Protein AF-0000000084941575 (afdb_homodimer)

Solvent-accessible surface area (backbone atoms only — not comparable to full-atom values): 35768 Å² total; per-residue (Å²): 133,81,68,74,60,68,68,82,62,82,58,96,62,86,71,79,76,80,72,73,56,76,84,55,53,72,85,63,84,59,74,59,64,83,71,39,65,56,63,68,62,80,75,77,77,77,79,88,72,74,69,48,64,64,65,88,87,61,76,74,78,53,78,71,79,81,67,56,87,68,81,70,67,71,64,79,60,60,45,49,34,78,56,81,88,54,68,46,64,55,63,75,72,60,71,65,79,78,66,87,69,72,86,65,67,40,81,74,50,74,44,80,75,39,84,63,77,56,23,30,31,40,36,34,27,37,38,78,88,66,47,78,46,78,44,64,31,37,35,70,53,54,69,72,56,44,53,48,38,39,51,36,20,69,72,69,42,82,63,62,63,75,29,54,23,30,34,35,53,30,28,33,92,87,51,23,37,46,34,27,42,30,60,29,74,52,52,40,39,57,26,38,31,47,40,54,42,70,48,57,91,90,55,52,64,68,56,40,39,40,50,36,34,24,27,52,52,5,28,32,65,36,57,43,96,88,62,48,58,36,67,37,41,62,65,91,54,30,19,26,52,44,55,83,44,25,56,54,24,32,25,52,35,35,27,33,29,40,84,69,59,69,52,57,64,54,95,87,52,51,67,43,54,46,74,42,47,60,65,46,37,51,60,38,63,69,64,56,77,54,53,30,30,31,67,41,48,49,53,48,45,40,68,60,65,45,74,90,78,134,82,70,74,60,67,69,80,61,82,61,94,62,86,71,79,77,82,71,75,54,77,82,55,54,72,87,65,84,58,73,56,64,84,66,39,63,52,63,72,63,81,76,78,78,78,80,88,71,75,71,46,67,64,62,87,85,62,75,76,76,52,78,68,80,82,65,63,87,66,81,69,66,71,62,80,61,62,46,54,39,76,57,80,90,54,71,47,64,57,64,74,70,59,73,64,78,78,68,85,68,74,87,66,68,40,80,73,50,74,43,81,75,41,84,62,78,54,25,31,32,40,37,34,26,37,37,79,87,66,49,76,46,77,44,65,33,36,35,70,53,54,69,71,58,44,54,49,39,39,52,38,19,68,72,70,41,82,63,61,62,77,29,54,22,29,35,36,52,31,27,34,91,87,52,22,35,48,34,27,42,31,61,31,75,52,52,41,37,56,26,38,31,49,41,57,42,72,48,57,90,92,54,53,65,68,57,40,38,39,50,36,34,25,27,52,51,6,29,32,65,35,58,45,96,87,63,47,59,37,66,39,41,61,65,91,54,30,17,28,52,45,56,83,44,24,56,53,23,32,24,52,34,35,28,33,27,39,84,70,60,68,52,58,62,56,93,88,52,51,66,43,53,47,75,43,48,60,63,46,37,52,57,37,63,71,64,56,78,54,52,31,29,31,68,41,49,48,53,48,44,40,67,61,64,45,74,91,80

Sequence (618 aa):
MGLLLCGCVRKIVRHRIAVAPESFSCLIIQFDASNFQLMMHQITIAVHGVIRVGGSSLSAARAIIASSHGRVAVGRSAFVGDNGGKANRCEEACVRMEFKGGETPRLMKADLLSPGWLNKFDLHFELPDGSVHTYETVSRKKDAVYRAALDAAAAGEDVAGDGDAVCIVGVTRAGAFVLTREFRCPVNAWTIAFPAGLVEPGEDILEAADRELREETGYAFVREADGTPTRAFRFAHPGFSTLGVTDESVALVFALVERAGEPHTEPTEFIEAFELARADIPSFLEACADPMCVRTQIVLGMTAFGLVGMGLLLCGCVRKIVRHRIAVAPESFSCLIIQFDASNFQLMMHQITIAVHGVIRVGGSSLSAARAIIASSHGRVAVGRSAFVGDNGGKANRCEEACVRMEFKGGETPRLMKADLLSPGWLNKFDLHFELPDGSVHTYETVSRKKDAVYRAALDAAAAGEDVAGDGDAVCIVGVTRAGAFVLTREFRCPVNAWTIAFPAGLVEPGEDILEAADRELREETGYAFVREADGTPTRAFRFAHPGFSTLGVTDESVALVFALVERAGEPHTEPTEFIEAFELARADIPSFLEACADPMCVRTQIVLGMTAFGLVG

Structure (mmCIF, N/CA/C/O backbone):
data_AF-0000000084941575-model_v1
#
loop_
_entity.id
_entity.type
_entity.pdbx_description
1 polymer 'Hydrolase, NUDIX family'
#
loop_
_atom_site.group_PDB
_atom_site.id
_atom_site.type_symbol
_atom_site.label_atom_id
_atom_site.label_alt_id
_atom_site.label_comp_id
_atom_site.label_asym_id
_atom_site.label_entity_id
_atom_site.label_seq_id
_atom_site.pdbx_PDB_ins_code
_atom_site.Cartn_x
_atom_site.Cartn_y
_atom_site.Cartn_z
_atom_site.occupancy
_atom_site.B_iso_or_equiv
_atom_site.auth_seq_id
_atom_site.auth_comp_id
_atom_site.auth_asym_id
_atom_site.auth_atom_id
_atom_site.pdbx_PDB_model_num
ATOM 1 N N . MET A 1 1 ? 40.531 10.617 9.844 1 17.78 1 MET A N 1
ATOM 2 C CA . MET A 1 1 ? 40.844 9.703 8.75 1 17.78 1 MET A CA 1
ATOM 3 C C . MET A 1 1 ? 39.906 8.492 8.766 1 17.78 1 MET A C 1
ATOM 5 O O . MET A 1 1 ? 39.875 7.738 9.742 1 17.78 1 MET A O 1
ATOM 9 N N . GLY A 1 2 ? 38.625 8.695 8.453 1 20.77 2 GLY A N 1
ATOM 10 C CA . GLY A 1 2 ? 37.562 7.723 8.578 1 20.77 2 GLY A CA 1
ATOM 11 C C . GLY A 1 2 ? 37.75 6.512 7.684 1 20.77 2 GLY A C 1
ATOM 12 O O . GLY A 1 2 ? 38.25 6.629 6.57 1 20.77 2 GLY A O 1
ATOM 13 N N . LEU A 1 3 ? 38.25 5.422 8.273 1 21.66 3 LEU A N 1
ATOM 14 C CA . LEU A 1 3 ? 38.625 4.203 7.57 1 21.66 3 LEU A CA 1
ATOM 15 C C . LEU A 1 3 ? 37.406 3.588 6.867 1 21.66 3 LEU A C 1
ATOM 17 O O . LEU A 1 3 ? 36.375 3.35 7.488 1 21.66 3 LEU A O 1
ATOM 21 N N . LEU A 1 4 ? 37.281 3.869 5.566 1 22.62 4 LEU A N 1
ATOM 22 C CA . LEU A 1 4 ? 36.312 3.26 4.668 1 22.62 4 LEU A CA 1
ATOM 23 C C . LEU A 1 4 ? 36.75 1.857 4.258 1 22.62 4 LEU A C 1
ATOM 25 O O . LEU A 1 4 ? 37.812 1.685 3.684 1 22.62 4 LEU A O 1
ATOM 29 N N . LEU A 1 5 ? 36.469 0.911 5.137 1 23.78 5 LEU A N 1
ATOM 30 C CA . LEU A 1 5 ? 36.844 -0.454 4.777 1 23.78 5 LEU A CA 1
ATOM 31 C C . LEU A 1 5 ? 35.969 -0.975 3.646 1 23.78 5 LEU A C 1
ATOM 33 O O . LEU A 1 5 ? 34.719 -0.988 3.768 1 23.78 5 LEU A O 1
ATOM 37 N N . CYS A 1 6 ? 36.312 -0.627 2.438 1 23.72 6 CYS A N 1
ATOM 38 C CA . CYS A 1 6 ? 35.656 -1.017 1.192 1 23.72 6 CYS A CA 1
ATOM 39 C C . CYS A 1 6 ? 35.938 -2.482 0.872 1 23.72 6 CYS A C 1
ATOM 41 O O . CYS A 1 6 ? 36.656 -2.793 -0.084 1 23.72 6 CYS A O 1
ATOM 43 N N . GLY A 1 7 ? 36.344 -3.367 1.796 1 24.34 7 GLY A N 1
ATOM 44 C CA . GLY A 1 7 ? 36.875 -4.605 1.243 1 24.34 7 GLY A CA 1
ATOM 45 C C . GLY A 1 7 ? 35.812 -5.488 0.627 1 24.34 7 GLY A C 1
ATOM 46 O O . GLY A 1 7 ? 34.625 -5.398 0.996 1 24.34 7 GLY A O 1
ATOM 47 N N . CYS A 1 8 ? 36 -5.797 -0.614 1 23.19 8 CYS A N 1
ATOM 48 C CA . CYS A 1 8 ? 35.344 -6.84 -1.389 1 23.19 8 CYS A CA 1
ATOM 49 C C . CYS A 1 8 ? 35.25 -8.133 -0.583 1 23.19 8 CYS A C 1
ATOM 51 O O . CYS A 1 8 ? 36.25 -8.781 -0.308 1 23.19 8 CYS A O 1
ATOM 53 N N . VAL A 1 9 ? 34.5 -8.188 0.583 1 23.67 9 VAL A N 1
ATOM 54 C CA . VAL A 1 9 ? 34.656 -9.359 1.438 1 23.67 9 VAL A CA 1
ATOM 55 C C . VAL A 1 9 ? 34.094 -10.586 0.732 1 23.67 9 VAL A C 1
ATOM 57 O O . VAL A 1 9 ? 32.906 -10.68 0.49 1 23.67 9 VAL A O 1
ATOM 60 N N . ARG A 1 10 ? 34.812 -11.156 -0.202 1 24 10 ARG A N 1
ATOM 61 C CA . ARG A 1 10 ? 34.5 -12.5 -0.697 1 24 10 ARG A CA 1
ATOM 62 C C . ARG A 1 10 ? 34.125 -13.438 0.447 1 24 10 ARG A C 1
ATOM 64 O O . ARG A 1 10 ? 33.344 -14.359 0.265 1 24 10 ARG A O 1
ATOM 71 N N . LYS A 1 11 ? 35.156 -13.766 1.359 1 23.88 11 LYS A N 1
ATOM 72 C CA . LYS A 1 11 ? 35.094 -14.672 2.502 1 23.88 11 LYS A CA 1
ATOM 73 C C . LYS A 1 11 ? 34.625 -13.953 3.754 1 23.88 11 LYS A C 1
ATOM 75 O O . LYS A 1 11 ? 34.875 -12.758 3.928 1 23.88 11 LYS A O 1
ATOM 80 N N . ILE A 1 12 ? 33.406 -14.438 4.375 1 27.17 12 ILE A N 1
ATOM 81 C CA . ILE A 1 12 ? 33.031 -14.023 5.723 1 27.17 12 ILE A CA 1
ATOM 82 C C . ILE A 1 12 ? 34.281 -13.82 6.566 1 27.17 12 ILE A C 1
ATOM 84 O O . ILE A 1 12 ? 34.906 -14.789 7.016 1 27.17 12 ILE A O 1
ATOM 88 N N . VAL A 1 13 ? 35.344 -13.086 6.105 1 25.8 13 VAL A N 1
ATOM 89 C CA . VAL A 1 13 ? 36.531 -12.945 6.957 1 25.8 13 VAL A CA 1
ATOM 90 C C . VAL A 1 13 ? 36.188 -12.062 8.156 1 25.8 13 VAL A C 1
ATOM 92 O O . VAL A 1 13 ? 35.531 -11.031 8.008 1 25.8 13 VAL A O 1
ATOM 95 N N . ARG A 1 14 ? 36.156 -12.641 9.414 1 26.53 14 ARG A N 1
ATOM 96 C CA . ARG A 1 14 ? 36.188 -11.984 10.719 1 26.53 14 ARG A CA 1
ATOM 97 C C . ARG A 1 14 ? 37.188 -10.828 10.734 1 26.53 14 ARG A C 1
ATOM 99 O O . ARG A 1 14 ? 38.375 -11.023 10.547 1 26.53 14 ARG A O 1
ATOM 106 N N . HIS A 1 15 ? 36.812 -9.812 9.977 1 27.53 15 HIS A N 1
ATOM 107 C CA . HIS A 1 15 ? 37.812 -8.75 10.078 1 27.53 15 HIS A CA 1
ATOM 108 C C . HIS A 1 15 ? 37.688 -8.008 11.414 1 27.53 15 HIS A C 1
ATOM 110 O O . HIS A 1 15 ? 36.562 -7.723 11.867 1 27.53 15 HIS A O 1
ATOM 116 N N . ARG A 1 16 ? 38.656 -8.258 12.375 1 27.45 16 ARG A N 1
ATOM 117 C CA . ARG A 1 16 ? 38.844 -7.508 13.617 1 27.45 16 ARG A CA 1
ATOM 118 C C . ARG A 1 16 ? 39.375 -6.098 13.328 1 27.45 16 ARG A C 1
ATOM 120 O O . ARG A 1 16 ? 40.375 -5.922 12.633 1 27.45 16 ARG A O 1
ATOM 127 N N . ILE A 1 17 ? 38.469 -5.254 13.094 1 28.8 17 ILE A N 1
ATOM 128 C CA . ILE A 1 17 ? 38.969 -3.881 12.992 1 28.8 17 ILE A CA 1
ATOM 129 C C . ILE A 1 17 ? 39.25 -3.332 14.383 1 28.8 17 ILE A C 1
ATOM 131 O O . ILE A 1 17 ? 38.375 -3.354 15.266 1 28.8 17 ILE A O 1
ATOM 135 N N . ALA A 1 18 ? 40.5 -3.363 14.766 1 27.42 18 ALA A N 1
ATOM 136 C CA . ALA A 1 18 ? 40.969 -2.732 15.992 1 27.42 18 ALA A CA 1
ATOM 137 C C . ALA A 1 18 ? 41.094 -1.22 15.82 1 27.42 18 ALA A C 1
ATOM 139 O O . ALA A 1 18 ? 41.719 -0.741 14.883 1 27.42 18 ALA A O 1
ATOM 140 N N . VAL A 1 19 ? 39.969 -0.517 16.047 1 28.61 19 VAL A N 1
ATOM 141 C CA . VAL A 1 19 ? 40.094 0.936 15.961 1 28.61 19 VAL A CA 1
ATOM 142 C C . VAL A 1 19 ? 40.594 1.487 17.297 1 28.61 19 VAL A C 1
ATOM 144 O O . VAL A 1 19 ? 40.156 1.064 18.359 1 28.61 19 VAL A O 1
ATOM 147 N N . ALA A 1 20 ? 41.75 2 17.312 1 27.83 20 ALA A N 1
ATOM 148 C CA . ALA A 1 20 ? 42.312 2.664 18.484 1 27.83 20 ALA A CA 1
ATOM 149 C C . ALA A 1 20 ? 41.375 3.738 19 1 27.83 20 ALA A C 1
ATOM 151 O O . ALA A 1 20 ? 40.688 4.398 18.234 1 27.83 20 ALA A O 1
ATOM 152 N N . PRO A 1 21 ? 40.969 3.723 20.375 1 30.44 21 PRO A N 1
ATOM 153 C CA . PRO A 1 21 ? 39.969 4.512 21.109 1 30.44 21 PRO A CA 1
ATOM 154 C C . PRO A 1 21 ? 40.156 6.016 20.891 1 30.44 21 PRO A C 1
ATOM 156 O O . PRO A 1 21 ? 39.312 6.801 21.344 1 30.44 21 PRO A O 1
ATOM 159 N N . GLU A 1 22 ? 41.375 6.48 20.516 1 30.44 22 GLU A N 1
ATOM 160 C CA . GLU A 1 22 ? 41.5 7.906 20.797 1 30.44 22 GLU A CA 1
ATOM 161 C C . GLU A 1 22 ? 40.406 8.711 20.078 1 30.44 22 GLU A C 1
ATOM 163 O O . GLU A 1 22 ? 39.812 9.602 20.672 1 30.44 22 GLU A O 1
ATOM 168 N N . SER A 1 23 ? 40.781 9.266 18.844 1 25.69 23 SER A N 1
ATOM 169 C CA . SER A 1 23 ? 40.25 10.43 18.141 1 25.69 23 SER A CA 1
ATOM 170 C C . SER A 1 23 ? 39.031 10.055 17.297 1 25.69 23 SER A C 1
ATOM 172 O O . SER A 1 23 ? 38.562 10.859 16.5 1 25.69 23 SER A O 1
ATOM 174 N N . PHE A 1 24 ? 38.75 8.656 17.281 1 26.67 24 PHE A N 1
ATOM 175 C CA . PHE A 1 24 ? 37.719 8.531 16.25 1 26.67 24 PHE A CA 1
ATOM 176 C C . PHE A 1 24 ? 36.344 8.594 16.875 1 26.67 24 PHE A C 1
ATOM 178 O O . PHE A 1 24 ? 36.094 8 17.938 1 26.67 24 PHE A O 1
ATOM 185 N N . SER A 1 25 ? 35.625 9.75 16.875 1 27.73 25 SER A N 1
ATOM 186 C CA . SER A 1 25 ? 34.281 9.969 17.453 1 27.73 25 SER A CA 1
ATOM 187 C C . SER A 1 25 ? 33.25 9.031 16.828 1 27.73 25 SER A C 1
ATOM 189 O O . SER A 1 25 ? 32.25 8.711 17.453 1 27.73 25 SER A O 1
ATOM 191 N N . CYS A 1 26 ? 33.219 8.883 15.492 1 28.02 26 CYS A N 1
ATOM 192 C CA . CYS A 1 26 ? 32.188 8.148 14.781 1 28.02 26 CYS A CA 1
ATOM 193 C C . CYS A 1 26 ? 32.781 7.035 13.93 1 28.02 26 CYS A C 1
ATOM 195 O O . CYS A 1 26 ? 33.781 7.246 13.25 1 28.02 26 CYS A O 1
ATOM 197 N N . LEU A 1 27 ? 32.812 5.688 14.398 1 28.89 27 LEU A N 1
ATOM 198 C CA . LEU A 1 27 ? 33.094 4.609 13.461 1 28.89 27 LEU A CA 1
ATOM 199 C C . LEU A 1 27 ? 31.922 4.332 12.547 1 28.89 27 LEU A C 1
ATOM 201 O O . LEU A 1 27 ? 30.812 4.066 13.016 1 28.89 27 LEU A O 1
ATOM 205 N N . ILE A 1 28 ? 31.984 4.883 11.383 1 29.22 28 ILE A N 1
ATOM 206 C CA . ILE A 1 28 ? 31.031 4.531 10.336 1 29.22 28 ILE A CA 1
ATOM 207 C C . ILE A 1 28 ? 31.516 3.287 9.594 1 29.22 28 ILE A C 1
ATOM 209 O O . ILE A 1 28 ? 32.625 3.258 9.086 1 29.22 28 ILE A O 1
ATOM 213 N N . ILE A 1 29 ? 31 2.127 9.977 1 29.08 29 ILE A N 1
ATOM 214 C CA . ILE A 1 29 ? 31.266 0.95 9.156 1 29.08 29 ILE A CA 1
ATOM 215 C C . ILE A 1 29 ? 30.312 0.918 7.965 1 29.08 29 ILE A C 1
ATOM 217 O O . ILE A 1 29 ? 29.094 0.88 8.141 1 29.08 29 ILE A O 1
ATOM 221 N N . GLN A 1 30 ? 30.703 1.447 6.848 1 28.09 30 GLN A N 1
ATOM 222 C CA . GLN A 1 30 ? 29.969 1.394 5.582 1 28.09 30 GLN A CA 1
ATOM 223 C C . GLN A 1 30 ? 30.312 0.127 4.805 1 28.09 30 GLN A C 1
ATOM 225 O O . GLN A 1 30 ? 31.484 -0.254 4.707 1 28.09 30 GLN A O 1
ATOM 230 N N . PHE A 1 31 ? 29.375 -0.857 4.816 1 27.73 31 PHE A N 1
ATOM 231 C CA . PHE A 1 31 ? 29.594 -2.035 3.99 1 27.73 31 PHE A CA 1
ATOM 232 C C . PHE A 1 31 ? 29.219 -1.756 2.539 1 27.73 31 PHE A C 1
ATOM 234 O O . PHE A 1 31 ? 28.312 -0.977 2.266 1 27.73 31 PHE A O 1
ATOM 241 N N . ASP A 1 32 ? 30.141 -1.752 1.709 1 27.66 32 ASP A N 1
ATOM 242 C CA . ASP A 1 32 ? 29.906 -1.692 0.269 1 27.66 32 ASP A CA 1
ATOM 243 C C . ASP A 1 32 ? 28.922 -2.77 -0.173 1 27.66 32 ASP A C 1
ATOM 245 O O . ASP A 1 32 ? 29.109 -3.953 0.111 1 27.66 32 ASP A O 1
ATOM 249 N N . ALA A 1 33 ? 27.688 -2.326 -0.387 1 26.98 33 ALA A N 1
ATOM 250 C CA . ALA A 1 33 ? 26.609 -3.176 -0.871 1 26.98 33 ALA A CA 1
ATOM 251 C C . ALA A 1 33 ? 26.969 -3.816 -2.209 1 26.98 33 ALA A C 1
ATOM 253 O O . ALA A 1 33 ? 26.156 -4.551 -2.789 1 26.98 33 ALA A O 1
ATOM 254 N N . SER A 1 34 ? 27.922 -3.373 -2.9 1 27.77 34 SER A N 1
ATOM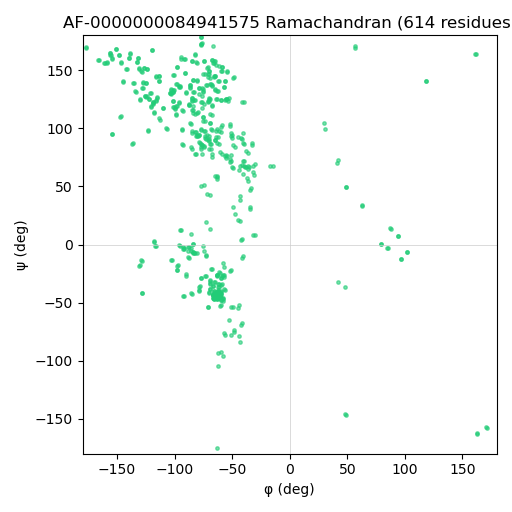 255 C CA . SER A 1 34 ? 28.094 -4.016 -4.199 1 27.77 34 SER A CA 1
ATOM 256 C C . SER A 1 34 ? 28.078 -5.535 -4.07 1 27.77 34 SER A C 1
ATOM 258 O O . SER A 1 34 ? 27.516 -6.227 -4.922 1 27.77 34 SER A O 1
ATOM 260 N N . ASN A 1 35 ? 29.109 -6.191 -3.555 1 25.67 35 ASN A N 1
ATOM 261 C CA . ASN A 1 35 ? 29.234 -7.629 -3.35 1 25.67 35 ASN A CA 1
ATOM 262 C C . ASN A 1 35 ? 28.406 -8.102 -2.154 1 25.67 35 ASN A C 1
ATOM 264 O O . ASN A 1 35 ? 28.703 -9.141 -1.565 1 25.67 35 ASN A O 1
ATOM 268 N N . PHE A 1 36 ? 27.797 -7.281 -1.531 1 25.58 36 PHE A N 1
ATOM 269 C CA . PHE A 1 36 ? 27.125 -7.703 -0.309 1 25.58 36 PHE A CA 1
ATOM 270 C C . PHE A 1 36 ? 26.047 -8.734 -0.614 1 25.58 36 PHE A C 1
ATOM 272 O O . PHE A 1 36 ? 25 -8.398 -1.188 1 25.58 36 PHE A O 1
ATOM 279 N N . GLN A 1 37 ? 26.438 -9.766 -1.184 1 23.77 37 GLN A N 1
ATOM 280 C CA . GLN A 1 37 ? 25.656 -10.938 -0.833 1 23.77 37 GLN A CA 1
ATOM 281 C C . GLN A 1 37 ? 25.219 -10.898 0.632 1 23.77 37 GLN A C 1
ATOM 283 O O . GLN A 1 37 ? 26.047 -11.086 1.528 1 23.77 37 GLN A O 1
ATOM 288 N N . LEU A 1 38 ? 24.469 -10.008 0.899 1 26.41 38 LEU A N 1
ATOM 289 C CA . LEU A 1 38 ? 24 -9.828 2.271 1 26.41 38 LEU A CA 1
ATOM 290 C C . LEU A 1 38 ? 23.766 -11.172 2.949 1 26.41 38 LEU A C 1
ATOM 292 O O . LEU A 1 38 ? 22.828 -11.891 2.596 1 26.41 38 LEU A O 1
ATOM 296 N N . MET A 1 39 ? 24.844 -11.914 2.945 1 24 39 MET A N 1
ATOM 297 C CA . MET A 1 39 ? 24.734 -12.984 3.936 1 24 39 MET A CA 1
ATOM 298 C C . MET A 1 39 ? 24.203 -12.445 5.258 1 24 39 MET A C 1
ATOM 300 O O . MET A 1 39 ? 24.672 -11.43 5.758 1 24 39 MET A O 1
ATOM 304 N N . MET A 1 40 ? 22.953 -12.516 5.387 1 26.03 40 MET A N 1
ATOM 305 C CA . MET A 1 40 ? 22.172 -12.359 6.609 1 26.03 40 MET A CA 1
ATOM 306 C C . MET A 1 40 ? 22.953 -12.844 7.82 1 26.03 40 MET A C 1
ATOM 308 O O . MET A 1 40 ? 22.375 -13.109 8.883 1 26.03 40 MET A O 1
ATOM 312 N N . HIS A 1 41 ? 24.281 -13.18 7.609 1 24.45 41 HIS A N 1
ATOM 313 C CA . HIS A 1 41 ? 24.891 -13.711 8.82 1 24.45 41 HIS A CA 1
ATOM 314 C C . HIS A 1 41 ? 25.047 -12.633 9.883 1 24.45 41 HIS A C 1
ATOM 316 O O . HIS A 1 41 ? 25.094 -11.438 9.555 1 24.45 41 HIS A O 1
ATOM 322 N N . GLN A 1 42 ? 24.828 -13.109 11.141 1 25.14 42 GLN A N 1
ATOM 323 C CA . GLN A 1 42 ? 25.016 -12.445 12.43 1 25.14 42 GLN A CA 1
ATOM 324 C C . GLN A 1 42 ? 26.375 -11.766 12.5 1 25.14 42 GLN A C 1
ATOM 326 O O . GLN A 1 42 ? 27.391 -12.359 12.148 1 25.14 42 GLN A O 1
ATOM 331 N N . ILE A 1 43 ? 26.438 -10.633 11.992 1 28.48 43 ILE A N 1
ATOM 332 C CA . ILE A 1 43 ? 27.703 -10.039 12.391 1 28.48 43 ILE A CA 1
ATOM 333 C C . ILE A 1 43 ? 27.672 -9.711 13.883 1 28.48 43 ILE A C 1
ATOM 335 O O . ILE A 1 43 ? 26.75 -9.047 14.359 1 28.48 43 ILE A O 1
ATOM 339 N N . THR A 1 44 ? 28.156 -10.633 14.695 1 26.98 44 THR A N 1
ATOM 340 C CA . THR A 1 44 ? 28.406 -10.344 16.109 1 26.98 44 THR A CA 1
ATOM 341 C C . THR A 1 44 ? 29.594 -9.398 16.266 1 26.98 44 THR A C 1
ATOM 343 O O . THR A 1 44 ? 30.688 -9.688 15.789 1 26.98 44 THR A O 1
ATOM 346 N N . ILE A 1 45 ? 29.25 -8.148 16.234 1 28.77 45 ILE A N 1
ATOM 347 C CA . ILE A 1 45 ? 30.344 -7.258 16.609 1 28.77 45 ILE A CA 1
ATOM 348 C C . ILE A 1 45 ? 30.484 -7.238 18.141 1 28.77 45 ILE A C 1
ATOM 350 O O . ILE A 1 45 ? 29.547 -6.879 18.844 1 28.77 45 ILE A O 1
ATOM 354 N N . ALA A 1 46 ? 31.312 -8.047 18.609 1 27.25 46 ALA A N 1
ATOM 355 C CA . ALA A 1 46 ? 31.688 -7.98 20.031 1 27.25 46 ALA A CA 1
ATOM 356 C C . ALA A 1 46 ? 32.688 -6.848 20.281 1 27.25 46 ALA A C 1
ATOM 358 O O . ALA A 1 46 ? 33.75 -6.793 19.656 1 27.25 46 ALA A O 1
ATOM 359 N N . VAL A 1 47 ? 32.156 -5.582 20.531 1 28.03 47 VAL A N 1
ATOM 360 C CA . VAL A 1 47 ? 33.031 -4.492 20.938 1 28.03 47 VAL A CA 1
ATOM 361 C C . VAL A 1 47 ? 33.531 -4.742 22.359 1 28.03 47 VAL A C 1
ATOM 363 O O . VAL A 1 47 ? 32.719 -4.898 23.281 1 28.03 47 VAL A O 1
ATOM 366 N N . HIS A 1 48 ? 34.562 -5.359 22.422 1 26.86 48 HIS A N 1
ATOM 367 C CA . HIS A 1 48 ? 35.312 -5.469 23.672 1 26.86 48 HIS A CA 1
ATOM 368 C C . HIS A 1 48 ? 36.25 -4.277 23.859 1 26.86 48 HIS A C 1
ATOM 370 O O . HIS A 1 48 ? 37.25 -4.129 23.141 1 26.86 48 HIS A O 1
ATOM 376 N N . GLY A 1 49 ? 35.719 -3.021 24.438 1 28.36 49 GLY A N 1
ATOM 377 C CA . GLY A 1 49 ? 36.406 -1.824 24.891 1 28.36 49 GLY A CA 1
ATOM 378 C C . GLY A 1 49 ? 35.5 -0.608 24.984 1 28.36 49 GLY A C 1
ATOM 379 O O . GLY A 1 49 ? 34.281 -0.705 24.734 1 28.36 49 GLY A O 1
ATOM 380 N N . VAL A 1 50 ? 36 0.454 25.719 1 27.02 50 VAL A N 1
ATOM 381 C CA . VAL A 1 50 ? 35.312 1.704 26.031 1 27.02 50 VAL A CA 1
ATOM 382 C C . VAL A 1 50 ? 35.25 2.59 24.781 1 27.02 50 VAL A C 1
ATOM 384 O O . VAL A 1 50 ? 36.281 2.822 24.141 1 27.02 50 VAL A O 1
ATOM 387 N N . ILE A 1 51 ? 34.188 2.539 23.984 1 28.53 51 ILE A N 1
ATOM 388 C CA . ILE A 1 51 ? 34.094 3.51 22.906 1 28.53 51 ILE A CA 1
ATOM 389 C C . ILE A 1 51 ? 33.875 4.902 23.484 1 28.53 51 ILE A C 1
ATOM 391 O O . ILE A 1 51 ? 32.906 5.121 24.234 1 28.53 51 ILE A O 1
ATOM 395 N N . ARG A 1 52 ? 34.844 5.668 23.594 1 26.98 52 ARG A N 1
ATOM 396 C CA . ARG A 1 52 ? 34.75 7.055 24.047 1 26.98 52 ARG A CA 1
ATOM 397 C C . ARG A 1 52 ? 34.312 7.973 22.906 1 26.98 52 ARG A C 1
ATOM 399 O O . ARG A 1 52 ? 34.906 7.93 21.828 1 26.98 52 ARG A O 1
ATOM 406 N N . VAL A 1 53 ? 32.969 8.281 22.828 1 28.58 53 VAL A N 1
ATOM 407 C CA . VAL A 1 53 ? 32.438 9.219 21.844 1 28.58 53 VAL A CA 1
ATOM 408 C C . VAL A 1 53 ? 32.75 10.648 22.281 1 28.58 53 VAL A C 1
ATOM 410 O O . VAL A 1 53 ? 32.375 11.062 23.391 1 28.58 53 VAL A O 1
ATOM 413 N N . GLY A 1 54 ? 33.812 11.117 21.984 1 26.8 54 GLY A N 1
ATOM 414 C CA . GLY A 1 54 ? 34.156 12.445 22.453 1 26.8 54 GLY A CA 1
ATOM 415 C C . GLY A 1 54 ? 33.156 13.516 22.031 1 26.8 54 GLY A C 1
ATOM 416 O O . GLY A 1 54 ? 32.906 14.461 22.781 1 26.8 54 GLY A O 1
ATOM 417 N N . GLY A 1 55 ? 33.219 13.93 20.719 1 26.05 55 GLY A N 1
ATOM 418 C CA . GLY A 1 55 ? 32.781 15.289 20.484 1 26.05 55 GLY A CA 1
ATOM 419 C C . GLY A 1 55 ? 31.312 15.516 20.859 1 26.05 55 GLY A C 1
ATOM 420 O O . GLY A 1 55 ? 30.578 14.555 21.109 1 26.05 55 GLY A O 1
ATOM 421 N N . SER A 1 56 ? 30.844 16.828 21.25 1 26.05 56 SER A N 1
ATOM 422 C CA . SER A 1 56 ? 29.516 17.281 21.672 1 26.05 56 SER A CA 1
ATOM 423 C C . SER A 1 56 ? 28.438 16.703 20.766 1 26.05 56 SER A C 1
ATOM 425 O O . SER A 1 56 ? 27.281 16.547 21.188 1 26.05 56 SER A O 1
ATOM 427 N N . SER A 1 57 ? 28.594 16.953 19.359 1 24.48 57 SER A N 1
ATOM 428 C CA . SER A 1 57 ? 27.484 16.734 18.469 1 24.48 57 SER A CA 1
ATOM 429 C C . SER A 1 57 ? 27.172 15.242 18.328 1 24.48 57 SER A C 1
ATOM 431 O O . SER A 1 57 ? 27.859 14.531 17.578 1 24.48 57 SER A O 1
ATOM 433 N N . LEU A 1 58 ? 27.141 14.43 19.234 1 27.2 58 LEU A N 1
ATOM 434 C CA . LEU A 1 58 ? 26.797 13.039 19.516 1 27.2 58 LEU A CA 1
ATOM 435 C C . LEU A 1 58 ? 25.516 12.633 18.781 1 27.2 58 LEU A C 1
ATOM 437 O O . LEU A 1 58 ? 24.984 11.547 19.031 1 27.2 58 LEU A O 1
ATOM 441 N N . SER A 1 59 ? 24.797 13.602 18.188 1 24.73 59 SER A N 1
ATOM 442 C CA . SER A 1 59 ? 23.438 13.172 17.891 1 24.73 59 SER A CA 1
ATOM 443 C C . SER A 1 59 ? 23.422 11.844 17.141 1 24.73 59 SER A C 1
ATOM 445 O O . SER A 1 59 ? 22.688 10.93 17.5 1 24.73 59 SER A O 1
ATOM 447 N N . ALA A 1 60 ? 23.703 11.805 15.773 1 24.95 60 ALA A N 1
ATOM 448 C CA . ALA A 1 60 ? 23.062 10.992 14.734 1 24.95 60 ALA A CA 1
ATOM 449 C C . ALA A 1 60 ? 23.719 9.617 14.648 1 24.95 60 ALA A C 1
ATOM 451 O O . ALA A 1 60 ? 23.516 8.891 13.672 1 24.95 60 ALA A O 1
ATOM 452 N N . ALA A 1 61 ? 24.594 9.203 15.523 1 24.98 61 ALA A N 1
ATOM 453 C CA . ALA A 1 61 ? 25.172 7.887 15.227 1 24.98 61 ALA A CA 1
ATOM 454 C C . ALA A 1 61 ? 24.172 6.777 15.516 1 24.98 61 ALA A C 1
ATOM 456 O O . ALA A 1 61 ? 23.891 6.457 16.672 1 24.98 61 ALA A O 1
ATOM 457 N N . ARG A 1 62 ? 22.906 6.805 15.008 1 26.34 62 ARG A N 1
ATOM 458 C CA . ARG A 1 62 ? 21.984 5.699 15.258 1 26.34 62 ARG A CA 1
ATOM 459 C C . ARG A 1 62 ? 22.516 4.402 14.656 1 26.34 62 ARG A C 1
ATOM 461 O O . ARG A 1 62 ? 22.875 4.363 13.477 1 26.34 62 ARG A O 1
ATOM 468 N N . ALA A 1 63 ? 23.219 3.66 15.422 1 26.19 63 ALA A N 1
ATOM 469 C CA . ALA A 1 63 ? 23.547 2.299 15.016 1 26.19 63 ALA A CA 1
ATOM 470 C C . ALA A 1 63 ? 22.297 1.475 14.773 1 26.19 63 ALA A C 1
ATOM 472 O O . ALA A 1 63 ? 21.438 1.357 15.664 1 26.19 63 ALA A O 1
ATOM 473 N N . ILE A 1 64 ? 21.656 1.677 13.633 1 26.23 64 ILE A N 1
ATOM 474 C CA . ILE A 1 64 ? 20.562 0.76 13.328 1 26.23 64 ILE A CA 1
ATOM 475 C C . ILE A 1 64 ? 21.109 -0.65 13.133 1 26.23 64 ILE A C 1
ATOM 477 O O . ILE A 1 64 ? 21.922 -0.885 12.234 1 26.23 64 ILE A O 1
ATOM 481 N N . ILE A 1 65 ? 21.203 -1.467 14.203 1 26.58 65 ILE A N 1
ATOM 482 C CA . ILE A 1 65 ? 21.578 -2.877 14.133 1 26.58 65 ILE A CA 1
ATOM 483 C C . ILE A 1 65 ? 20.344 -3.711 13.758 1 26.58 65 ILE A C 1
ATOM 485 O O . ILE A 1 65 ? 19.359 -3.74 14.5 1 26.58 65 ILE A O 1
ATOM 489 N N . ALA A 1 66 ? 19.984 -3.705 12.484 1 25.62 66 ALA A N 1
ATOM 490 C CA . ALA A 1 66 ? 18.859 -4.52 12.047 1 25.62 66 ALA A CA 1
ATOM 491 C C . ALA A 1 66 ? 19.25 -5.988 11.93 1 25.62 66 ALA A C 1
ATOM 493 O O . ALA A 1 66 ? 20.234 -6.324 11.266 1 25.62 66 ALA A O 1
ATOM 494 N N . SER A 1 67 ? 19.25 -6.887 13.031 1 25.16 67 SER A N 1
ATOM 495 C CA . SER A 1 67 ? 19.547 -8.312 12.977 1 25.16 67 SER A CA 1
ATOM 496 C C . SER A 1 67 ? 18.391 -9.102 12.367 1 25.16 67 SER A C 1
ATOM 498 O O . SER A 1 67 ? 17.234 -8.703 12.477 1 25.16 67 SER A O 1
ATOM 500 N N . SER A 1 68 ? 18.562 -9.828 11.289 1 24.83 68 SER A N 1
ATOM 501 C CA . SER A 1 68 ? 17.562 -10.688 10.664 1 24.83 68 SER A CA 1
ATOM 502 C C . SER A 1 68 ? 16.812 -11.508 11.711 1 24.83 68 SER A C 1
ATOM 504 O O . SER A 1 68 ? 15.625 -11.812 11.531 1 24.83 68 SER A O 1
ATOM 506 N N . HIS A 1 69 ? 17.469 -12.711 12.266 1 26.44 69 HIS A N 1
ATOM 507 C CA . HIS A 1 69 ? 16.688 -13.688 13 1 26.44 69 HIS A CA 1
ATOM 508 C C . HIS A 1 69 ? 16.078 -13.07 14.258 1 26.44 69 HIS A C 1
ATOM 510 O O . HIS A 1 69 ? 14.867 -13.188 14.484 1 26.44 69 HIS A O 1
ATOM 516 N N . GLY A 1 70 ? 16.766 -13.477 15.508 1 23.22 70 GLY A N 1
ATOM 517 C CA . GLY A 1 70 ? 16.547 -13.484 16.938 1 23.22 70 GLY A CA 1
ATOM 518 C C . GLY A 1 70 ? 16.406 -12.094 17.531 1 23.22 70 GLY A C 1
ATOM 519 O O . GLY A 1 70 ? 16.547 -11.094 16.828 1 23.22 70 GLY A O 1
ATOM 520 N N . ARG A 1 71 ? 16.312 -12.188 19.031 1 24.03 71 ARG A N 1
ATOM 521 C CA . ARG A 1 71 ? 16.172 -11.109 20 1 24.03 71 ARG A CA 1
ATOM 522 C C . ARG A 1 71 ? 17.281 -10.078 19.828 1 24.03 71 ARG A C 1
ATOM 524 O O . ARG A 1 71 ? 18.469 -10.43 19.781 1 24.03 71 ARG A O 1
ATOM 531 N N . VAL A 1 72 ? 17.141 -9.375 18.922 1 26.28 72 VAL A N 1
ATOM 532 C CA . VAL A 1 72 ? 18.109 -8.273 19.047 1 26.28 72 VAL A CA 1
ATOM 533 C C . VAL A 1 72 ? 18 -7.66 20.438 1 26.28 72 VAL A C 1
ATOM 535 O O . VAL A 1 72 ? 16.953 -7.129 20.812 1 26.28 72 VAL A O 1
ATOM 538 N N . ALA A 1 73 ? 18.5 -8.477 21.328 1 24.23 73 ALA A N 1
ATOM 539 C CA . ALA A 1 73 ? 18.625 -7.852 22.656 1 24.23 73 ALA A CA 1
ATOM 540 C C . ALA A 1 73 ? 19.453 -6.582 22.578 1 24.23 73 ALA A C 1
ATOM 542 O O . ALA A 1 73 ? 20.594 -6.609 22.094 1 24.23 73 ALA A O 1
ATOM 543 N N . VAL A 1 74 ? 18.875 -5.621 22.109 1 26.55 74 VAL A N 1
ATOM 544 C CA . VAL A 1 74 ? 19.531 -4.34 22.344 1 26.55 74 VAL A CA 1
ATOM 545 C C . VAL A 1 74 ? 19.891 -4.199 23.812 1 26.55 74 VAL A C 1
ATOM 547 O O . VAL A 1 74 ? 19.016 -4.172 24.672 1 26.55 74 VAL A O 1
ATOM 550 N N . GLY A 1 75 ? 20.766 -5.039 24.172 1 24.66 75 GLY A N 1
ATOM 551 C CA . GLY A 1 75 ? 21.188 -4.762 25.531 1 24.66 75 GLY A CA 1
ATOM 552 C C . GLY A 1 75 ? 21.359 -3.279 25.812 1 24.66 75 GLY A C 1
ATOM 553 O O . GLY A 1 75 ? 21.594 -2.492 24.891 1 24.66 75 GLY A O 1
ATOM 554 N N . ARG A 1 76 ? 20.625 -2.846 26.812 1 25.55 76 ARG A N 1
ATOM 555 C CA . ARG A 1 76 ? 20.844 -1.574 27.5 1 25.55 76 ARG A CA 1
ATOM 556 C C . ARG A 1 76 ? 22.328 -1.248 27.578 1 25.55 76 ARG A C 1
ATOM 558 O O . ARG A 1 76 ? 23.031 -1.731 28.469 1 25.55 76 ARG A O 1
ATOM 565 N N . SER A 1 77 ? 23 -1.669 26.609 1 24.84 77 SER A N 1
ATOM 566 C CA . SER A 1 77 ? 24.391 -1.366 26.938 1 24.84 77 SER A CA 1
ATOM 567 C C . SER A 1 77 ? 24.547 0.093 27.344 1 24.84 77 SER A C 1
ATOM 569 O O . SER A 1 77 ? 24.016 0.991 26.688 1 24.84 77 SER A O 1
ATOM 571 N N . ALA A 1 78 ? 24.453 0.211 28.562 1 25.12 78 ALA A N 1
ATOM 572 C CA . ALA A 1 78 ? 24.953 1.367 29.297 1 25.12 78 ALA A CA 1
ATOM 573 C C . ALA A 1 78 ? 26.297 1.839 28.734 1 25.12 78 ALA A C 1
ATOM 575 O O . ALA A 1 78 ? 27.266 1.075 28.688 1 25.12 78 ALA A O 1
ATOM 576 N N . PHE A 1 79 ? 26.297 2.355 27.516 1 26.89 79 PHE A N 1
ATOM 577 C CA . PHE A 1 79 ? 27.516 3.059 27.172 1 26.89 79 PHE A CA 1
ATOM 578 C C . PHE A 1 79 ? 28.031 3.887 28.344 1 26.89 79 PHE A C 1
ATOM 580 O O . PHE A 1 79 ? 27.297 4.727 28.875 1 26.89 79 PHE A O 1
ATOM 587 N N . VAL A 1 80 ? 28.5 3.162 29.234 1 25.73 80 VAL A N 1
ATOM 588 C CA . VAL A 1 80 ? 29.219 3.836 30.312 1 25.73 80 VAL A CA 1
ATOM 589 C C . VAL A 1 80 ? 30.453 4.539 29.75 1 25.73 80 VAL A C 1
ATOM 591 O O . VAL A 1 80 ? 31.375 3.887 29.25 1 25.73 80 VAL A O 1
ATOM 594 N N . GLY A 1 81 ? 30.203 5.539 28.719 1 26.44 81 GLY A N 1
ATOM 595 C CA . GLY A 1 81 ? 31.406 6.355 28.625 1 26.44 81 GLY A CA 1
ATOM 596 C C . GLY A 1 81 ? 31.984 6.711 29.984 1 26.44 81 GLY A C 1
ATOM 597 O O . GLY A 1 81 ? 31.25 6.988 30.938 1 26.44 81 GLY A O 1
ATOM 598 N N . ASP A 1 82 ? 32.844 5.859 30.359 1 25.48 82 ASP A N 1
ATOM 599 C CA . ASP A 1 82 ? 33.594 6.195 31.562 1 25.48 82 ASP A CA 1
ATOM 600 C C . ASP A 1 82 ? 34.156 7.613 31.469 1 25.48 82 ASP A C 1
ATOM 602 O O . ASP A 1 82 ? 35.219 7.836 30.875 1 25.48 82 ASP A O 1
ATOM 606 N N . ASN A 1 83 ? 33.531 8.688 30.781 1 25.31 83 ASN A N 1
ATOM 607 C CA . ASN A 1 83 ? 34.125 9.945 31.203 1 25.31 83 ASN A CA 1
ATOM 608 C C . ASN A 1 83 ? 33.969 10.164 32.719 1 25.31 83 ASN A C 1
ATOM 610 O O . ASN A 1 83 ? 32.844 10.25 33.219 1 25.31 83 ASN A O 1
ATOM 614 N N . GLY A 1 84 ? 35 9.93 33.562 1 26.14 84 GLY A N 1
ATOM 615 C CA . GLY A 1 84 ? 34.969 10.383 34.938 1 26.14 84 GLY A CA 1
ATOM 616 C C . GLY A 1 84 ? 33.562 10.422 35.531 1 26.14 84 GLY A C 1
ATOM 617 O O . GLY A 1 84 ? 32.688 11.07 34.969 1 26.14 84 GLY A O 1
ATOM 618 N N . GLY A 1 85 ? 33.062 9.336 36.406 1 26.81 85 GLY A N 1
ATOM 619 C CA . GLY A 1 85 ? 32 8.844 37.25 1 26.81 85 GLY A CA 1
ATOM 620 C C . GLY A 1 85 ? 30.625 8.961 36.594 1 26.81 85 GLY A C 1
ATOM 621 O O . GLY A 1 85 ? 29.609 8.594 37.188 1 26.81 85 GLY A O 1
ATOM 622 N N . LYS A 1 86 ? 30.297 9.898 35.875 1 25.28 86 LYS A N 1
ATOM 623 C CA . LYS A 1 86 ? 28.891 10.086 35.531 1 25.28 86 LYS A CA 1
ATOM 624 C C . LYS A 1 86 ? 28.469 9.148 34.406 1 25.28 86 LYS A C 1
ATOM 626 O O . LYS A 1 86 ? 29.141 9.07 33.375 1 25.28 86 LYS A O 1
ATOM 631 N N . ALA A 1 87 ? 27.891 7.887 34.594 1 26.14 87 ALA A N 1
ATOM 632 C CA . ALA A 1 87 ? 27.172 6.922 33.781 1 26.14 87 ALA A CA 1
ATOM 633 C C . ALA A 1 87 ? 26.375 7.621 32.688 1 26.14 87 ALA A C 1
ATOM 635 O O . ALA A 1 87 ? 25.5 8.445 32.969 1 26.14 87 ALA A O 1
ATOM 636 N N . ASN A 1 88 ? 27.047 8.195 31.703 1 25.47 88 ASN A N 1
ATOM 637 C CA . ASN A 1 88 ? 26.25 8.75 30.625 1 25.47 88 ASN A CA 1
ATOM 638 C C . ASN A 1 88 ? 25.25 7.727 30.078 1 25.47 88 ASN A C 1
ATOM 640 O O . ASN A 1 88 ? 25.656 6.641 29.656 1 25.47 88 ASN A O 1
ATOM 644 N N . ARG A 1 89 ? 24.172 7.359 30.719 1 25.41 89 ARG A N 1
ATOM 645 C CA . ARG A 1 89 ? 23.016 6.59 30.266 1 25.41 89 ARG A CA 1
ATOM 646 C C . ARG A 1 89 ? 22.719 6.863 28.797 1 25.41 89 ARG A C 1
ATOM 648 O O . ARG A 1 89 ? 22.703 8.016 28.359 1 25.41 89 ARG A O 1
ATOM 655 N N . CYS A 1 90 ? 23.406 6.113 27.906 1 26.69 90 CYS A N 1
ATOM 656 C CA . CYS A 1 90 ? 22.844 6.148 26.547 1 26.69 90 CYS A CA 1
ATOM 657 C C . CYS A 1 90 ? 21.328 6.223 26.594 1 26.69 90 CYS A C 1
ATOM 659 O O . CYS A 1 90 ? 20.672 5.344 27.141 1 26.69 90 CYS A O 1
ATOM 661 N N . GLU A 1 91 ? 20.766 7.262 27.047 1 26.52 91 GLU A N 1
ATOM 662 C CA . GLU A 1 91 ? 19.312 7.379 26.828 1 26.52 91 GLU A CA 1
ATOM 663 C C . GLU A 1 91 ? 18.922 6.914 25.422 1 26.52 91 GLU A C 1
ATOM 665 O O . GLU A 1 91 ? 19.609 7.234 24.453 1 26.52 91 GLU A O 1
ATOM 670 N N . GLU A 1 92 ? 18.672 5.621 25.281 1 28.86 92 GLU A N 1
ATOM 671 C CA . GLU A 1 92 ? 17.891 5.211 24.125 1 28.86 92 GLU A CA 1
ATOM 672 C C . GLU A 1 92 ? 17.156 6.398 23.5 1 28.86 92 GLU A C 1
ATOM 674 O O . GLU A 1 92 ? 16.344 7.051 24.156 1 28.86 92 GLU A O 1
ATOM 679 N N . ALA A 1 93 ? 17.953 7.27 22.953 1 28.14 93 ALA A N 1
ATOM 680 C CA . ALA A 1 93 ? 17.25 8.32 22.219 1 28.14 93 ALA A CA 1
ATOM 681 C C . ALA A 1 93 ? 16.109 7.73 21.391 1 28.14 93 ALA A C 1
ATOM 683 O O . ALA A 1 93 ? 16.344 7.195 20.297 1 28.14 93 ALA A O 1
ATOM 684 N N . CYS A 1 94 ? 15.383 6.77 22.016 1 30.2 94 CYS A N 1
ATOM 685 C CA . CYS A 1 94 ? 14.133 6.504 21.297 1 30.2 94 CYS A CA 1
ATOM 686 C C . CYS A 1 94 ? 13.539 7.789 20.75 1 30.2 94 CYS A C 1
ATOM 688 O O . CYS A 1 94 ? 13.305 8.742 21.484 1 30.2 94 CYS A O 1
ATOM 690 N N . VAL A 1 95 ? 14.133 8.195 19.594 1 31.22 95 VAL A N 1
ATOM 691 C CA . VAL A 1 95 ? 13.406 9.273 18.938 1 31.22 95 VAL A CA 1
ATOM 692 C C . VAL A 1 95 ? 11.914 9.133 19.203 1 31.22 95 VAL A C 1
ATOM 694 O O . VAL A 1 95 ? 11.266 8.211 18.703 1 31.22 95 VAL A O 1
ATOM 697 N N . ARG A 1 96 ? 11.578 9.242 20.594 1 34.41 96 ARG A N 1
ATOM 698 C CA . ARG A 1 96 ? 10.141 9.367 20.812 1 34.41 96 ARG A CA 1
ATOM 699 C C . ARG A 1 96 ? 9.602 10.648 20.188 1 34.41 96 ARG A C 1
ATOM 701 O O . ARG A 1 96 ? 10 11.75 20.578 1 34.41 96 ARG A O 1
ATOM 708 N N . MET A 1 97 ? 9.273 10.484 18.922 1 41.59 97 MET A N 1
ATOM 709 C CA . MET A 1 97 ? 8.531 11.625 18.391 1 41.59 97 MET A CA 1
ATOM 710 C C . MET A 1 97 ? 7.363 11.992 19.297 1 41.59 97 MET A C 1
ATOM 712 O O . MET A 1 97 ? 6.594 11.117 19.703 1 41.59 97 MET A O 1
ATOM 716 N N . GLU A 1 98 ? 7.594 13 20.219 1 44.5 98 GLU A N 1
ATOM 717 C CA . GLU A 1 98 ? 6.496 13.508 21.031 1 44.5 98 GLU A CA 1
ATOM 718 C C . GLU A 1 98 ? 5.5 14.297 20.172 1 44.5 98 GLU A C 1
ATOM 720 O O . GLU A 1 98 ? 5.895 15.18 19.406 1 44.5 98 GLU A O 1
ATOM 725 N N . PHE A 1 99 ? 4.43 13.578 19.969 1 53.03 99 PHE A N 1
ATOM 726 C CA . PHE A 1 99 ? 3.375 14.281 19.266 1 53.03 99 PHE A CA 1
ATOM 727 C C . PHE A 1 99 ? 2.543 15.125 20.219 1 53.03 99 PHE A C 1
ATOM 729 O O . PHE A 1 99 ? 2.412 14.789 21.391 1 53.03 99 PHE A O 1
ATOM 736 N N . LYS A 1 100 ? 2.434 16.391 19.938 1 51.22 100 LYS A N 1
ATOM 737 C CA . LYS A 1 100 ? 1.727 17.359 20.781 1 51.22 100 LYS A CA 1
ATOM 738 C C . LYS A 1 100 ? 0.413 16.781 21.297 1 51.22 100 LYS A C 1
ATOM 740 O O . LYS A 1 100 ? -0.062 17.156 22.375 1 51.22 100 LYS A O 1
ATOM 745 N N . GLY A 1 101 ? 0.078 15.625 21.062 1 57.19 101 GLY A N 1
ATOM 746 C CA . GLY A 1 101 ? -1.159 15.031 21.531 1 57.19 101 GLY A CA 1
ATOM 747 C C . GLY A 1 101 ? -2.352 15.961 21.422 1 57.19 101 GLY A C 1
ATOM 748 O O . GLY A 1 101 ? -2.451 16.938 22.156 1 57.19 101 GLY A O 1
ATOM 749 N N . GLY A 1 102 ? -2.947 16.297 20.266 1 61.94 102 GLY A N 1
ATOM 750 C CA . GLY A 1 102 ? -4.105 17.172 20.156 1 61.94 102 GLY A CA 1
ATOM 751 C C . GLY A 1 102 ? -5.406 16.484 20.531 1 61.94 102 GLY A C 1
ATOM 752 O O . GLY A 1 102 ? -5.398 15.359 21.016 1 61.94 102 GLY A O 1
ATOM 753 N N . GLU A 1 103 ? -6.535 17.328 20.594 1 81.31 103 GLU A N 1
ATOM 754 C CA . GLU A 1 103 ? -7.879 16.797 20.828 1 81.31 103 GLU A CA 1
ATOM 755 C C . GLU A 1 103 ? -8.234 15.719 19.812 1 81.31 103 GLU A C 1
ATOM 757 O O . GLU A 1 103 ? -7.906 15.836 18.625 1 81.31 103 GLU A O 1
ATOM 762 N N . THR A 1 104 ? -8.633 14.516 20.297 1 90.69 104 THR A N 1
ATOM 763 C CA . THR A 1 104 ? -8.914 13.312 19.516 1 90.69 104 THR A CA 1
ATOM 764 C C . THR A 1 104 ? -10.414 13.094 19.375 1 90.69 104 THR A C 1
ATOM 766 O O . THR A 1 104 ? -11.164 13.219 20.344 1 90.69 104 THR A O 1
ATOM 769 N N . PRO A 1 105 ? -10.875 12.883 18.172 1 95.06 105 PRO A N 1
ATOM 770 C CA . PRO A 1 105 ? -12.281 12.492 18.031 1 95.06 105 PRO A CA 1
ATOM 771 C C . PRO A 1 105 ? -12.641 11.266 18.859 1 95.06 105 PRO A C 1
ATOM 773 O O . PRO A 1 105 ? -11.789 10.414 19.109 1 95.06 105 PRO A O 1
ATOM 776 N N . ARG A 1 106 ? -13.914 11.266 19.281 1 96.38 106 ARG A N 1
ATOM 777 C CA . ARG A 1 106 ? -14.391 10.156 20.094 1 96.38 106 ARG A CA 1
ATOM 778 C C . ARG A 1 106 ? -15.477 9.375 19.359 1 96.38 106 ARG A C 1
ATOM 780 O O . ARG A 1 106 ? -16.484 9.938 18.953 1 96.38 106 ARG A O 1
ATOM 787 N N . LEU A 1 107 ? -15.305 8.086 19.234 1 98.06 107 LEU A N 1
ATOM 788 C CA . LEU A 1 107 ? -16.312 7.242 18.594 1 98.06 107 LEU A CA 1
ATOM 789 C C . LEU A 1 107 ? -17.562 7.121 19.469 1 98.06 107 LEU A C 1
ATOM 791 O O . LEU A 1 107 ? -17.469 6.715 20.625 1 98.06 107 LEU A O 1
ATOM 795 N N . MET A 1 108 ? -18.688 7.492 18.906 1 97.94 108 MET A N 1
ATOM 796 C CA . MET A 1 108 ? -19.969 7.41 19.609 1 97.94 108 MET A CA 1
ATOM 797 C C . MET A 1 108 ? -20.656 6.074 19.344 1 97.94 108 MET A C 1
ATOM 799 O O . MET A 1 108 ? -21.172 5.441 20.266 1 97.94 108 MET A O 1
ATOM 803 N N . LYS A 1 109 ? -20.656 5.668 18.125 1 97.19 109 LYS A N 1
ATOM 804 C CA . LYS A 1 109 ? -21.281 4.41 17.734 1 97.19 109 LYS A CA 1
ATOM 805 C C . LYS A 1 109 ? -20.859 4 16.328 1 97.19 109 LYS A C 1
ATOM 807 O O . LYS A 1 109 ? -20.375 4.832 15.555 1 97.19 109 LYS A O 1
ATOM 812 N N . ALA A 1 110 ? -20.984 2.723 16.031 1 98.25 110 ALA A N 1
ATOM 813 C CA . ALA A 1 110 ? -20.781 2.129 14.719 1 98.25 110 ALA A CA 1
ATOM 814 C C . ALA A 1 110 ? -22.047 1.435 14.227 1 98.25 110 ALA A C 1
ATOM 816 O O . ALA A 1 110 ? -22.531 0.5 14.859 1 98.25 110 ALA A O 1
ATOM 817 N N . ASP A 1 111 ? -22.578 1.92 13.062 1 98.31 111 ASP A N 1
ATOM 818 C CA . ASP A 1 111 ? -23.766 1.303 12.469 1 98.31 111 ASP A CA 1
ATOM 819 C C . ASP A 1 111 ? -23.391 0.397 11.297 1 98.31 111 ASP A C 1
ATOM 821 O O . ASP A 1 111 ? -22.75 0.842 10.344 1 98.31 111 ASP A O 1
ATOM 825 N N . LEU A 1 112 ? -23.797 -0.832 11.422 1 98.38 112 LEU A N 1
ATOM 826 C CA . LEU A 1 112 ? -23.609 -1.747 10.305 1 98.38 112 LEU A CA 1
ATOM 827 C C . LEU A 1 112 ? -24.625 -1.462 9.203 1 98.38 112 LEU A C 1
ATOM 829 O O . LEU A 1 112 ? -25.828 -1.73 9.367 1 98.38 112 LEU A O 1
ATOM 833 N N . LEU A 1 113 ? -24.172 -0.923 8.047 1 98.12 113 LEU A N 1
ATOM 834 C CA . LEU A 1 113 ? -25.047 -0.525 6.953 1 98.12 113 LEU A CA 1
ATOM 835 C C . LEU A 1 113 ? -25.359 -1.708 6.039 1 98.12 113 LEU A C 1
ATOM 837 O O . LEU A 1 113 ? -26.469 -1.848 5.543 1 98.12 113 LEU A O 1
ATOM 841 N N . SER A 1 114 ? -24.375 -2.498 5.746 1 98.06 114 SER A N 1
ATOM 842 C CA . SER A 1 114 ? -24.5 -3.631 4.836 1 98.06 114 SER A CA 1
ATOM 843 C C . SER A 1 114 ? -23.594 -4.777 5.258 1 98.06 114 SER A C 1
ATOM 845 O O . SER A 1 114 ? -22.359 -4.68 5.137 1 98.06 114 SER A O 1
ATOM 847 N N . PRO A 1 115 ? -24.188 -5.863 5.734 1 97.25 115 PRO A N 1
ATOM 848 C CA . PRO A 1 115 ? -23.375 -7.016 6.148 1 97.25 115 PRO A CA 1
ATOM 849 C C . PRO A 1 115 ? -22.953 -7.887 4.973 1 97.25 115 PRO A C 1
ATOM 851 O O . PRO A 1 115 ? -23.531 -7.816 3.895 1 97.25 115 PRO A O 1
ATOM 854 N N . GLY A 1 116 ? -21.891 -8.656 5.09 1 96.94 116 GLY A N 1
ATOM 855 C CA . GLY A 1 116 ? -21.359 -9.602 4.125 1 96.94 116 GLY A CA 1
ATOM 856 C C . GLY A 1 116 ? -19.922 -10 4.41 1 96.94 116 GLY A C 1
ATOM 857 O O . GLY A 1 116 ? -19.469 -9.914 5.551 1 96.94 116 GLY A O 1
ATOM 858 N N . TRP A 1 117 ? -19.328 -10.547 3.369 1 96.81 117 TRP A N 1
ATOM 859 C CA . TRP A 1 117 ? -17.906 -10.812 3.484 1 96.81 117 TRP A CA 1
ATOM 860 C C . TRP A 1 117 ? -17.125 -9.523 3.75 1 96.81 117 TRP A C 1
ATOM 862 O O . TRP A 1 117 ? -16.141 -9.531 4.484 1 96.81 117 TRP A O 1
ATOM 872 N N . LEU A 1 118 ? -17.609 -8.5 3.172 1 98 118 LEU A N 1
ATOM 873 C CA . LEU A 1 118 ? -17.172 -7.137 3.406 1 98 118 LEU A CA 1
ATOM 874 C C . LEU A 1 118 ? -18.25 -6.316 4.086 1 98 118 LEU A C 1
ATOM 876 O O . LEU A 1 118 ? -19.25 -5.961 3.457 1 98 118 LEU A O 1
ATOM 880 N N . ASN A 1 119 ? -18.078 -6 5.355 1 98.69 119 ASN A N 1
ATOM 881 C CA . ASN A 1 119 ? -19.062 -5.227 6.113 1 98.69 119 ASN A CA 1
ATOM 882 C C . ASN A 1 119 ? -18.891 -3.727 5.891 1 98.69 119 ASN A C 1
ATOM 884 O O . ASN A 1 119 ? -17.766 -3.207 5.98 1 98.69 119 ASN A O 1
ATOM 888 N N . LYS A 1 120 ? -19.938 -3.045 5.605 1 98.81 120 LYS A N 1
ATOM 889 C CA . LYS A 1 120 ? -19.906 -1.59 5.496 1 98.81 120 LYS A CA 1
ATOM 890 C C . LYS A 1 120 ? -20.5 -0.935 6.738 1 98.81 120 LYS A C 1
ATOM 892 O O . LYS A 1 120 ? -21.578 -1.331 7.207 1 98.81 120 LYS A O 1
ATOM 897 N N . PHE A 1 121 ? -19.812 0.062 7.254 1 98.75 121 PHE A N 1
ATOM 898 C CA . PHE A 1 121 ? -20.219 0.734 8.484 1 98.75 121 PHE A CA 1
ATOM 899 C C . PHE A 1 121 ? -20.312 2.24 8.266 1 98.75 121 PHE A C 1
ATOM 901 O O . PHE A 1 121 ? -19.594 2.801 7.438 1 98.75 121 PHE A O 1
ATOM 908 N N . ASP A 1 122 ? -21.219 2.865 9.078 1 98.5 122 ASP A N 1
ATOM 909 C CA . ASP A 1 122 ? -21.125 4.273 9.453 1 98.5 122 ASP A CA 1
ATOM 910 C C . ASP A 1 122 ? -20.531 4.434 10.852 1 98.5 122 ASP A C 1
ATOM 912 O O . ASP A 1 122 ? -21.094 3.947 11.828 1 98.5 122 ASP A O 1
ATOM 916 N N . LEU A 1 123 ? -19.438 5.055 10.875 1 98.69 123 LEU A N 1
ATOM 917 C CA . LEU A 1 123 ? -18.844 5.395 12.172 1 98.69 123 LEU A CA 1
ATOM 918 C C . LEU A 1 123 ? -19.203 6.824 12.57 1 98.69 123 LEU A C 1
ATOM 920 O O . LEU A 1 123 ? -18.938 7.762 11.812 1 98.69 123 LEU A O 1
ATOM 924 N N . HIS A 1 124 ? -19.828 6.977 13.703 1 98.5 124 HIS A N 1
ATOM 925 C CA . HIS A 1 124 ? -20.203 8.297 14.203 1 98.5 124 HIS A CA 1
ATOM 926 C C . HIS A 1 124 ? -19.219 8.781 15.266 1 98.5 124 HIS A C 1
ATOM 928 O O . HIS A 1 124 ? -19.078 8.148 16.312 1 98.5 124 HIS A O 1
ATOM 934 N N . PHE A 1 125 ? -18.578 9.891 14.953 1 98.19 125 PHE A N 1
ATOM 935 C CA . PHE A 1 125 ? -17.594 10.461 15.875 1 98.19 125 PHE A CA 1
ATOM 936 C C . PHE A 1 125 ? -18.078 11.805 16.406 1 98.19 125 PHE A C 1
ATOM 938 O O . PHE A 1 125 ? -18.656 12.602 15.672 1 98.19 125 PHE A O 1
ATOM 945 N N . GLU A 1 126 ? -17.828 12.047 17.672 1 97.62 126 GLU A N 1
ATOM 946 C CA . GLU A 1 126 ? -17.859 13.398 18.219 1 97.62 126 GLU A CA 1
ATOM 947 C C . GLU A 1 126 ? -16.516 14.086 18.078 1 97.62 126 GLU A C 1
ATOM 949 O O . GLU A 1 126 ? -15.5 13.594 18.578 1 97.62 126 GLU A O 1
ATOM 954 N N . LEU A 1 127 ? -16.547 15.203 17.359 1 95.5 127 LEU A N 1
ATOM 955 C CA . LEU A 1 127 ? -15.312 15.953 17.156 1 95.5 127 LEU A CA 1
ATOM 956 C C . LEU A 1 127 ? -15.016 16.859 18.359 1 95.5 127 LEU A C 1
ATOM 958 O O . LEU A 1 127 ? -15.875 17.047 19.219 1 95.5 127 LEU A O 1
ATOM 962 N N . PRO A 1 128 ? -13.812 17.344 18.5 1 91.62 128 PRO A N 1
ATOM 963 C CA . PRO A 1 128 ? -13.438 18.188 19.641 1 91.62 128 PRO A CA 1
ATOM 964 C C . PRO A 1 128 ? -14.305 19.438 19.766 1 91.62 128 PRO A C 1
ATOM 966 O O . PRO A 1 128 ? -14.516 19.938 20.875 1 91.62 128 PRO A O 1
ATOM 969 N N . ASP A 1 129 ? -14.805 19.875 18.688 1 91.62 129 ASP A N 1
ATOM 970 C CA . ASP A 1 129 ? -15.648 21.062 18.75 1 91.62 129 ASP A CA 1
ATOM 971 C C . ASP A 1 129 ? -17.094 20.703 19.109 1 91.62 129 ASP A C 1
ATOM 973 O O . ASP A 1 129 ? -17.969 21.562 19.125 1 91.62 129 ASP A O 1
ATOM 977 N N . GLY A 1 130 ? -17.312 19.453 19.297 1 93.56 130 GLY A N 1
ATOM 978 C CA . GLY A 1 130 ? -18.625 19 19.734 1 93.56 130 GLY A CA 1
ATOM 979 C C . GLY A 1 130 ? -19.516 18.531 18.594 1 93.56 130 GLY A C 1
ATOM 980 O O . GLY A 1 130 ? -20.547 17.891 18.812 1 93.56 130 GLY A O 1
ATOM 981 N N . SER A 1 131 ? -19.125 18.812 17.391 1 95.19 131 SER A N 1
ATOM 982 C CA . SER A 1 131 ? -19.922 18.391 16.25 1 95.19 131 SER A CA 1
ATOM 983 C C . SER A 1 131 ? -19.781 16.891 15.992 1 95.19 131 SER A C 1
ATOM 985 O O . SER A 1 131 ? -18.828 16.266 16.453 1 95.19 131 SER A O 1
ATOM 987 N N . VAL A 1 132 ? -20.797 16.422 15.32 1 96.81 132 VAL A N 1
ATOM 988 C CA . VAL A 1 132 ? -20.812 15.008 14.984 1 96.81 132 VAL A CA 1
ATOM 989 C C . VAL A 1 132 ? -20.375 14.805 13.531 1 96.81 132 VAL A C 1
ATOM 991 O O . VAL A 1 132 ? -20.797 15.555 12.648 1 96.81 132 VAL A O 1
ATOM 994 N N . HIS A 1 133 ? -19.484 13.867 13.344 1 96.69 133 HIS A N 1
ATOM 995 C CA . HIS A 1 133 ? -18.984 13.508 12.023 1 96.69 133 HIS A CA 1
ATOM 996 C C . HIS A 1 133 ? -19.219 12.031 11.727 1 96.69 133 HIS A C 1
ATOM 998 O O . HIS A 1 133 ? -18.875 11.172 12.531 1 96.69 133 HIS A O 1
ATOM 1004 N N . THR A 1 134 ? -19.875 11.758 10.617 1 97.94 134 THR A N 1
ATOM 1005 C CA . THR A 1 134 ? -20.109 10.383 10.188 1 97.94 134 THR A CA 1
ATOM 1006 C C . THR A 1 134 ? -19.125 9.992 9.094 1 97.94 134 THR A C 1
ATOM 1008 O O . THR A 1 134 ? -18.922 10.734 8.133 1 97.94 134 THR A O 1
ATOM 1011 N N . TYR A 1 135 ? -18.516 8.828 9.289 1 98.31 135 TYR A N 1
ATOM 1012 C CA . TYR A 1 135 ? -17.516 8.336 8.352 1 98.31 135 TYR A CA 1
ATOM 1013 C C . TYR A 1 135 ? -17.859 6.938 7.871 1 98.31 135 TYR A C 1
ATOM 1015 O O . TYR A 1 135 ? -18.109 6.035 8.68 1 98.31 135 TYR A O 1
ATOM 1023 N N . GLU A 1 136 ? -17.891 6.734 6.531 1 98.56 136 GLU A N 1
ATOM 1024 C CA . GLU A 1 136 ? -18.141 5.414 5.965 1 98.56 136 GLU A CA 1
ATOM 1025 C C . GLU A 1 136 ? -16.859 4.605 5.832 1 98.56 136 GLU A C 1
ATOM 1027 O O . GLU A 1 136 ? -15.82 5.141 5.445 1 98.56 136 GLU A O 1
ATOM 1032 N N . THR A 1 137 ? -16.969 3.316 6.203 1 98.69 137 THR A N 1
ATOM 1033 C CA . THR A 1 137 ? -15.812 2.424 6.109 1 98.69 137 THR A CA 1
ATOM 1034 C C . THR A 1 137 ? -16.266 0.985 5.871 1 98.69 137 THR A C 1
ATOM 1036 O O . THR A 1 137 ? -17.453 0.69 5.902 1 98.69 137 THR A O 1
ATOM 1039 N N . VAL A 1 138 ? -15.25 0.128 5.52 1 98.75 138 VAL A N 1
ATOM 1040 C CA . VAL A 1 138 ? -15.547 -1.293 5.363 1 98.75 138 VAL A CA 1
ATOM 1041 C C . VAL A 1 138 ? -14.523 -2.123 6.129 1 98.75 138 VAL A C 1
ATOM 1043 O O . VAL A 1 138 ? -13.398 -1.668 6.371 1 98.75 138 VAL A O 1
ATOM 1046 N N . SER A 1 139 ? -14.93 -3.271 6.555 1 98.25 139 SER A N 1
ATOM 1047 C CA . SER A 1 139 ? -14.055 -4.223 7.234 1 98.25 139 SER A CA 1
ATOM 1048 C C . SER A 1 139 ? -14.422 -5.66 6.883 1 98.25 139 SER A C 1
ATOM 1050 O O . SER A 1 139 ? -15.602 -6 6.781 1 98.25 139 SER A O 1
ATOM 1052 N N . ARG A 1 140 ? -13.375 -6.473 6.703 1 97.38 140 ARG A N 1
ATOM 1053 C CA . ARG A 1 140 ? -13.617 -7.898 6.504 1 97.38 140 ARG A CA 1
ATOM 1054 C C . ARG A 1 140 ? -13.789 -8.617 7.836 1 97.38 140 ARG A C 1
ATOM 1056 O O . ARG A 1 140 ? -14.125 -9.805 7.867 1 97.38 140 ARG A O 1
ATOM 1063 N N . LYS A 1 141 ? -13.555 -7.926 8.945 1 95.44 141 LYS A N 1
ATOM 1064 C CA . LYS A 1 141 ? -13.797 -8.508 10.258 1 95.44 141 LYS A CA 1
ATOM 1065 C C . LYS A 1 141 ? -15.297 -8.664 10.523 1 95.44 141 LYS A C 1
ATOM 1067 O O . LYS A 1 141 ? -16.094 -7.848 10.062 1 95.44 141 LYS A O 1
ATOM 1072 N N . LYS A 1 142 ? -15.555 -9.734 11.258 1 95.5 142 LYS A N 1
ATOM 1073 C CA . LYS A 1 142 ? -16.938 -9.852 11.719 1 95.5 142 LYS A CA 1
ATOM 1074 C C . LYS A 1 142 ? -17.328 -8.641 12.562 1 95.5 142 LYS A C 1
ATOM 1076 O O . LYS A 1 142 ? -16.484 -8.023 13.219 1 95.5 142 LYS A O 1
ATOM 1081 N N . ASP A 1 143 ? -18.609 -8.352 12.555 1 97.12 143 ASP A N 1
ATOM 1082 C CA . ASP A 1 143 ? -19.141 -7.16 13.203 1 97.12 143 ASP A CA 1
ATOM 1083 C C . ASP A 1 143 ? -18.625 -7.031 14.633 1 97.12 143 ASP A C 1
ATOM 1085 O O . ASP A 1 143 ? -18 -6.027 14.984 1 97.12 143 ASP A O 1
ATOM 1089 N N . ALA A 1 144 ? -18.797 -8.047 15.43 1 96.25 144 ALA A N 1
ATOM 1090 C CA . ALA A 1 144 ? -18.391 -8.008 16.828 1 96.25 144 ALA A CA 1
ATOM 1091 C C . ALA A 1 144 ? -16.891 -7.812 16.969 1 96.25 144 ALA A C 1
ATOM 1093 O O . ALA A 1 144 ? -16.422 -7.121 17.875 1 96.25 144 ALA A O 1
ATOM 1094 N N . VAL A 1 145 ? -16.125 -8.406 16.078 1 94.5 145 VAL A N 1
ATOM 1095 C CA . VAL A 1 145 ? -14.672 -8.344 16.125 1 94.5 145 VAL A CA 1
ATOM 1096 C C . VAL A 1 145 ? -14.203 -6.93 15.773 1 94.5 145 VAL A C 1
ATOM 1098 O O . VAL A 1 145 ? -13.312 -6.383 16.422 1 94.5 145 VAL A O 1
ATOM 1101 N N . TYR A 1 146 ? -14.836 -6.348 14.789 1 96.81 146 TYR A N 1
ATOM 1102 C CA . TYR A 1 146 ? -14.477 -4.992 14.391 1 96.81 146 TYR A CA 1
ATOM 1103 C C . TYR A 1 146 ? -14.797 -3.99 15.492 1 96.81 146 TYR A C 1
ATOM 1105 O O . TYR A 1 146 ? -13.984 -3.127 15.812 1 96.81 146 TYR A O 1
ATOM 1113 N N . ARG A 1 147 ? -15.969 -4.094 16.109 1 96.81 147 ARG A N 1
ATOM 1114 C CA . ARG A 1 147 ? -16.359 -3.209 17.203 1 96.81 147 ARG A CA 1
ATOM 1115 C C . ARG A 1 147 ? -15.383 -3.322 18.375 1 96.81 147 ARG A C 1
ATOM 1117 O O . ARG A 1 147 ? -15.016 -2.312 18.984 1 96.81 147 ARG A O 1
ATOM 1124 N N . ALA A 1 148 ? -15 -4.516 18.594 1 95.12 148 ALA A N 1
ATOM 1125 C CA . ALA A 1 148 ? -14.039 -4.73 19.672 1 95.12 148 ALA A CA 1
ATOM 1126 C C . ALA A 1 148 ? -12.695 -4.078 19.359 1 95.12 148 ALA A C 1
ATOM 1128 O O . ALA A 1 148 ? -12.039 -3.525 20.234 1 95.12 148 ALA A O 1
ATOM 1129 N N . ALA A 1 149 ? -12.297 -4.184 18.094 1 95.31 149 ALA A N 1
ATOM 1130 C CA . ALA A 1 149 ? -11.047 -3.557 17.672 1 95.31 149 ALA A CA 1
ATOM 1131 C C . ALA A 1 149 ? -11.117 -2.041 17.828 1 95.31 149 ALA A C 1
ATOM 1133 O O . ALA A 1 149 ? -10.148 -1.41 18.266 1 95.31 149 ALA A O 1
ATOM 1134 N N . LEU A 1 150 ? -12.258 -1.437 17.469 1 97.19 150 LEU A N 1
ATOM 1135 C CA . LEU A 1 150 ? -12.453 0.001 17.609 1 97.19 150 LEU A CA 1
ATOM 1136 C C . LEU A 1 150 ? -12.383 0.412 19.078 1 97.19 150 LEU A C 1
ATOM 1138 O O . LEU A 1 150 ? -11.781 1.432 19.422 1 97.19 150 LEU A O 1
ATOM 1142 N N . ASP A 1 151 ? -12.969 -0.378 19.938 1 95.81 151 ASP A N 1
ATOM 1143 C CA . ASP A 1 151 ? -12.945 -0.114 21.375 1 95.81 151 ASP A CA 1
ATOM 1144 C C . ASP A 1 151 ? -11.523 -0.23 21.938 1 95.81 151 ASP A C 1
ATOM 1146 O O . ASP A 1 151 ? -11.102 0.591 22.75 1 95.81 151 ASP A O 1
ATOM 1150 N N . ALA A 1 152 ? -10.859 -1.242 21.484 1 94 152 ALA A N 1
ATOM 1151 C CA . ALA A 1 152 ? -9.484 -1.445 21.922 1 94 152 ALA A CA 1
ATOM 1152 C C . ALA A 1 152 ? -8.602 -0.263 21.531 1 94 152 ALA A C 1
ATOM 1154 O O . ALA A 1 152 ? -7.766 0.187 22.328 1 94 152 ALA A O 1
ATOM 1155 N N . ALA A 1 153 ? -8.797 0.199 20.344 1 93.69 153 ALA A N 1
ATOM 1156 C CA . ALA A 1 153 ? -8.047 1.359 19.875 1 93.69 153 ALA A CA 1
ATOM 1157 C C . ALA A 1 153 ? -8.312 2.58 20.75 1 93.69 153 ALA A C 1
ATOM 1159 O O . ALA A 1 153 ? -7.391 3.307 21.109 1 93.69 153 ALA A O 1
ATOM 1160 N N . ALA A 1 154 ? -9.555 2.773 21.078 1 91.88 154 ALA A N 1
ATOM 1161 C CA . ALA A 1 154 ? -9.945 3.893 21.922 1 91.88 154 ALA A CA 1
ATOM 1162 C C . ALA A 1 154 ? -9.242 3.816 23.281 1 91.88 154 ALA A C 1
ATOM 1164 O O . ALA A 1 154 ? -8.945 4.844 23.891 1 91.88 154 ALA A O 1
ATOM 1165 N N . ALA A 1 155 ? -8.938 2.602 23.688 1 90.25 155 ALA A N 1
ATOM 1166 C CA . ALA A 1 155 ? -8.297 2.373 24.984 1 90.25 155 ALA A CA 1
ATOM 1167 C C . ALA A 1 155 ? -6.781 2.463 24.859 1 90.25 155 ALA A C 1
ATOM 1169 O O . ALA A 1 155 ? -6.062 2.293 25.844 1 90.25 155 ALA A O 1
ATOM 1170 N N . GLY A 1 156 ? -6.312 2.674 23.641 1 86.12 156 GLY A N 1
ATOM 1171 C CA . GLY A 1 156 ? -4.879 2.824 23.438 1 86.12 156 GLY A CA 1
ATOM 1172 C C . GLY A 1 156 ? -4.164 1.505 23.219 1 86.12 156 GLY A C 1
ATOM 1173 O O . GLY A 1 156 ? -2.941 1.425 23.344 1 86.12 156 GLY A O 1
ATOM 1174 N N . GLU A 1 157 ? -4.957 0.516 22.969 1 82.69 157 GLU A N 1
ATOM 1175 C CA . GLU A 1 157 ? -4.375 -0.801 22.719 1 82.69 157 GLU A CA 1
ATOM 1176 C C . GLU A 1 157 ? -3.961 -0.955 21.25 1 82.69 157 GLU A C 1
ATOM 1178 O O . GLU A 1 157 ? -4.402 -0.19 20.391 1 82.69 157 GLU A O 1
ATOM 1183 N N . ASP A 1 158 ? -3.039 -1.912 21.125 1 77.12 158 ASP A N 1
ATOM 1184 C CA . ASP A 1 158 ? -2.625 -2.24 19.766 1 77.12 158 ASP A CA 1
ATOM 1185 C C . ASP A 1 158 ? -3.76 -2.906 18.984 1 77.12 158 ASP A C 1
ATOM 1187 O O . ASP A 1 158 ? -4.266 -3.953 19.391 1 77.12 158 ASP A O 1
ATOM 1191 N N . VAL A 1 159 ? -4.152 -2.256 17.891 1 71.56 159 VAL A N 1
ATOM 1192 C CA . VAL A 1 159 ? -5.285 -2.789 17.141 1 71.56 159 VAL A CA 1
ATOM 1193 C C . VAL A 1 159 ? -4.785 -3.51 15.891 1 71.56 159 VAL A C 1
ATOM 1195 O O . VAL A 1 159 ? -5.555 -4.195 15.211 1 71.56 159 VAL A O 1
ATOM 1198 N N . ALA A 1 160 ? -3.543 -3.316 15.539 1 73.06 160 ALA A N 1
ATOM 1199 C CA . ALA A 1 160 ? -3.029 -3.906 14.305 1 73.06 160 ALA A CA 1
ATOM 1200 C C . ALA A 1 160 ? -2.85 -5.414 14.453 1 73.06 160 ALA A C 1
ATOM 1202 O O . ALA A 1 160 ? -3.07 -6.168 13.5 1 73.06 160 ALA A O 1
ATOM 1203 N N . GLY A 1 161 ? -2.629 -5.895 15.68 1 79.44 161 GLY A N 1
ATOM 1204 C CA . GLY A 1 161 ? -2.297 -7.305 15.844 1 79.44 161 GLY A CA 1
ATOM 1205 C C . GLY A 1 161 ? -1.205 -7.77 14.898 1 79.44 161 GLY A C 1
ATOM 1206 O O . GLY A 1 161 ? -0.254 -7.031 14.625 1 79.44 161 GLY A O 1
ATOM 1207 N N . ASP A 1 162 ? -1.272 -9.078 14.414 1 82.19 162 ASP A N 1
ATOM 1208 C CA . ASP A 1 162 ? -0.21 -9.609 13.57 1 82.19 162 ASP A CA 1
ATOM 1209 C C . ASP A 1 162 ? -0.479 -9.312 12.094 1 82.19 162 ASP A C 1
ATOM 1211 O O . ASP A 1 162 ? 0.427 -9.406 11.266 1 82.19 162 ASP A O 1
ATOM 1215 N N . GLY A 1 163 ? -1.705 -8.844 11.812 1 92.69 163 GLY A N 1
ATOM 1216 C CA . GLY A 1 163 ? -2.072 -8.578 10.43 1 92.69 163 GLY A CA 1
ATOM 1217 C C . GLY A 1 163 ? -3.232 -9.43 9.953 1 92.69 163 GLY A C 1
ATOM 1218 O O . GLY A 1 163 ? -3.334 -10.609 10.297 1 92.69 163 GLY A O 1
ATOM 1219 N N . ASP A 1 164 ? -4.117 -8.828 9.172 1 95.88 164 ASP A N 1
ATOM 1220 C CA . ASP A 1 164 ? -5.25 -9.531 8.578 1 95.88 164 ASP A CA 1
ATOM 1221 C C . ASP A 1 164 ? -4.805 -10.375 7.383 1 95.88 164 ASP A C 1
ATOM 1223 O O . ASP A 1 164 ? -5.457 -11.367 7.039 1 95.88 164 ASP A O 1
ATOM 1227 N N . ALA A 1 165 ? -3.758 -9.945 6.711 1 97.5 165 ALA A N 1
ATOM 1228 C CA . ALA A 1 165 ? -3.215 -10.57 5.512 1 97.5 165 ALA A CA 1
ATOM 1229 C C . ALA A 1 165 ? -1.688 -10.562 5.527 1 97.5 165 ALA A C 1
ATOM 1231 O O . ALA A 1 165 ? -1.076 -9.867 6.344 1 97.5 165 ALA A O 1
ATOM 1232 N N . VAL A 1 166 ? -1.145 -11.438 4.715 1 97.88 166 VAL A N 1
ATOM 1233 C CA . VAL A 1 166 ? 0.297 -11.43 4.484 1 97.88 166 VAL A CA 1
ATOM 1234 C C . VAL A 1 166 ? 0.588 -11.102 3.021 1 97.88 166 VAL A C 1
ATOM 1236 O O . VAL A 1 166 ? -0.233 -11.375 2.143 1 97.88 166 VAL A O 1
ATOM 1239 N N . CYS A 1 167 ? 1.585 -10.438 2.781 1 98.25 167 CYS A N 1
ATOM 1240 C CA . CYS A 1 167 ? 2.182 -10.203 1.472 1 98.25 167 CYS A CA 1
ATOM 1241 C C . CYS A 1 167 ? 3.645 -10.625 1.453 1 98.25 167 CYS A C 1
ATOM 1243 O O . CYS A 1 167 ? 4.43 -10.203 2.301 1 98.25 167 CYS A O 1
ATOM 1245 N N . ILE A 1 168 ? 4.055 -11.445 0.51 1 97.94 168 ILE A N 1
ATOM 1246 C CA . ILE A 1 168 ? 5.379 -12.055 0.552 1 97.94 168 ILE A CA 1
ATOM 1247 C C . ILE A 1 168 ? 6.254 -11.461 -0.552 1 97.94 168 ILE A C 1
ATOM 1249 O O . ILE A 1 168 ? 5.93 -11.578 -1.736 1 97.94 168 ILE A O 1
ATOM 1253 N N . VAL A 1 169 ? 7.27 -10.844 -0.15 1 97.19 169 VAL A N 1
ATOM 1254 C CA . VAL A 1 169 ? 8.312 -10.422 -1.075 1 97.19 169 VAL A CA 1
ATOM 1255 C C . VAL A 1 169 ? 9.406 -11.484 -1.143 1 97.19 169 VAL A C 1
ATOM 1257 O O . VAL A 1 169 ? 10.398 -11.422 -0.405 1 97.19 169 VAL A O 1
ATOM 1260 N N . GLY A 1 170 ? 9.172 -12.43 -2.002 1 96.62 170 GLY A N 1
ATOM 1261 C CA . GLY A 1 170 ? 10.109 -13.539 -2.174 1 96.62 170 GLY A CA 1
ATOM 1262 C C . GLY A 1 170 ? 11.164 -13.266 -3.229 1 96.62 170 GLY A C 1
ATOM 1263 O O . GLY A 1 170 ? 10.844 -12.875 -4.352 1 96.62 170 GLY A O 1
ATOM 1264 N N . VAL A 1 171 ? 12.375 -13.523 -2.844 1 94.31 171 VAL A N 1
ATOM 1265 C CA . VAL A 1 171 ? 13.5 -13.352 -3.762 1 94.31 171 VAL A CA 1
ATOM 1266 C C . VAL A 1 171 ? 14.242 -14.68 -3.916 1 94.31 171 VAL A C 1
ATOM 1268 O O . VAL A 1 171 ? 14.57 -15.336 -2.924 1 94.31 171 VAL A O 1
ATOM 1271 N N . THR A 1 172 ? 14.492 -15.078 -5.141 1 95.06 172 THR A N 1
ATOM 1272 C CA . THR A 1 172 ? 15.219 -16.312 -5.398 1 95.06 172 THR A CA 1
ATOM 1273 C C . THR A 1 172 ? 16.719 -16.125 -5.168 1 95.06 172 THR A C 1
ATOM 1275 O O . THR A 1 172 ? 17.188 -15 -5 1 95.06 172 THR A O 1
ATOM 1278 N N . ARG A 1 173 ? 17.391 -17.219 -5.219 1 89.31 173 ARG A N 1
ATOM 1279 C CA . ARG A 1 173 ? 18.844 -17.172 -5.062 1 89.31 173 ARG A CA 1
ATOM 1280 C C . ARG A 1 173 ? 19.5 -16.375 -6.184 1 89.31 173 ARG A C 1
ATOM 1282 O O . ARG A 1 173 ? 20.516 -15.711 -5.977 1 89.31 173 ARG A O 1
ATOM 1289 N N . ALA A 1 174 ? 18.828 -16.344 -7.316 1 89.19 174 ALA A N 1
ATOM 1290 C CA . ALA A 1 174 ? 19.328 -15.602 -8.469 1 89.19 174 ALA A CA 1
ATOM 1291 C C . ALA A 1 174 ? 18.984 -14.117 -8.352 1 89.19 174 ALA A C 1
ATOM 1293 O O . ALA A 1 174 ? 19.375 -13.32 -9.195 1 89.19 174 ALA A O 1
ATOM 1294 N N . GLY A 1 175 ? 18.188 -13.742 -7.363 1 89.31 175 GLY A N 1
ATOM 1295 C CA . GLY A 1 175 ? 17.859 -12.344 -7.133 1 89.31 175 GLY A CA 1
ATOM 1296 C C . GLY A 1 175 ? 16.562 -11.914 -7.809 1 89.31 175 GLY A C 1
ATOM 1297 O O . GLY A 1 175 ? 16.234 -10.727 -7.824 1 89.31 175 GLY A O 1
ATOM 1298 N N . ALA A 1 176 ? 15.867 -12.859 -8.352 1 92.81 176 ALA A N 1
ATOM 1299 C CA . ALA A 1 176 ? 14.602 -12.547 -9.008 1 92.81 176 ALA A CA 1
ATOM 1300 C C . ALA A 1 176 ? 13.453 -12.492 -8 1 92.81 176 ALA A C 1
ATOM 1302 O O . ALA A 1 176 ? 13.414 -13.281 -7.055 1 92.81 176 ALA A O 1
ATOM 1303 N N . PHE A 1 177 ? 12.562 -11.547 -8.219 1 96.19 177 PHE A N 1
ATOM 1304 C CA . PHE A 1 177 ? 11.344 -11.508 -7.414 1 96.19 177 PHE A CA 1
ATOM 1305 C C . PHE A 1 177 ? 10.32 -12.508 -7.934 1 96.19 177 PHE A C 1
ATOM 1307 O O . PHE A 1 177 ? 10.164 -12.672 -9.148 1 96.19 177 PHE A O 1
ATOM 1314 N N . VAL A 1 178 ? 9.625 -13.141 -7.027 1 97.69 178 VAL A N 1
ATOM 1315 C CA . VAL A 1 178 ? 8.484 -13.977 -7.387 1 97.69 178 VAL A CA 1
ATOM 1316 C C . VAL A 1 178 ? 7.199 -13.164 -7.293 1 97.69 178 VAL A C 1
ATOM 1318 O O . VAL A 1 178 ? 6.82 -12.711 -6.211 1 97.69 178 VAL A O 1
ATOM 1321 N N . LEU A 1 179 ? 6.562 -12.977 -8.438 1 98 179 LEU A N 1
ATOM 1322 C CA . LEU A 1 179 ? 5.352 -12.172 -8.539 1 98 179 LEU A CA 1
ATOM 1323 C C . LEU A 1 179 ? 4.18 -13.008 -9.047 1 98 179 LEU A C 1
ATOM 1325 O O . LEU A 1 179 ? 4.367 -14.148 -9.477 1 98 179 LEU A O 1
ATOM 1329 N N . THR A 1 180 ? 3.004 -12.43 -8.914 1 97.5 180 THR A N 1
ATOM 1330 C CA . THR A 1 180 ? 1.8 -13.047 -9.461 1 97.5 180 THR A CA 1
ATOM 1331 C C . THR A 1 180 ? 1.073 -12.078 -10.398 1 97.5 180 THR A C 1
ATOM 1333 O O . THR A 1 180 ? 1.083 -10.867 -10.172 1 97.5 180 THR A O 1
ATOM 1336 N N . ARG A 1 181 ? 0.596 -12.578 -11.461 1 95.31 181 ARG A N 1
ATOM 1337 C CA . ARG A 1 181 ? -0.477 -11.961 -12.234 1 95.31 181 ARG A CA 1
ATOM 1338 C C . ARG A 1 181 ? -1.823 -12.602 -11.914 1 95.31 181 ARG A C 1
ATOM 1340 O O . ARG A 1 181 ? -2.039 -13.781 -12.203 1 95.31 181 ARG A O 1
ATOM 1347 N N . GLU A 1 182 ? -2.705 -11.875 -11.273 1 96.25 182 GLU A N 1
ATOM 1348 C CA . GLU A 1 182 ? -3.963 -12.406 -10.758 1 96.25 182 GLU A CA 1
ATOM 1349 C C . GLU A 1 182 ? -5.152 -11.578 -11.227 1 96.25 182 GLU A C 1
ATOM 1351 O O . GLU A 1 182 ? -5.086 -10.344 -11.242 1 96.25 182 GLU A O 1
ATOM 1356 N N . PHE A 1 183 ? -6.215 -12.305 -11.68 1 96.19 183 PHE A N 1
ATOM 1357 C CA . PHE A 1 183 ? -7.445 -11.586 -11.992 1 96.19 183 PHE A CA 1
ATOM 1358 C C . PHE A 1 183 ? -8.109 -11.07 -10.727 1 96.19 183 PHE A C 1
ATOM 1360 O O . PHE A 1 183 ? -8.359 -11.844 -9.789 1 96.19 183 PHE A O 1
ATOM 1367 N N . ARG A 1 184 ? -8.383 -9.75 -10.664 1 97.19 184 ARG A N 1
ATOM 1368 C CA . ARG A 1 184 ? -9.016 -9.164 -9.492 1 97.19 184 ARG A CA 1
ATOM 1369 C C . ARG A 1 184 ? -10.359 -8.539 -9.844 1 97.19 184 ARG A C 1
ATOM 1371 O O . ARG A 1 184 ? -10.422 -7.598 -10.641 1 97.19 184 ARG A O 1
ATOM 1378 N N . CYS A 1 185 ? -11.383 -8.953 -9.227 1 97.81 185 CYS A N 1
ATOM 1379 C CA . CYS A 1 185 ? -12.766 -8.602 -9.523 1 97.81 185 CYS A CA 1
ATOM 1380 C C . CYS A 1 185 ? -12.992 -7.102 -9.359 1 97.81 185 CYS A C 1
ATOM 1382 O O . CYS A 1 185 ? -13.633 -6.473 -10.203 1 97.81 185 CYS A O 1
ATOM 1384 N N . PRO A 1 186 ? -12.438 -6.426 -8.336 1 98 186 PRO A N 1
ATOM 1385 C CA . PRO A 1 186 ? -12.758 -5.012 -8.102 1 98 186 PRO A CA 1
ATOM 1386 C C . PRO A 1 186 ? -12.352 -4.121 -9.273 1 98 186 PRO A C 1
ATOM 1388 O O . PRO A 1 186 ? -12.914 -3.033 -9.445 1 98 186 PRO A O 1
ATOM 1391 N N . VAL A 1 187 ? -11.375 -4.602 -10.07 1 97.44 187 VAL A N 1
ATOM 1392 C CA . VAL A 1 187 ? -10.945 -3.764 -11.18 1 97.44 187 VAL A CA 1
ATOM 1393 C C . VAL A 1 187 ? -11.219 -4.477 -12.5 1 97.44 187 VAL A C 1
ATOM 1395 O O . VAL A 1 187 ? -10.852 -3.982 -13.57 1 97.44 187 VAL A O 1
ATOM 1398 N N . ASN A 1 188 ? -11.812 -5.641 -12.461 1 97.19 188 ASN A N 1
ATOM 1399 C CA . ASN A 1 188 ? -12.156 -6.441 -13.633 1 97.19 188 ASN A CA 1
ATOM 1400 C C . ASN A 1 188 ? -10.969 -6.574 -14.586 1 97.19 188 ASN A C 1
ATOM 1402 O O . ASN A 1 188 ? -11.102 -6.336 -15.789 1 97.19 188 ASN A O 1
ATOM 1406 N N . ALA A 1 189 ? -9.844 -6.941 -14 1 95.25 189 ALA A N 1
ATOM 1407 C CA . ALA A 1 1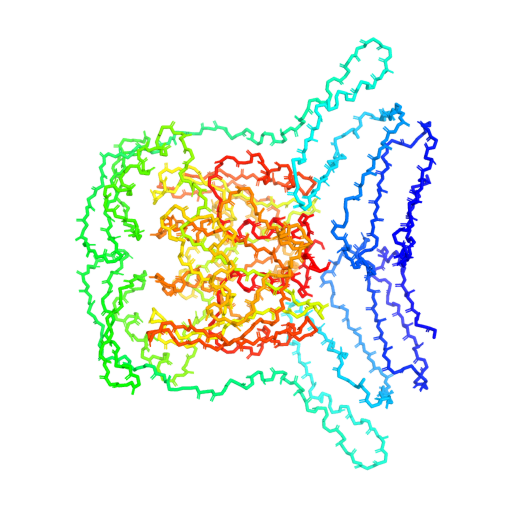89 ? -8.633 -7.008 -14.82 1 95.25 189 ALA A CA 1
ATOM 1408 C C . ALA A 1 189 ? -7.586 -7.918 -14.172 1 95.25 189 ALA A C 1
ATOM 1410 O O . ALA A 1 189 ? -7.641 -8.18 -12.969 1 95.25 189 ALA A O 1
ATOM 1411 N N . TRP A 1 190 ? -6.703 -8.414 -14.992 1 94.12 190 TRP A N 1
ATOM 1412 C CA . TRP A 1 190 ? -5.48 -9.023 -14.484 1 94.12 190 TRP A CA 1
ATOM 1413 C C . TRP A 1 190 ? -4.562 -7.965 -13.875 1 94.12 190 TRP A C 1
ATOM 1415 O O . TRP A 1 190 ? -4.43 -6.863 -14.406 1 94.12 190 TRP A O 1
ATOM 1425 N N . THR A 1 191 ? -3.984 -8.312 -12.742 1 95.88 191 THR A N 1
ATOM 1426 C CA . THR A 1 191 ? -3.172 -7.359 -12 1 95.88 191 THR A CA 1
ATOM 1427 C C . THR A 1 191 ? -1.851 -7.988 -11.57 1 95.88 191 THR A C 1
ATOM 1429 O O . THR A 1 191 ? -1.729 -9.219 -11.523 1 95.88 191 THR A O 1
ATOM 1432 N N . ILE A 1 192 ? -0.871 -7.133 -11.32 1 96.5 192 ILE A N 1
ATOM 1433 C CA . ILE A 1 192 ? 0.443 -7.578 -10.867 1 96.5 192 ILE A CA 1
ATOM 1434 C C . ILE A 1 192 ? 0.595 -7.301 -9.367 1 96.5 192 ILE A C 1
ATOM 1436 O O . ILE A 1 192 ? 0.295 -6.199 -8.906 1 96.5 192 ILE A O 1
ATOM 1440 N N . ALA A 1 193 ? 1.025 -8.336 -8.672 1 98.38 193 ALA A N 1
ATOM 1441 C CA . ALA A 1 193 ? 1.258 -8.18 -7.234 1 98.38 193 ALA A CA 1
ATOM 1442 C C . ALA A 1 193 ? 2.256 -9.211 -6.723 1 98.38 193 ALA A C 1
ATOM 1444 O O . ALA A 1 193 ? 2.59 -10.164 -7.434 1 98.38 193 ALA A O 1
ATOM 1445 N N . PHE A 1 194 ? 2.756 -8.93 -5.523 1 98.5 194 PHE A N 1
ATOM 1446 C CA . PHE A 1 194 ? 3.357 -10.023 -4.77 1 98.5 194 PHE A CA 1
ATOM 1447 C C . PHE A 1 194 ? 2.293 -11 -4.293 1 98.5 194 PHE A C 1
ATOM 1449 O O . PHE A 1 194 ? 1.137 -10.625 -4.098 1 98.5 194 PHE A O 1
ATOM 1456 N N . PRO A 1 195 ? 2.705 -12.305 -4.191 1 98.56 195 PRO A N 1
ATOM 1457 C CA . PRO A 1 195 ? 1.735 -13.227 -3.598 1 98.56 195 PRO A CA 1
ATOM 1458 C C . PRO A 1 195 ? 1.273 -12.781 -2.211 1 98.56 195 PRO A C 1
ATOM 1460 O O . PRO A 1 195 ? 2.068 -12.25 -1.432 1 98.56 195 PRO A O 1
ATOM 1463 N N . ALA A 1 196 ? 0.01 -12.969 -1.949 1 98.38 196 ALA A N 1
ATOM 1464 C CA . ALA A 1 196 ? -0.61 -12.508 -0.71 1 98.38 196 ALA A CA 1
ATOM 1465 C C . ALA A 1 196 ? -1.854 -13.328 -0.381 1 98.38 196 ALA A C 1
ATOM 1467 O O . ALA A 1 196 ? -2.393 -14.023 -1.244 1 98.38 196 ALA A O 1
ATOM 1468 N N . GLY A 1 197 ? -2.275 -13.227 0.858 1 97.31 197 GLY A N 1
ATOM 1469 C CA . GLY A 1 197 ? -3.498 -13.898 1.276 1 97.31 197 GLY A CA 1
ATOM 1470 C C . GLY A 1 197 ? -3.873 -13.609 2.717 1 97.31 197 GLY A C 1
ATOM 1471 O O . GLY A 1 197 ? -3.084 -13.023 3.465 1 97.31 197 GLY A O 1
ATOM 1472 N N . LEU A 1 198 ? -5.07 -14.016 3.039 1 96.5 198 LEU A N 1
ATOM 1473 C CA . LEU A 1 198 ? -5.578 -13.789 4.387 1 96.5 198 LEU A CA 1
ATOM 1474 C C . LEU A 1 198 ? -4.914 -14.734 5.387 1 96.5 198 LEU A C 1
ATOM 1476 O O . LEU A 1 198 ? -4.594 -15.875 5.047 1 96.5 198 LEU A O 1
ATOM 1480 N N . VAL A 1 199 ? -4.754 -14.203 6.582 1 96.69 199 VAL A N 1
ATOM 1481 C CA . VAL A 1 199 ? -4.254 -15.016 7.684 1 96.69 199 VAL A CA 1
ATOM 1482 C C . VAL A 1 199 ? -5.41 -15.766 8.344 1 96.69 199 VAL A C 1
ATOM 1484 O O . VAL A 1 199 ? -6.422 -15.156 8.703 1 96.69 199 VAL A O 1
ATOM 1487 N N . GLU A 1 200 ? -5.285 -17.047 8.453 1 94.44 200 GLU A N 1
ATOM 1488 C CA . GLU A 1 200 ? -6.312 -17.828 9.141 1 94.44 200 GLU A CA 1
ATOM 1489 C C . GLU A 1 200 ? -6.277 -17.562 10.648 1 94.44 200 GLU A C 1
ATOM 1491 O O . GLU A 1 200 ? -5.227 -17.25 11.203 1 94.44 200 GLU A O 1
ATOM 1496 N N . PRO A 1 201 ? -7.422 -17.719 11.281 1 90.44 201 PRO A N 1
ATOM 1497 C CA . PRO A 1 201 ? -7.453 -17.5 12.734 1 90.44 201 PRO A CA 1
ATOM 1498 C C . PRO A 1 201 ? -6.441 -18.375 13.477 1 90.44 201 PRO A C 1
ATOM 1500 O O . PRO A 1 201 ? -6.414 -19.594 13.297 1 90.44 201 PRO A O 1
ATOM 1503 N N . GLY A 1 202 ? -5.582 -17.734 14.258 1 89.12 202 GLY A N 1
ATOM 1504 C CA . GLY A 1 202 ? -4.625 -18.453 15.086 1 89.12 202 GLY A CA 1
ATOM 1505 C C . GLY A 1 202 ? -3.354 -18.828 14.352 1 89.12 202 GLY A C 1
ATOM 1506 O O . GLY A 1 202 ? -2.422 -19.375 14.938 1 89.12 202 GLY A O 1
ATOM 1507 N N . GLU A 1 203 ? -3.271 -18.547 13.109 1 93.94 203 GLU A N 1
ATOM 1508 C CA . GLU A 1 203 ? -2.119 -18.906 12.289 1 93.94 203 GLU A CA 1
ATOM 1509 C C . GLU A 1 203 ? -0.958 -17.938 12.516 1 93.94 203 GLU A C 1
ATOM 1511 O O . GLU A 1 203 ? -1.158 -16.734 12.594 1 93.94 203 GLU A O 1
ATOM 1516 N N . ASP A 1 204 ? 0.223 -18.547 12.664 1 92.75 204 ASP A N 1
ATOM 1517 C CA . ASP A 1 204 ? 1.427 -17.719 12.695 1 92.75 204 ASP A CA 1
ATOM 1518 C C . ASP A 1 204 ? 1.649 -17.016 11.359 1 92.75 204 ASP A C 1
ATOM 1520 O O . ASP A 1 204 ? 1.427 -17.609 10.297 1 92.75 204 ASP A O 1
ATOM 1524 N N . ILE A 1 205 ? 2.178 -15.797 11.438 1 94.69 205 ILE A N 1
ATOM 1525 C CA . ILE A 1 205 ? 2.307 -14.961 10.25 1 94.69 205 ILE A CA 1
ATOM 1526 C C . ILE A 1 205 ? 3.256 -15.617 9.25 1 94.69 205 ILE A C 1
ATOM 1528 O O . ILE A 1 205 ? 2.99 -15.633 8.047 1 94.69 205 ILE A O 1
ATOM 1532 N N . LEU A 1 206 ? 4.336 -16.156 9.703 1 93.62 206 LEU A N 1
ATOM 1533 C CA . LEU A 1 206 ? 5.289 -16.781 8.797 1 93.62 206 LEU A CA 1
ATOM 1534 C C . LEU A 1 206 ? 4.707 -18.062 8.195 1 93.62 206 LEU A C 1
ATOM 1536 O O . LEU A 1 206 ? 4.977 -18.391 7.035 1 93.62 206 LEU A O 1
ATOM 1540 N N . GLU A 1 207 ? 3.914 -18.719 8.977 1 94.5 207 GLU A N 1
ATOM 1541 C CA . GLU A 1 207 ? 3.227 -19.906 8.469 1 94.5 207 GLU A CA 1
ATOM 1542 C C . GLU A 1 207 ? 2.215 -19.531 7.387 1 94.5 207 GLU A C 1
ATOM 1544 O O . GLU A 1 207 ? 2.135 -20.188 6.352 1 94.5 207 GLU A O 1
ATOM 1549 N N . ALA A 1 208 ? 1.507 -18.5 7.656 1 97 208 ALA A N 1
ATOM 1550 C CA . ALA A 1 208 ? 0.551 -18 6.668 1 97 208 ALA A CA 1
ATOM 1551 C C . ALA A 1 208 ? 1.258 -17.578 5.387 1 97 208 ALA A C 1
ATOM 1553 O O . ALA A 1 208 ? 0.804 -17.891 4.285 1 97 208 ALA A O 1
ATOM 1554 N N . ALA A 1 209 ? 2.385 -16.891 5.57 1 97.5 209 ALA A N 1
ATOM 1555 C CA . ALA A 1 209 ? 3.156 -16.422 4.426 1 97.5 209 ALA A CA 1
ATOM 1556 C C . ALA A 1 209 ? 3.65 -17.578 3.574 1 97.5 209 ALA A C 1
ATOM 1558 O O . ALA A 1 209 ? 3.484 -17.578 2.352 1 97.5 209 ALA A O 1
ATOM 1559 N N . ASP A 1 210 ? 4.168 -18.547 4.238 1 96.94 210 ASP A N 1
ATOM 1560 C CA . ASP A 1 210 ? 4.68 -19.719 3.514 1 96.94 210 ASP A CA 1
ATOM 1561 C C . ASP A 1 210 ? 3.549 -20.484 2.834 1 96.94 210 ASP A C 1
ATOM 1563 O O . ASP A 1 210 ? 3.686 -20.906 1.688 1 96.94 210 ASP A O 1
ATOM 1567 N N . ARG A 1 211 ? 2.488 -20.656 3.508 1 97.19 211 ARG A N 1
ATOM 1568 C CA . ARG A 1 211 ? 1.341 -21.359 2.945 1 97.19 211 ARG A CA 1
ATOM 1569 C C . ARG A 1 211 ? 0.827 -20.656 1.695 1 97.19 211 ARG A C 1
ATOM 1571 O O . ARG A 1 211 ? 0.681 -21.281 0.641 1 97.19 211 ARG A O 1
ATOM 1578 N N . GLU A 1 212 ? 0.562 -19.359 1.786 1 97.94 212 GLU A N 1
ATOM 1579 C CA . GLU A 1 212 ? 0.047 -18.594 0.654 1 97.94 212 GLU A CA 1
ATOM 1580 C C . GLU A 1 212 ? 1.046 -18.578 -0.499 1 97.94 212 GLU A C 1
ATOM 1582 O O . GLU A 1 212 ? 0.656 -18.641 -1.667 1 97.94 212 GLU A O 1
ATOM 1587 N N . LEU A 1 213 ? 2.312 -18.453 -0.172 1 98.44 213 LEU A N 1
ATOM 1588 C CA . LEU A 1 213 ? 3.357 -18.5 -1.188 1 98.44 213 LEU A CA 1
ATOM 1589 C C . LEU A 1 213 ? 3.305 -19.828 -1.961 1 98.44 213 LEU A C 1
ATOM 1591 O O . LEU A 1 213 ? 3.309 -19.828 -3.193 1 98.44 213 LEU A O 1
ATOM 1595 N N . ARG A 1 214 ? 3.176 -20.891 -1.266 1 98.06 214 ARG A N 1
ATOM 1596 C CA . ARG A 1 214 ? 3.127 -22.219 -1.887 1 98.06 214 ARG A CA 1
ATOM 1597 C C . ARG A 1 214 ? 1.87 -22.375 -2.736 1 98.06 214 ARG A C 1
ATOM 1599 O O . ARG A 1 214 ? 1.939 -22.844 -3.875 1 98.06 214 ARG A O 1
ATOM 1606 N N . GLU A 1 215 ? 0.791 -22 -2.199 1 98 215 GLU A N 1
ATOM 1607 C CA . GLU A 1 215 ? -0.485 -22.172 -2.887 1 98 215 GLU A CA 1
ATOM 1608 C C . GLU A 1 215 ? -0.528 -21.359 -4.184 1 98 215 GLU A C 1
ATOM 1610 O O . GLU A 1 215 ? -0.97 -21.859 -5.219 1 98 215 GLU A O 1
ATOM 1615 N N . GLU A 1 216 ? -0.011 -20.141 -4.129 1 98 216 GLU A N 1
ATOM 1616 C CA . GLU A 1 216 ? -0.204 -19.219 -5.254 1 98 216 GLU A CA 1
ATOM 1617 C C . GLU A 1 216 ? 0.922 -19.359 -6.273 1 98 216 GLU A C 1
ATOM 1619 O O . GLU A 1 216 ? 0.735 -19.062 -7.453 1 98 216 GLU A O 1
ATOM 1624 N N . THR A 1 217 ? 2.154 -19.797 -5.879 1 98.06 217 THR A N 1
ATOM 1625 C CA . THR A 1 217 ? 3.293 -19.656 -6.777 1 98.06 217 THR A CA 1
ATOM 1626 C C . THR A 1 217 ? 4.051 -20.969 -6.918 1 98.06 217 THR A C 1
ATOM 1628 O O . THR A 1 217 ? 4.848 -21.141 -7.844 1 98.06 217 THR A O 1
ATOM 1631 N N . GLY A 1 218 ? 3.857 -21.922 -5.996 1 98.25 218 GLY A N 1
ATOM 1632 C CA . GLY A 1 218 ? 4.656 -23.125 -5.969 1 98.25 218 GLY A CA 1
ATOM 1633 C C . GLY A 1 218 ? 6.023 -22.938 -5.344 1 98.25 218 GLY A C 1
ATOM 1634 O O . GLY A 1 218 ? 6.809 -23.875 -5.238 1 98.25 218 GLY A O 1
ATOM 1635 N N . TYR A 1 219 ? 6.34 -21.75 -4.902 1 98.19 219 TYR A N 1
ATOM 1636 C CA . TYR A 1 219 ? 7.594 -21.469 -4.203 1 98.19 219 TYR A CA 1
ATOM 1637 C C . TYR A 1 219 ? 7.426 -21.641 -2.699 1 98.19 219 TYR A C 1
ATOM 1639 O O . TYR A 1 219 ? 6.309 -21.594 -2.182 1 98.19 219 TYR A O 1
ATOM 1647 N N . ALA A 1 220 ? 8.523 -21.828 -2.035 1 97.94 220 ALA A N 1
ATOM 1648 C CA . ALA A 1 220 ? 8.562 -21.922 -0.579 1 97.94 220 ALA A CA 1
ATOM 1649 C C . ALA A 1 220 ? 9.758 -21.172 -0.013 1 97.94 220 ALA A C 1
ATOM 1651 O O . ALA A 1 220 ? 10.703 -20.844 -0.743 1 97.94 220 ALA A O 1
ATOM 1652 N N . PHE A 1 221 ? 9.68 -20.938 1.288 1 97 221 PHE A N 1
ATOM 1653 C CA . PHE A 1 221 ? 10.836 -20.359 1.963 1 97 221 PHE A CA 1
ATOM 1654 C C . PHE A 1 221 ? 12.016 -21.328 1.937 1 97 221 PHE A C 1
ATOM 1656 O O . PHE A 1 221 ? 11.852 -22.531 2.17 1 97 221 PHE A O 1
ATOM 1663 N N . VAL A 1 222 ? 13.164 -20.797 1.596 1 94.75 222 VAL A N 1
ATOM 1664 C CA . VAL A 1 222 ? 14.383 -21.547 1.903 1 94.75 222 VAL A CA 1
ATOM 1665 C C . VAL A 1 222 ? 14.578 -21.609 3.416 1 94.75 222 VAL A C 1
ATOM 1667 O O . VAL A 1 222 ? 14.391 -20.609 4.113 1 94.75 222 VAL A O 1
ATOM 1670 N N . ARG A 1 223 ? 14.93 -22.766 3.857 1 92.25 223 ARG A N 1
ATOM 1671 C CA . ARG A 1 223 ? 15.031 -22.922 5.305 1 92.25 223 ARG A CA 1
ATOM 1672 C C . ARG A 1 223 ? 16.422 -23.406 5.703 1 92.25 223 ARG A C 1
ATOM 1674 O O . ARG A 1 223 ? 17.062 -24.156 4.957 1 92.25 223 ARG A O 1
ATOM 1681 N N . GLU A 1 224 ? 16.75 -22.969 6.945 1 85.81 224 GLU A N 1
ATOM 1682 C CA . GLU A 1 224 ? 17.969 -23.469 7.578 1 85.81 224 GLU A CA 1
ATOM 1683 C C . GLU A 1 224 ? 17.781 -24.891 8.117 1 85.81 224 GLU A C 1
ATOM 1685 O O . GLU A 1 224 ? 16.672 -25.422 8.062 1 85.81 224 GLU A O 1
ATOM 1690 N N . ALA A 1 225 ? 18.891 -25.375 8.672 1 87.25 225 ALA A N 1
ATOM 1691 C CA . ALA A 1 225 ? 18.875 -26.75 9.172 1 87.25 225 ALA A CA 1
ATOM 1692 C C . ALA A 1 225 ? 17.875 -26.906 10.312 1 87.25 225 ALA A C 1
ATOM 1694 O O . ALA A 1 225 ? 17.25 -27.969 10.469 1 87.25 225 ALA A O 1
ATOM 1695 N N . ASP A 1 226 ? 17.609 -25.844 11.008 1 83.69 226 ASP A N 1
ATOM 1696 C CA . ASP A 1 226 ? 16.719 -25.922 12.164 1 83.69 226 ASP A CA 1
ATOM 1697 C C . ASP A 1 226 ? 15.273 -25.609 11.758 1 83.69 226 ASP A C 1
ATOM 1699 O O . ASP A 1 226 ? 14.391 -25.516 12.609 1 83.69 226 ASP A O 1
ATOM 1703 N N . GLY A 1 227 ? 15.055 -25.297 10.508 1 87.38 227 GLY A N 1
ATOM 1704 C CA . GLY A 1 227 ? 13.711 -25.109 10.008 1 87.38 227 GLY A CA 1
ATOM 1705 C C . GLY A 1 227 ? 13.336 -23.641 9.867 1 87.38 227 GLY A C 1
ATOM 1706 O O . GLY A 1 227 ? 12.289 -23.312 9.305 1 87.38 227 GLY A O 1
ATOM 1707 N N . THR A 1 228 ? 14.195 -22.812 10.328 1 84.19 228 THR A N 1
ATOM 1708 C CA . THR A 1 228 ? 13.906 -21.391 10.273 1 84.19 228 THR A CA 1
ATOM 1709 C C . THR A 1 228 ? 14.102 -20.844 8.859 1 84.19 228 THR A C 1
ATOM 1711 O O . THR A 1 228 ? 15.062 -21.203 8.18 1 84.19 228 THR A O 1
ATOM 1714 N N . PRO A 1 229 ? 13.141 -20.062 8.438 1 83.88 229 PRO A N 1
ATOM 1715 C CA . PRO A 1 229 ? 13.32 -19.484 7.105 1 83.88 229 PRO A CA 1
ATOM 1716 C C . PRO A 1 229 ? 14.609 -18.672 6.984 1 83.88 229 PRO A C 1
ATOM 1718 O O . PRO A 1 229 ? 14.961 -17.922 7.898 1 83.88 229 PRO A O 1
ATOM 1721 N N . THR A 1 230 ? 15.266 -18.906 5.902 1 76.88 230 THR A N 1
ATOM 1722 C CA . THR A 1 230 ? 16.516 -18.219 5.629 1 76.88 230 THR A CA 1
ATOM 1723 C C . THR A 1 230 ? 16.266 -16.797 5.18 1 76.88 230 THR A C 1
ATOM 1725 O O . THR A 1 230 ? 15.484 -16.562 4.25 1 76.88 230 THR A O 1
ATOM 1728 N N . ARG A 1 231 ? 16.828 -15.812 5.883 1 75.69 231 ARG A N 1
ATOM 1729 C CA . ARG A 1 231 ? 16.812 -14.406 5.5 1 75.69 231 ARG A CA 1
ATOM 1730 C C . ARG A 1 231 ? 15.391 -13.859 5.461 1 75.69 231 ARG A C 1
ATOM 1732 O O . ARG A 1 231 ? 15.031 -13.117 4.543 1 75.69 231 ARG A O 1
ATOM 1739 N N . ALA A 1 232 ? 14.633 -14.438 6.375 1 82.06 232 ALA A N 1
ATOM 1740 C CA . ALA A 1 232 ? 13.266 -13.945 6.438 1 82.06 232 ALA A CA 1
ATOM 1741 C C . ALA A 1 232 ? 13.164 -12.719 7.344 1 82.06 232 ALA A C 1
ATOM 1743 O O . ALA A 1 232 ? 13.812 -12.664 8.398 1 82.06 232 ALA A O 1
ATOM 1744 N N . PHE A 1 233 ? 12.398 -11.664 6.82 1 83.19 233 PHE A N 1
ATOM 1745 C CA . PHE A 1 233 ? 12.18 -10.422 7.551 1 83.19 233 PHE A CA 1
ATOM 1746 C C . PHE A 1 233 ? 10.719 -10 7.48 1 83.19 233 PHE A C 1
ATOM 1748 O O . PHE A 1 233 ? 10.07 -10.164 6.445 1 83.19 233 PHE A O 1
ATOM 1755 N N . ARG A 1 234 ? 10.344 -9.555 8.625 1 84.88 234 ARG A N 1
ATOM 1756 C CA . ARG A 1 234 ? 9.07 -8.836 8.672 1 84.88 234 ARG A CA 1
ATOM 1757 C C . ARG A 1 234 ? 9.148 -7.648 9.625 1 84.88 234 ARG A C 1
ATOM 1759 O O . ARG A 1 234 ? 9.961 -7.641 10.547 1 84.88 234 ARG A O 1
ATOM 1766 N N . PHE A 1 235 ? 8.375 -6.617 9.352 1 83.44 235 PHE A N 1
ATOM 1767 C CA . PHE A 1 235 ? 8.281 -5.492 10.281 1 83.44 235 PHE A CA 1
ATOM 1768 C C . PHE A 1 235 ? 7.641 -5.926 11.594 1 83.44 235 PHE A C 1
ATOM 1770 O O . PHE A 1 235 ? 6.949 -6.945 11.641 1 83.44 235 PHE A O 1
ATOM 1777 N N . ALA A 1 236 ? 7.914 -5.137 12.664 1 77.62 236 ALA A N 1
ATOM 1778 C CA . ALA A 1 236 ? 7.383 -5.449 13.984 1 77.62 236 ALA A CA 1
ATOM 1779 C C . ALA A 1 236 ? 5.855 -5.43 13.984 1 77.62 236 ALA A C 1
ATOM 1781 O O . ALA A 1 236 ? 5.219 -6.215 14.688 1 77.62 236 ALA A O 1
ATOM 1782 N N . HIS A 1 237 ? 5.332 -4.578 13.211 1 87.25 237 HIS A N 1
ATOM 1783 C CA . HIS A 1 237 ? 3.885 -4.43 13.094 1 87.25 237 HIS A CA 1
ATOM 1784 C C . HIS A 1 237 ? 3.443 -4.465 11.633 1 87.25 237 HIS A C 1
ATOM 1786 O O . HIS A 1 237 ? 4.219 -4.121 10.742 1 87.25 237 HIS A O 1
ATOM 1792 N N . PRO A 1 238 ? 2.223 -4.977 11.422 1 94.94 238 PRO A N 1
ATOM 1793 C CA . PRO A 1 238 ? 1.719 -4.887 10.047 1 94.94 238 PRO A CA 1
ATOM 1794 C C . PRO A 1 238 ? 1.445 -3.447 9.609 1 94.94 238 PRO A C 1
ATOM 1796 O O . PRO A 1 238 ? 1.436 -2.539 10.445 1 94.94 238 PRO A O 1
ATOM 1799 N N . GLY A 1 239 ? 1.417 -3.227 8.32 1 96.38 239 GLY A N 1
ATOM 1800 C CA . GLY A 1 239 ? 0.979 -1.957 7.762 1 96.38 239 GLY A CA 1
ATOM 1801 C C . GLY A 1 239 ? -0.47 -1.972 7.309 1 96.38 239 GLY A C 1
ATOM 1802 O O . GLY A 1 239 ? -1.001 -3.021 6.941 1 96.38 239 GLY A O 1
ATOM 1803 N N . PHE A 1 240 ? -1.078 -0.829 7.32 1 97.75 240 PHE A N 1
ATOM 1804 C CA . PHE A 1 240 ? -2.479 -0.734 6.922 1 97.75 240 PHE A CA 1
ATOM 1805 C C . PHE A 1 240 ? -2.598 -0.33 5.457 1 97.75 240 PHE A C 1
ATOM 1807 O O . PHE A 1 240 ? -1.89 0.566 4.996 1 97.75 240 PHE A O 1
ATOM 1814 N N . SER A 1 241 ? -3.473 -0.986 4.734 1 97.5 241 SER A N 1
ATOM 1815 C CA . SER A 1 241 ? -3.514 -0.93 3.275 1 97.5 241 SER A CA 1
ATOM 1816 C C . SER A 1 241 ? -4 0.43 2.787 1 97.5 241 SER A C 1
ATOM 1818 O O . SER A 1 241 ? -3.381 1.04 1.914 1 97.5 241 SER A O 1
ATOM 1820 N N . THR A 1 242 ? -5.129 0.913 3.23 1 97.62 242 THR A N 1
ATOM 1821 C CA . THR A 1 242 ? -5.703 2.207 2.875 1 97.62 242 THR A CA 1
ATOM 1822 C C . THR A 1 242 ? -6.629 2.709 3.979 1 97.62 242 THR A C 1
ATOM 1824 O O . THR A 1 242 ? -7.836 2.477 3.934 1 97.62 242 THR A O 1
ATOM 1827 N N . LEU A 1 243 ? -6.109 3.506 4.832 1 96.62 243 LEU A N 1
ATOM 1828 C CA . LEU A 1 243 ? -6.723 3.867 6.105 1 96.62 243 LEU A CA 1
ATOM 1829 C C . LEU A 1 243 ? -7.906 4.801 5.891 1 96.62 243 LEU A C 1
ATOM 1831 O O . LEU A 1 243 ? -8.68 5.055 6.82 1 96.62 243 LEU A O 1
ATOM 1835 N N . GLY A 1 244 ? -8.102 5.273 4.758 1 96.69 244 GLY A N 1
ATOM 1836 C CA . GLY A 1 244 ? -9.281 6.066 4.449 1 96.69 244 GLY A CA 1
ATOM 1837 C C . GLY A 1 244 ? -10.492 5.223 4.086 1 96.69 244 GLY A C 1
ATOM 1838 O O . GLY A 1 244 ? -11.594 5.742 3.943 1 96.69 244 GLY A O 1
ATOM 1839 N N . VAL A 1 245 ? -10.258 3.898 3.973 1 98.12 245 VAL A N 1
ATOM 1840 C CA . VAL A 1 245 ? -11.328 3.061 3.439 1 98.12 245 VAL A CA 1
ATOM 1841 C C . VAL A 1 245 ? -11.578 1.885 4.379 1 98.12 245 VAL A C 1
ATOM 1843 O O . VAL A 1 245 ? -12.727 1.494 4.598 1 98.12 245 VAL A O 1
ATOM 1846 N N . THR A 1 246 ? -10.562 1.284 4.898 1 98.31 246 THR A N 1
ATOM 1847 C CA . THR A 1 246 ? -10.695 0.011 5.598 1 98.31 246 THR A CA 1
ATOM 1848 C C . THR A 1 246 ? -9.664 -0.102 6.715 1 98.31 246 THR A C 1
ATOM 1850 O O . THR A 1 246 ? -8.688 0.652 6.746 1 98.31 246 THR A O 1
ATOM 1853 N N . ASP A 1 247 ? -9.906 -1.041 7.629 1 97.44 247 ASP A N 1
ATOM 1854 C CA . ASP A 1 247 ? -8.961 -1.329 8.703 1 97.44 247 ASP A CA 1
ATOM 1855 C C . ASP A 1 247 ? -8.039 -2.49 8.328 1 97.44 247 ASP A C 1
ATOM 1857 O O . ASP A 1 247 ? -7.344 -3.037 9.18 1 97.44 247 ASP A O 1
ATOM 1861 N N . GLU A 1 248 ? -8.016 -2.9 7.066 1 97.5 248 GLU A N 1
ATOM 1862 C CA . GLU A 1 248 ? -7.207 -4.031 6.633 1 97.5 248 GLU A CA 1
ATOM 1863 C C . GLU A 1 248 ? -5.727 -3.787 6.91 1 97.5 248 GLU A C 1
ATOM 1865 O O . GLU A 1 248 ? -5.176 -2.76 6.504 1 97.5 248 GLU A O 1
ATOM 1870 N N . SER A 1 249 ? -5.109 -4.684 7.625 1 96.81 249 SER A N 1
ATOM 1871 C CA . SER A 1 249 ? -3.676 -4.645 7.883 1 96.81 249 SER A CA 1
ATOM 1872 C C . SER A 1 249 ? -2.961 -5.816 7.215 1 96.81 249 SER A C 1
ATOM 1874 O O . SER A 1 249 ? -3.521 -6.906 7.098 1 96.81 249 SER A O 1
ATOM 1876 N N . VAL A 1 250 ? -1.723 -5.582 6.727 1 97.62 250 VAL A N 1
ATOM 1877 C CA . VAL A 1 250 ? -0.958 -6.57 5.977 1 97.62 250 VAL A CA 1
ATOM 1878 C C . VAL A 1 250 ? 0.446 -6.695 6.562 1 97.62 250 VAL A C 1
ATOM 1880 O O . VAL A 1 250 ? 1.147 -5.691 6.727 1 97.62 250 VAL A O 1
ATOM 1883 N N . ALA A 1 251 ? 0.833 -7.887 6.926 1 96.31 251 ALA A N 1
ATOM 1884 C CA . ALA A 1 251 ? 2.217 -8.164 7.301 1 96.31 251 ALA A CA 1
ATOM 1885 C C . ALA A 1 251 ? 3.072 -8.445 6.066 1 96.31 251 ALA A C 1
ATOM 1887 O O . ALA A 1 251 ? 2.816 -9.398 5.332 1 96.31 251 ALA A O 1
ATOM 1888 N N . LEU A 1 252 ? 3.984 -7.617 5.852 1 95.56 252 LEU A N 1
ATOM 1889 C CA . LEU A 1 252 ? 4.922 -7.816 4.75 1 95.56 252 LEU A CA 1
ATOM 1890 C C . LEU A 1 252 ? 6.074 -8.719 5.176 1 95.56 252 LEU A C 1
ATOM 1892 O O . LEU A 1 252 ? 6.754 -8.438 6.164 1 95.56 252 LEU A O 1
ATOM 1896 N N . VAL A 1 253 ? 6.273 -9.789 4.441 1 94.12 253 VAL A N 1
ATOM 1897 C CA . VAL A 1 253 ? 7.328 -10.742 4.754 1 94.12 253 VAL A CA 1
ATOM 1898 C C . VAL A 1 253 ? 8.32 -10.82 3.596 1 94.12 253 VAL A C 1
ATOM 1900 O O . VAL A 1 253 ? 7.926 -11.094 2.457 1 94.12 253 VAL A O 1
ATOM 1903 N N . PHE A 1 254 ? 9.531 -10.539 3.875 1 91.12 254 PHE A N 1
ATOM 1904 C CA . PHE A 1 254 ? 10.633 -10.727 2.932 1 91.12 254 PHE A CA 1
ATOM 1905 C C . PHE A 1 254 ? 11.336 -12.055 3.186 1 91.12 254 PHE A C 1
ATOM 1907 O O . PHE A 1 254 ? 11.578 -12.422 4.336 1 91.12 254 PHE A O 1
ATOM 1914 N N . ALA A 1 255 ? 11.625 -12.766 2.07 1 91.25 255 ALA A N 1
ATOM 1915 C CA . ALA A 1 255 ? 12.32 -14.031 2.316 1 91.25 255 ALA A CA 1
ATOM 1916 C C . ALA A 1 255 ? 13.016 -14.531 1.053 1 91.25 255 ALA A C 1
ATOM 1918 O O . ALA A 1 255 ? 12.633 -14.164 -0.061 1 91.25 255 ALA A O 1
ATOM 1919 N N . LEU A 1 256 ? 14.039 -15.359 1.331 1 92.5 256 LEU A N 1
ATOM 1920 C CA . LEU A 1 256 ? 14.594 -16.188 0.268 1 92.5 256 LEU A CA 1
ATOM 1921 C C . LEU A 1 256 ? 13.672 -17.359 -0.054 1 92.5 256 LEU A C 1
ATOM 1923 O O . LEU A 1 256 ? 13.195 -18.047 0.852 1 92.5 256 LEU A O 1
ATOM 1927 N N . VAL A 1 257 ? 13.453 -17.5 -1.327 1 97.5 257 VAL A N 1
ATOM 1928 C CA . VAL A 1 257 ? 12.484 -18.516 -1.694 1 97.5 257 VAL A CA 1
ATOM 1929 C C . VAL A 1 257 ? 13.047 -19.391 -2.812 1 97.5 257 VAL A C 1
ATOM 1931 O O . VAL A 1 257 ? 14.016 -19.016 -3.475 1 97.5 257 VAL A O 1
ATOM 1934 N N . GLU A 1 258 ? 12.461 -20.578 -2.965 1 96.88 258 GLU A N 1
ATOM 1935 C CA . GLU A 1 258 ? 12.828 -21.531 -4.008 1 96.88 258 GLU A CA 1
ATOM 1936 C C . GLU A 1 258 ? 11.609 -22.328 -4.473 1 96.88 258 GLU A C 1
ATOM 1938 O O . GLU A 1 258 ? 10.617 -22.422 -3.758 1 96.88 258 GLU A O 1
ATOM 1943 N N . ARG A 1 259 ? 11.75 -22.828 -5.707 1 96.94 259 ARG A N 1
ATOM 1944 C CA . ARG A 1 259 ? 10.672 -23.656 -6.219 1 96.94 259 ARG A CA 1
ATOM 1945 C C . ARG A 1 259 ? 10.508 -24.922 -5.375 1 96.94 259 ARG A C 1
ATOM 1947 O O . ARG A 1 259 ? 11.492 -25.594 -5.07 1 96.94 259 ARG A O 1
ATOM 1954 N N . ALA A 1 260 ? 9.297 -25.156 -5.039 1 96.69 260 ALA A N 1
ATOM 1955 C CA . ALA A 1 260 ? 9.039 -26.281 -4.156 1 96.69 260 ALA A CA 1
ATOM 1956 C C . ALA A 1 260 ? 7.953 -27.188 -4.723 1 96.69 260 ALA A C 1
ATOM 1958 O O . ALA A 1 260 ? 7.746 -28.312 -4.238 1 96.69 260 ALA A O 1
ATOM 1959 N N . GLY A 1 261 ? 7.27 -26.797 -5.652 1 96.31 261 GLY A N 1
ATOM 1960 C CA . GLY A 1 261 ? 6.184 -27.547 -6.262 1 96.31 261 GLY A CA 1
ATOM 1961 C C . GLY A 1 261 ? 5.367 -26.734 -7.246 1 96.31 261 GLY A C 1
ATOM 1962 O O . GLY A 1 261 ? 5.887 -25.812 -7.879 1 96.31 261 GLY A O 1
ATOM 1963 N N . GLU A 1 262 ? 4.156 -27.172 -7.457 1 95.25 262 GLU A N 1
ATOM 1964 C CA . GLU A 1 262 ? 3.219 -26.469 -8.328 1 95.25 262 GLU A CA 1
ATOM 1965 C C . GLU A 1 262 ? 2.215 -25.656 -7.52 1 95.25 262 GLU A C 1
ATOM 1967 O O . GLU A 1 262 ? 1.851 -26.031 -6.406 1 95.25 262 GLU A O 1
ATOM 1972 N N . PRO A 1 263 ? 1.848 -24.516 -8.109 1 95.94 263 PRO A N 1
ATOM 1973 C CA . PRO A 1 263 ? 0.797 -23.766 -7.426 1 95.94 263 PRO A CA 1
ATOM 1974 C C . PRO A 1 263 ? -0.495 -24.562 -7.262 1 95.94 263 PRO A C 1
ATOM 1976 O O . PRO A 1 263 ? -0.774 -25.453 -8.055 1 95.94 263 PRO A O 1
ATOM 1979 N N . HIS A 1 264 ? -1.188 -24.312 -6.27 1 93.69 264 HIS A N 1
ATOM 1980 C CA . HIS A 1 264 ? -2.498 -24.891 -5.984 1 93.69 264 HIS A CA 1
ATOM 1981 C C . HIS A 1 264 ? -3.467 -23.812 -5.48 1 93.69 264 HIS A C 1
ATOM 1983 O O . HIS A 1 264 ? -3.699 -23.703 -4.273 1 93.69 264 HIS A O 1
ATOM 1989 N N . THR A 1 265 ? -4.094 -23.172 -6.406 1 91.38 265 THR A N 1
ATOM 1990 C CA . THR A 1 265 ? -4.988 -22.078 -6.051 1 91.38 265 THR A CA 1
ATOM 1991 C C . THR A 1 265 ? -6.426 -22.562 -5.922 1 91.38 265 THR A C 1
ATOM 1993 O O . THR A 1 265 ? -6.754 -23.672 -6.367 1 91.38 265 THR A O 1
ATOM 1996 N N . GLU A 1 266 ? -7.246 -21.828 -5.27 1 89.25 266 GLU A N 1
ATOM 1997 C CA . GLU A 1 266 ? -8.68 -22.109 -5.215 1 89.25 266 GLU A CA 1
ATOM 1998 C C . GLU A 1 266 ? -9.328 -21.938 -6.586 1 89.25 266 GLU A C 1
ATOM 2000 O O . GLU A 1 266 ? -8.812 -21.203 -7.434 1 89.25 266 GLU A O 1
ATOM 2005 N N . PRO A 1 267 ? -10.438 -22.594 -6.789 1 88.88 267 PRO A N 1
ATOM 2006 C CA . PRO A 1 267 ? -11.109 -22.547 -8.094 1 88.88 267 PRO A CA 1
ATOM 2007 C C . PRO A 1 267 ? -11.461 -21.109 -8.508 1 88.88 267 PRO A C 1
ATOM 2009 O O . PRO A 1 267 ? -11.562 -20.828 -9.703 1 88.88 267 PRO A O 1
ATOM 2012 N N . THR A 1 268 ? -11.625 -20.297 -7.562 1 91.94 268 THR A N 1
ATOM 2013 C CA . THR A 1 268 ? -12.047 -18.938 -7.883 1 91.94 268 THR A CA 1
ATOM 2014 C C . THR A 1 268 ? -10.836 -18.016 -8.055 1 91.94 268 THR A C 1
ATOM 2016 O O . THR A 1 268 ? -10.992 -16.828 -8.367 1 91.94 268 THR A O 1
ATOM 2019 N N . GLU A 1 269 ? -9.68 -18.562 -7.812 1 93.5 269 GLU A N 1
ATOM 2020 C CA . GLU A 1 269 ? -8.461 -17.781 -7.953 1 93.5 269 GLU A CA 1
ATOM 2021 C C . GLU A 1 269 ? -7.789 -18.031 -9.297 1 93.5 269 GLU A C 1
ATOM 2023 O O . GLU A 1 269 ? -7.457 -19.172 -9.625 1 93.5 269 GLU A O 1
ATOM 2028 N N . PHE A 1 270 ? -7.66 -17.031 -10.047 1 94.5 270 PHE A N 1
ATOM 2029 C CA . PHE A 1 270 ? -6.938 -17.078 -11.312 1 94.5 270 PHE A CA 1
ATOM 2030 C C . PHE A 1 270 ? -5.602 -16.359 -11.203 1 94.5 270 PHE A C 1
ATOM 2032 O O . PHE A 1 270 ? -5.543 -15.125 -11.281 1 94.5 270 PHE A O 1
ATOM 2039 N N . ILE A 1 271 ? -4.555 -17.172 -11.016 1 95.62 271 ILE A N 1
ATOM 2040 C CA . ILE A 1 271 ? -3.238 -16.641 -10.68 1 95.62 271 ILE A CA 1
ATOM 2041 C C . ILE A 1 271 ? -2.172 -17.297 -11.547 1 95.62 271 ILE A C 1
ATOM 2043 O O . ILE A 1 271 ? -2.188 -18.516 -11.734 1 95.62 271 ILE A O 1
ATOM 2047 N N . GLU A 1 272 ? -1.349 -16.5 -12.102 1 93 272 GLU A N 1
ATOM 2048 C CA . GLU A 1 272 ? -0.124 -16.938 -12.766 1 93 272 GLU A CA 1
ATOM 2049 C C . GLU A 1 272 ? 1.112 -16.391 -12.062 1 93 272 GLU A C 1
ATOM 2051 O O . GLU A 1 272 ? 1.264 -15.18 -11.914 1 93 272 GLU A O 1
ATOM 2056 N N . ALA A 1 273 ? 1.958 -17.328 -11.68 1 95.38 273 ALA A N 1
ATOM 2057 C CA . ALA A 1 273 ? 3.197 -16.906 -11.039 1 95.38 273 ALA A CA 1
ATOM 2058 C C . ALA A 1 273 ? 4.309 -16.703 -12.062 1 95.38 273 ALA A C 1
ATOM 2060 O O . ALA A 1 273 ? 4.344 -17.375 -13.094 1 95.38 273 ALA A O 1
ATOM 2061 N N . PHE A 1 274 ? 5.234 -15.727 -11.781 1 93.81 274 PHE A N 1
ATOM 2062 C CA . PHE A 1 274 ? 6.391 -15.516 -12.641 1 93.81 274 PHE A CA 1
ATOM 2063 C C . PHE A 1 274 ? 7.543 -14.898 -11.867 1 93.81 274 PHE A C 1
ATOM 2065 O O . PHE A 1 274 ? 7.344 -14.344 -10.781 1 93.81 274 PHE A O 1
ATOM 2072 N N . GLU A 1 275 ? 8.68 -15.078 -12.43 1 94.31 275 GLU A N 1
ATOM 2073 C CA . GLU A 1 275 ? 9.875 -14.438 -11.883 1 94.31 275 GLU A CA 1
ATOM 2074 C C . GLU A 1 275 ? 10.211 -13.156 -12.633 1 94.31 275 GLU A C 1
ATOM 2076 O O . GLU A 1 275 ? 10.078 -13.086 -13.859 1 94.31 275 GLU A O 1
ATOM 2081 N N . LEU A 1 276 ? 10.57 -12.188 -11.891 1 94 276 LEU A N 1
ATOM 2082 C CA . LEU A 1 276 ? 11.078 -10.961 -12.477 1 94 276 LEU A CA 1
ATOM 2083 C C . LEU A 1 276 ? 12.516 -10.703 -12.055 1 94 276 LEU A C 1
ATOM 2085 O O . LEU A 1 276 ? 12.781 -10.422 -10.883 1 94 276 LEU A O 1
ATOM 2089 N N . ALA A 1 277 ? 13.352 -10.773 -13.031 1 88.19 277 ALA A N 1
ATOM 2090 C CA . ALA A 1 277 ? 14.758 -10.492 -12.742 1 88.19 277 ALA A CA 1
ATOM 2091 C C . ALA A 1 277 ? 14.953 -9.039 -12.328 1 88.19 277 ALA A C 1
ATOM 2093 O O . ALA A 1 277 ? 14.297 -8.141 -12.867 1 88.19 277 ALA A O 1
ATOM 2094 N N . ARG A 1 278 ? 15.859 -8.867 -11.43 1 84.69 278 ARG A N 1
ATOM 2095 C CA . ARG A 1 278 ? 16.125 -7.523 -10.93 1 84.69 278 ARG A CA 1
ATOM 2096 C C . ARG A 1 278 ? 16.469 -6.57 -12.07 1 84.69 278 ARG A C 1
ATOM 2098 O O . ARG A 1 278 ? 16.016 -5.422 -12.078 1 84.69 278 ARG A O 1
ATOM 2105 N N . ALA A 1 279 ? 17.188 -7.031 -13 1 78.06 279 ALA A N 1
ATOM 2106 C CA . ALA A 1 279 ? 17.656 -6.211 -14.109 1 78.06 279 ALA A CA 1
ATOM 2107 C C . ALA A 1 279 ? 16.5 -5.777 -15 1 78.06 279 ALA A C 1
ATOM 2109 O O . ALA A 1 279 ? 16.594 -4.77 -15.703 1 78.06 279 ALA A O 1
ATOM 2110 N N . ASP A 1 280 ? 15.414 -6.477 -14.938 1 83.19 280 ASP A N 1
ATOM 2111 C CA . ASP A 1 280 ? 14.289 -6.23 -15.844 1 83.19 280 ASP A CA 1
ATOM 2112 C C . ASP A 1 280 ? 13.25 -5.32 -15.188 1 83.19 280 ASP A C 1
ATOM 2114 O O . ASP A 1 280 ? 12.305 -4.887 -15.844 1 83.19 280 ASP A O 1
ATOM 2118 N N . ILE A 1 281 ? 13.469 -4.898 -13.938 1 88.19 281 ILE A N 1
ATOM 2119 C CA . ILE A 1 281 ? 12.445 -4.199 -13.156 1 88.19 281 ILE A CA 1
ATOM 2120 C C . ILE A 1 281 ? 12.148 -2.846 -13.805 1 88.19 281 ILE A C 1
ATOM 2122 O O . ILE A 1 281 ? 10.984 -2.494 -14.016 1 88.19 281 ILE A O 1
ATOM 2126 N N . PRO A 1 282 ? 13.18 -2.08 -14.203 1 81.62 282 PRO A N 1
ATOM 2127 C CA . PRO A 1 282 ? 12.867 -0.775 -14.789 1 81.62 282 PRO A CA 1
ATOM 2128 C C . PRO A 1 282 ? 12.016 -0.885 -16.062 1 81.62 282 PRO A C 1
ATOM 2130 O O . PRO A 1 282 ? 11.008 -0.184 -16.188 1 81.62 282 PRO A O 1
ATOM 2133 N N . SER A 1 283 ? 12.352 -1.815 -16.875 1 78.25 283 SER A N 1
ATOM 2134 C CA . SER A 1 283 ? 11.602 -2.002 -18.109 1 78.25 283 SER A CA 1
ATOM 2135 C C . SER A 1 283 ? 10.203 -2.539 -17.828 1 78.25 283 SER A C 1
ATOM 2137 O O . SER A 1 283 ? 9.242 -2.16 -18.516 1 78.25 283 SER A O 1
ATOM 2139 N N . PHE A 1 284 ? 10.164 -3.367 -16.906 1 86.31 284 PHE A N 1
ATOM 2140 C CA . PHE A 1 284 ? 8.883 -3.939 -16.547 1 86.31 284 PHE A CA 1
ATOM 2141 C C . PHE A 1 284 ? 7.93 -2.857 -16.047 1 86.31 284 PHE A C 1
ATOM 2143 O O . PHE A 1 284 ? 6.773 -2.795 -16.469 1 86.31 284 PHE A O 1
ATOM 2150 N N . LEU A 1 285 ? 8.406 -1.974 -15.188 1 84.5 285 LEU A N 1
ATOM 2151 C CA . LEU A 1 285 ? 7.594 -0.908 -14.617 1 84.5 285 LEU A CA 1
ATOM 2152 C C . LEU A 1 285 ? 7.141 0.069 -15.695 1 84.5 285 LEU A C 1
ATOM 2154 O O . LEU A 1 285 ? 6.043 0.625 -15.609 1 84.5 285 LEU A O 1
ATOM 2158 N N . GLU A 1 286 ? 7.898 0.234 -16.625 1 77.38 286 GLU A N 1
ATOM 2159 C CA . GLU A 1 286 ? 7.574 1.165 -17.703 1 77.38 286 GLU A CA 1
ATOM 2160 C C . GLU A 1 286 ? 6.582 0.548 -18.672 1 77.38 286 GLU A C 1
ATOM 2162 O O . GLU A 1 286 ? 5.668 1.225 -19.156 1 77.38 286 GLU A O 1
ATOM 2167 N N . ALA A 1 287 ? 6.691 -0.717 -18.922 1 73.94 287 ALA A N 1
ATOM 2168 C CA . ALA A 1 287 ? 5.961 -1.349 -20.031 1 73.94 287 ALA A CA 1
ATOM 2169 C C . ALA A 1 287 ? 4.688 -2.018 -19.516 1 73.94 287 ALA A C 1
ATOM 2171 O O . ALA A 1 287 ? 3.766 -2.279 -20.297 1 73.94 287 ALA A O 1
ATOM 2172 N N . CYS A 1 288 ? 4.699 -2.307 -18.266 1 82 288 CYS A N 1
ATOM 2173 C CA . CYS A 1 288 ? 3.584 -3.096 -17.766 1 82 288 CYS A CA 1
ATOM 2174 C C . CYS A 1 288 ? 2.27 -2.34 -17.891 1 82 288 CYS A C 1
ATOM 2176 O O . CYS A 1 288 ? 2.141 -1.216 -17.406 1 82 288 CYS A O 1
ATOM 2178 N N . ALA A 1 289 ? 1.353 -2.986 -18.547 1 79.56 289 ALA A N 1
ATOM 2179 C CA . ALA A 1 289 ? 0.05 -2.369 -18.781 1 79.56 289 ALA A CA 1
ATOM 2180 C C . ALA A 1 289 ? -0.974 -2.832 -17.75 1 79.56 289 ALA A C 1
ATOM 2182 O O . ALA A 1 289 ? -2.035 -2.221 -17.594 1 79.56 289 ALA A O 1
ATOM 2183 N N . ASP A 1 290 ? -0.658 -3.961 -17.062 1 89.38 290 ASP A N 1
ATOM 2184 C CA . ASP A 1 290 ? -1.575 -4.461 -16.031 1 89.38 290 ASP A CA 1
ATOM 2185 C C . ASP A 1 290 ? -1.554 -3.572 -14.797 1 89.38 290 ASP A C 1
ATOM 2187 O O . ASP A 1 290 ? -0.491 -3.113 -14.375 1 89.38 290 ASP A O 1
ATOM 2191 N N . PRO A 1 291 ? -2.762 -3.324 -14.273 1 93.62 291 PRO A N 1
ATOM 2192 C CA . PRO A 1 291 ? -2.762 -2.678 -12.961 1 93.62 291 PRO A CA 1
ATOM 2193 C C . PRO A 1 291 ? -1.828 -3.363 -11.961 1 93.62 291 PRO A C 1
ATOM 2195 O O . PRO A 1 291 ? -1.666 -4.586 -12.008 1 93.62 291 PRO A O 1
ATOM 2198 N N . MET A 1 292 ? -1.203 -2.527 -11.125 1 95.94 292 MET A N 1
ATOM 2199 C CA . MET A 1 292 ? -0.239 -3.072 -10.172 1 95.94 292 MET A CA 1
ATOM 2200 C C . MET A 1 292 ? -0.564 -2.623 -8.75 1 95.94 292 MET A C 1
ATOM 2202 O O . MET A 1 292 ? -0.937 -1.47 -8.531 1 95.94 292 MET A O 1
ATOM 2206 N N . CYS A 1 293 ? -0.41 -3.559 -7.863 1 97.94 293 CYS A N 1
ATOM 2207 C CA . CYS A 1 293 ? -0.541 -3.199 -6.457 1 97.94 293 CYS A CA 1
ATOM 2208 C C . CYS A 1 293 ? 0.509 -2.17 -6.055 1 97.94 293 CYS A C 1
ATOM 2210 O O . CYS A 1 293 ? 1.673 -2.281 -6.441 1 97.94 293 CYS A O 1
ATOM 2212 N N . VAL A 1 294 ? 0.113 -1.247 -5.258 1 97 294 VAL A N 1
ATOM 2213 C CA . VAL A 1 294 ? 1.002 -0.143 -4.91 1 97 294 VAL A CA 1
ATOM 2214 C C . VAL A 1 294 ? 2.184 -0.667 -4.098 1 97 294 VAL A C 1
ATOM 2216 O O . VAL A 1 294 ? 3.301 -0.159 -4.219 1 97 294 VAL A O 1
ATOM 2219 N N . ARG A 1 295 ? 1.982 -1.667 -3.246 1 97 295 ARG A N 1
ATOM 2220 C CA . ARG A 1 295 ? 3.078 -2.271 -2.494 1 97 295 ARG A CA 1
ATOM 2221 C C . ARG A 1 295 ? 4.129 -2.855 -3.432 1 97 295 ARG A C 1
ATOM 2223 O O . ARG A 1 295 ? 5.328 -2.691 -3.207 1 97 295 ARG A O 1
ATOM 2230 N N . THR A 1 296 ? 3.625 -3.492 -4.422 1 97.5 296 THR A N 1
ATOM 2231 C CA . THR A 1 296 ? 4.5 -4.086 -5.43 1 97.5 296 THR A CA 1
ATOM 2232 C C . THR A 1 296 ? 5.258 -3 -6.191 1 97.5 296 THR A C 1
ATOM 2234 O O . THR A 1 296 ? 6.473 -3.1 -6.375 1 97.5 296 THR A O 1
ATOM 2237 N N . GLN A 1 297 ? 4.555 -2.021 -6.523 1 95.19 297 GLN A N 1
ATOM 2238 C CA . GLN A 1 297 ? 5.141 -0.912 -7.262 1 95.19 297 GLN A CA 1
ATOM 2239 C C . GLN A 1 297 ? 6.262 -0.251 -6.465 1 95.19 297 GLN A C 1
ATOM 2241 O O . GLN A 1 297 ? 7.336 0.028 -7.004 1 95.19 297 GLN A O 1
ATOM 2246 N N . ILE A 1 298 ? 6.051 -0.036 -5.211 1 95.25 298 ILE A N 1
ATOM 2247 C CA . ILE A 1 298 ? 7.023 0.625 -4.352 1 95.25 298 ILE A CA 1
ATOM 2248 C C . ILE A 1 298 ? 8.258 -0.259 -4.195 1 95.25 298 ILE A C 1
ATOM 2250 O O . ILE A 1 298 ? 9.391 0.211 -4.352 1 95.25 298 ILE A O 1
ATOM 2254 N N . VAL A 1 299 ? 8.062 -1.528 -3.941 1 94.88 299 VAL A N 1
ATOM 2255 C CA . VAL A 1 299 ? 9.188 -2.432 -3.734 1 94.88 299 VAL A CA 1
ATOM 2256 C C . VAL A 1 299 ? 10.023 -2.512 -5.008 1 94.88 299 VAL A C 1
ATOM 2258 O O . VAL A 1 299 ? 11.25 -2.363 -4.961 1 94.88 299 VAL A O 1
ATOM 2261 N N . LEU A 1 300 ? 9.352 -2.688 -6.125 1 93 300 LEU A N 1
ATOM 2262 C CA . LEU A 1 300 ? 10.07 -2.777 -7.391 1 93 300 LEU A CA 1
ATOM 2263 C C . LEU A 1 300 ? 10.758 -1.455 -7.719 1 93 300 LEU A C 1
ATOM 2265 O O . LEU A 1 300 ? 11.93 -1.438 -8.102 1 93 300 LEU A O 1
ATOM 2269 N N . GLY A 1 301 ? 9.977 -0.418 -7.547 1 88.25 301 GLY A N 1
ATOM 2270 C CA . GLY A 1 301 ? 10.523 0.892 -7.855 1 88.25 301 GLY A CA 1
ATOM 2271 C C . GLY A 1 301 ? 11.75 1.237 -7.023 1 88.25 301 GLY A C 1
ATOM 2272 O O . GLY A 1 301 ? 12.758 1.696 -7.555 1 88.25 301 GLY A O 1
ATOM 2273 N N . MET A 1 302 ? 11.648 1.021 -5.73 1 87.19 302 MET A N 1
ATOM 2274 C CA . MET A 1 302 ? 12.758 1.353 -4.844 1 87.19 302 MET A CA 1
ATOM 2275 C C . MET A 1 302 ? 13.938 0.41 -5.07 1 87.19 302 MET A C 1
ATOM 2277 O O . MET A 1 302 ? 15.094 0.799 -4.891 1 87.19 302 MET A O 1
ATOM 2281 N N . THR A 1 303 ? 13.625 -0.801 -5.453 1 84.75 303 THR A N 1
ATOM 2282 C CA . THR A 1 303 ? 14.703 -1.722 -5.805 1 84.75 303 THR A CA 1
ATOM 2283 C C . THR A 1 303 ? 15.445 -1.234 -7.047 1 84.75 303 THR A C 1
ATOM 2285 O O . THR A 1 303 ? 16.672 -1.273 -7.094 1 84.75 303 THR A O 1
ATOM 2288 N N . ALA A 1 304 ? 14.688 -0.765 -7.973 1 76.88 304 ALA A N 1
ATOM 2289 C CA . ALA A 1 304 ? 15.266 -0.379 -9.258 1 76.88 304 ALA A CA 1
ATOM 2290 C C . ALA A 1 304 ? 15.945 0.985 -9.172 1 76.88 304 ALA A C 1
ATOM 2292 O O . ALA A 1 304 ? 17.016 1.192 -9.75 1 76.88 304 ALA A O 1
ATOM 2293 N N . PHE A 1 305 ? 15.281 1.862 -8.43 1 70.62 305 PHE A N 1
ATOM 2294 C CA . PHE A 1 305 ? 15.688 3.258 -8.57 1 70.62 305 PHE A CA 1
ATOM 2295 C C . PHE A 1 305 ? 16.234 3.795 -7.254 1 70.62 305 PHE A C 1
ATOM 2297 O O . PHE A 1 305 ? 16.875 4.844 -7.23 1 70.62 305 PHE A O 1
ATOM 2304 N N . GLY A 1 306 ? 16.234 2.984 -6.25 1 64.19 306 GLY A N 1
ATOM 2305 C CA . GLY A 1 306 ? 16.609 3.527 -4.957 1 64.19 306 GLY A CA 1
ATOM 2306 C C . GLY A 1 306 ? 15.758 4.711 -4.531 1 64.19 306 GLY A C 1
ATOM 2307 O O . GLY A 1 306 ? 14.773 5.035 -5.191 1 64.19 306 GLY A O 1
ATOM 2308 N N . LEU A 1 307 ? 15.93 5.16 -3.188 1 55.72 307 LEU A N 1
ATOM 2309 C CA . LEU A 1 307 ? 15.242 6.363 -2.738 1 55.72 307 LEU A CA 1
ATOM 2310 C C . LEU A 1 307 ? 15.961 7.617 -3.227 1 55.72 307 LEU A C 1
ATOM 2312 O O . LEU A 1 307 ? 17.172 7.605 -3.404 1 55.72 307 LEU A O 1
ATOM 2316 N N . VAL A 1 308 ? 15.234 8.688 -3.904 1 42 308 VAL A N 1
ATOM 2317 C CA . VAL A 1 308 ? 15.703 9.984 -4.398 1 42 308 VAL A CA 1
ATOM 2318 C C . VAL A 1 308 ? 16.594 10.641 -3.352 1 42 308 VAL A C 1
ATOM 2320 O O . VAL A 1 308 ? 16.172 10.883 -2.223 1 42 308 VAL A O 1
ATOM 2323 N N . GLY A 1 309 ? 17.219 9.914 -2.371 1 37.38 309 GLY A N 1
ATOM 2324 C CA . GLY A 1 309 ? 18.078 10.836 -1.633 1 37.38 309 GLY A CA 1
ATOM 2325 C C . GLY A 1 309 ? 19.234 11.367 -2.457 1 37.38 309 GLY A C 1
ATOM 2326 O O . GLY A 1 309 ? 19.656 10.734 -3.434 1 37.38 309 GLY A O 1
ATOM 2327 N N . MET B 1 1 ? 39.438 -5.805 -17.188 1 17.66 1 MET B N 1
ATOM 2328 C CA . MET B 1 1 ? 39.781 -4.836 -16.156 1 17.66 1 MET B CA 1
ATOM 2329 C C . MET B 1 1 ? 38.688 -3.789 -15.992 1 17.66 1 MET B C 1
ATOM 2331 O O . MET B 1 1 ? 38.344 -3.078 -16.938 1 17.66 1 MET B O 1
ATOM 2335 N N . GLY B 1 2 ? 37.531 -4.172 -15.445 1 20.41 2 GLY B N 1
ATOM 2336 C CA . GLY B 1 2 ? 36.312 -3.398 -15.344 1 20.41 2 GLY B CA 1
ATOM 2337 C C . GLY B 1 2 ? 36.438 -2.154 -14.484 1 20.41 2 GLY B C 1
ATOM 2338 O O . GLY B 1 2 ? 37.156 -2.17 -13.477 1 20.41 2 GLY B O 1
ATOM 2339 N N . LEU B 1 3 ? 36.656 -1.001 -15.148 1 21.5 3 LEU B N 1
ATOM 2340 C CA . LEU B 1 3 ? 36.969 0.281 -14.531 1 21.5 3 LEU B CA 1
ATOM 2341 C C . LEU B 1 3 ? 35.844 0.721 -13.594 1 21.5 3 LEU B C 1
ATOM 2343 O O . LEU B 1 3 ? 34.688 0.783 -14 1 21.5 3 LEU B O 1
ATOM 2347 N N . LEU B 1 4 ? 36 0.447 -12.305 1 22.52 4 LEU B N 1
ATOM 2348 C CA . LEU B 1 4 ? 35.156 0.897 -11.219 1 22.52 4 LEU B CA 1
ATOM 2349 C C . LEU B 1 4 ? 35.406 2.357 -10.875 1 22.52 4 LEU B C 1
ATOM 2351 O O . LEU B 1 4 ? 36.531 2.713 -10.508 1 22.52 4 LEU B O 1
ATOM 2355 N N . LEU B 1 5 ? 34.875 3.264 -11.68 1 23.75 5 LEU B N 1
ATOM 2356 C CA . LEU B 1 5 ? 35.094 4.676 -11.383 1 23.75 5 LEU B CA 1
ATOM 2357 C C . LEU B 1 5 ? 34.344 5.082 -10.102 1 23.75 5 LEU B C 1
ATOM 2359 O O . LEU B 1 5 ? 33.125 4.914 -10 1 23.75 5 LEU B O 1
ATOM 2363 N N . CYS B 1 6 ? 34.938 4.805 -8.977 1 23.47 6 CYS B N 1
ATOM 2364 C CA . CYS B 1 6 ? 34.5 5.105 -7.621 1 23.47 6 CYS B CA 1
ATOM 2365 C C . CYS B 1 6 ? 34.562 6.602 -7.34 1 23.47 6 CYS B C 1
ATOM 2367 O O . CYS B 1 6 ? 35.375 7.047 -6.523 1 23.47 6 CYS B O 1
ATOM 2369 N N . GLY B 1 7 ? 34.719 7.531 -8.328 1 24.09 7 GLY B N 1
ATOM 2370 C CA . GLY B 1 7 ? 35.125 8.844 -7.863 1 24.09 7 GLY B CA 1
ATOM 2371 C C . GLY B 1 7 ? 34.062 9.57 -7.078 1 24.09 7 GLY B C 1
ATOM 2372 O O . GLY B 1 7 ? 32.875 9.281 -7.242 1 24.09 7 GLY B O 1
ATOM 2373 N N . CYS B 1 8 ? 34.406 9.977 -5.891 1 23.61 8 CYS B N 1
ATOM 2374 C CA . CYS B 1 8 ? 33.75 10.93 -5.016 1 23.61 8 CYS B CA 1
ATOM 2375 C C . CYS B 1 8 ? 33.219 12.117 -5.809 1 23.61 8 CYS B C 1
ATOM 2377 O O . CYS B 1 8 ? 34 12.945 -6.285 1 23.61 8 CYS B O 1
ATOM 2379 N N . VAL B 1 9 ? 32.281 11.969 -6.801 1 23.27 9 VAL B N 1
ATOM 2380 C CA . VAL B 1 9 ? 32.031 13.086 -7.703 1 23.27 9 VAL B CA 1
ATOM 2381 C C . VAL B 1 9 ? 31.375 14.227 -6.938 1 23.27 9 VAL B C 1
ATOM 2383 O O . VAL B 1 9 ? 30.219 14.102 -6.496 1 23.27 9 VAL B O 1
ATOM 2386 N N . ARG B 1 10 ? 32.062 14.938 -6.168 1 24.08 10 ARG B N 1
ATOM 2387 C CA . ARG B 1 10 ? 31.594 16.234 -5.66 1 24.08 10 ARG B CA 1
ATOM 2388 C C . ARG B 1 10 ? 30.906 17.047 -6.758 1 24.08 10 ARG B C 1
ATOM 2390 O O . ARG B 1 10 ? 30.062 17.875 -6.473 1 24.08 10 ARG B O 1
ATOM 2397 N N . LYS B 1 11 ? 31.719 17.531 -7.789 1 24.34 11 LYS B N 1
ATOM 2398 C CA . LYS B 1 11 ? 31.344 18.359 -8.938 1 24.34 11 LYS B CA 1
ATOM 2399 C C . LYS B 1 11 ? 30.797 17.5 -10.07 1 24.34 11 LYS B C 1
ATOM 2401 O O . LYS B 1 11 ? 31.219 16.359 -10.258 1 24.34 11 LYS B O 1
ATOM 2406 N N . ILE B 1 12 ? 29.406 17.75 -10.516 1 27.14 12 ILE B N 1
ATOM 2407 C CA . ILE B 1 12 ? 28.906 17.219 -11.773 1 27.14 12 ILE B CA 1
ATOM 2408 C C . ILE B 1 12 ? 30.031 17.203 -12.812 1 27.14 12 ILE B C 1
ATOM 2410 O O . ILE B 1 12 ? 30.375 18.234 -13.367 1 27.14 12 ILE B O 1
ATOM 2414 N N . VAL B 1 13 ? 31.234 16.734 -12.523 1 25.77 13 VAL B N 1
ATOM 2415 C CA . VAL B 1 13 ? 32.25 16.734 -13.562 1 25.77 13 VAL B CA 1
ATOM 2416 C C . VAL B 1 13 ? 31.875 15.75 -14.664 1 25.77 13 VAL B C 1
ATOM 2418 O O . VAL B 1 13 ? 31.422 14.641 -14.383 1 25.77 13 VAL B O 1
ATOM 2421 N N . ARG B 1 14 ? 31.531 16.297 -15.922 1 26.97 14 ARG B N 1
ATOM 2422 C CA . ARG B 1 14 ? 31.406 15.594 -17.188 1 26.97 14 ARG B CA 1
ATOM 2423 C C . ARG B 1 14 ? 32.562 14.594 -17.391 1 26.97 14 ARG B C 1
ATOM 2425 O O . ARG B 1 14 ? 33.719 14.984 -17.469 1 26.97 14 ARG B O 1
ATOM 2432 N N . HIS B 1 15 ? 32.531 13.609 -16.578 1 27.39 15 HIS B N 1
ATOM 2433 C CA . HIS B 1 15 ? 33.625 12.711 -16.875 1 27.39 15 HIS B CA 1
ATOM 2434 C C . HIS B 1 15 ? 33.375 11.914 -18.141 1 27.39 15 HIS B C 1
ATOM 2436 O O . HIS B 1 15 ? 32.25 11.453 -18.375 1 27.39 15 HIS B O 1
ATOM 2442 N N . ARG B 1 16 ? 34.125 12.289 -19.297 1 27.53 16 ARG B N 1
ATOM 2443 C CA . ARG B 1 16 ? 34.188 11.539 -20.547 1 27.53 16 ARG B CA 1
ATOM 2444 C C . ARG B 1 16 ? 34.938 10.227 -20.359 1 27.53 16 ARG B C 1
ATOM 2446 O O . ARG B 1 16 ? 36.062 10.219 -19.875 1 27.53 16 ARG B O 1
ATOM 2453 N N . ILE B 1 17 ? 34.219 9.289 -19.969 1 28.77 17 ILE B N 1
ATOM 2454 C CA . ILE B 1 17 ? 34.906 8.008 -19.969 1 28.77 17 ILE B CA 1
ATOM 2455 C C . ILE B 1 17 ? 35 7.477 -21.406 1 28.77 17 ILE B C 1
ATOM 2457 O O . ILE B 1 17 ? 34 7.355 -22.094 1 28.77 17 ILE B O 1
ATOM 2461 N N . ALA B 1 18 ? 36.125 7.688 -22.016 1 27.14 18 ALA B N 1
ATOM 2462 C CA . ALA B 1 18 ? 36.469 7.113 -23.312 1 27.14 18 ALA B CA 1
ATOM 2463 C C . ALA B 1 18 ? 36.812 5.637 -23.188 1 27.14 18 ALA B C 1
ATOM 2465 O O . ALA B 1 18 ? 37.688 5.262 -22.391 1 27.14 18 ALA B O 1
ATOM 2466 N N . VAL B 1 19 ? 35.781 4.793 -23.188 1 28.73 19 VAL B N 1
ATOM 2467 C CA . VAL B 1 19 ? 36.125 3.371 -23.172 1 28.73 19 VAL B CA 1
ATOM 2468 C C . VAL B 1 19 ? 36.438 2.887 -24.578 1 28.73 19 VAL B C 1
ATOM 2470 O O . VAL B 1 19 ? 35.719 3.225 -25.531 1 28.73 19 VAL B O 1
ATOM 2473 N N . ALA B 1 20 ? 37.656 2.545 -24.828 1 27.83 20 ALA B N 1
ATOM 2474 C CA . ALA B 1 20 ? 38.062 1.952 -26.094 1 27.83 20 ALA B CA 1
ATOM 2475 C C . ALA B 1 20 ? 37.219 0.726 -26.422 1 27.83 20 ALA B C 1
ATOM 2477 O O . ALA B 1 20 ? 36.844 -0.043 -25.531 1 27.83 20 ALA B O 1
ATOM 2478 N N . PRO B 1 21 ? 36.5 0.68 -27.672 1 30.38 21 PRO B N 1
ATOM 2479 C CA . PRO B 1 21 ? 35.5 -0.256 -28.203 1 30.38 21 PRO B CA 1
ATOM 2480 C C . PRO B 1 21 ? 35.969 -1.714 -28.094 1 30.38 21 PRO B C 1
ATOM 2482 O O . PRO B 1 21 ? 35.188 -2.623 -28.375 1 30.38 21 PRO B O 1
ATOM 2485 N N . GLU B 1 22 ? 37.281 -1.972 -27.984 1 30.36 22 GLU B N 1
ATOM 2486 C CA . GLU B 1 22 ? 37.594 -3.354 -28.344 1 30.36 22 GLU B CA 1
ATOM 2487 C C . GLU B 1 22 ? 36.844 -4.332 -27.438 1 30.36 22 GLU B C 1
ATOM 2489 O O . GLU B 1 22 ? 36.281 -5.332 -27.922 1 30.36 22 GLU B O 1
ATOM 2494 N N . SER B 1 23 ? 37.5 -4.766 -26.312 1 25.83 23 SER B N 1
ATOM 2495 C CA . SER B 1 23 ? 37.312 -5.988 -25.531 1 25.83 23 SER B CA 1
ATOM 2496 C C . SER B 1 23 ? 36.25 -5.797 -24.453 1 25.83 23 SER B C 1
ATOM 2498 O O . SER B 1 23 ? 36.062 -6.656 -23.594 1 25.83 23 SER B O 1
ATOM 2500 N N . PHE B 1 24 ? 35.75 -4.457 -24.344 1 26.61 24 PHE B N 1
ATOM 2501 C CA . PHE B 1 24 ? 34.938 -4.484 -23.125 1 26.61 24 PHE B CA 1
ATOM 2502 C C . PHE B 1 24 ? 33.469 -4.773 -23.453 1 26.61 24 PHE B C 1
ATOM 2504 O O . PHE B 1 24 ? 32.938 -4.258 -24.438 1 26.61 24 PHE B O 1
ATOM 2511 N N . SER B 1 25 ? 32.938 -6.023 -23.312 1 27.67 25 SER B N 1
ATOM 2512 C CA . SER B 1 25 ? 31.594 -6.465 -23.578 1 27.67 25 SER B CA 1
ATOM 2513 C C . SER B 1 25 ? 30.578 -5.676 -22.766 1 27.67 25 SER B C 1
ATOM 2515 O O . SER B 1 25 ? 29.422 -5.516 -23.172 1 27.67 25 SER B O 1
ATOM 2517 N N . CYS B 1 26 ? 30.781 -5.504 -21.453 1 27.94 26 CYS B N 1
ATOM 2518 C CA . CYS B 1 26 ? 29.812 -4.914 -20.547 1 27.94 26 CYS B CA 1
ATOM 2519 C C . CYS B 1 26 ? 30.391 -3.705 -19.812 1 27.94 26 CYS B C 1
ATOM 2521 O O . CYS B 1 26 ? 31.547 -3.746 -19.359 1 27.94 26 CYS B O 1
ATOM 2523 N N . LEU B 1 27 ? 30.125 -2.375 -20.266 1 28.89 27 LEU B N 1
ATOM 2524 C CA . LEU B 1 27 ? 30.453 -1.245 -19.406 1 28.89 27 LEU B CA 1
ATOM 2525 C C . LEU B 1 27 ? 29.453 -1.127 -18.25 1 28.89 27 LEU B C 1
ATOM 2527 O O . LEU B 1 27 ? 28.25 -1.032 -18.484 1 28.89 27 LEU B O 1
ATOM 2531 N N . ILE B 1 28 ? 29.844 -1.65 -17.141 1 29.19 28 ILE B N 1
ATOM 2532 C CA . ILE B 1 28 ? 29.094 -1.424 -15.906 1 29.19 28 ILE B CA 1
ATOM 2533 C C . ILE B 1 28 ? 29.531 -0.107 -15.273 1 29.19 28 ILE B C 1
ATOM 2535 O O . ILE B 1 28 ? 30.719 0.099 -15.016 1 29.19 28 ILE B O 1
ATOM 2539 N N . ILE B 1 29 ? 28.781 0.955 -15.547 1 29.22 29 ILE B N 1
ATOM 2540 C CA . ILE B 1 29 ? 29.047 2.168 -14.781 1 29.22 29 ILE B CA 1
ATOM 2541 C C . ILE B 1 29 ? 28.359 2.074 -13.414 1 29.22 29 ILE B C 1
ATOM 2543 O O . ILE B 1 29 ? 27.141 1.926 -13.328 1 29.22 29 ILE B O 1
ATOM 2547 N N . GLN B 1 30 ? 29.031 1.614 -12.414 1 28.2 30 GLN B N 1
ATOM 2548 C CA . GLN B 1 30 ? 28.578 1.566 -11.023 1 28.2 30 GLN B CA 1
ATOM 2549 C C . GLN B 1 30 ? 28.875 2.879 -10.305 1 28.2 30 GLN B C 1
ATOM 2551 O O . GLN B 1 30 ? 29.969 3.436 -10.445 1 28.2 30 GLN B O 1
ATOM 2556 N N . PHE B 1 31 ? 27.797 3.703 -10.117 1 27.84 31 PHE B N 1
ATOM 2557 C CA . PHE B 1 31 ? 28.016 4.91 -9.32 1 27.84 31 PHE B CA 1
ATOM 2558 C C . PHE B 1 31 ? 28 4.582 -7.836 1 27.84 31 PHE B C 1
ATOM 2560 O O . PHE B 1 31 ? 27.297 3.678 -7.395 1 27.84 31 PHE B O 1
ATOM 2567 N N . ASP B 1 32 ? 29.047 4.734 -7.215 1 27.94 32 ASP B N 1
ATOM 2568 C CA . ASP B 1 32 ? 29.125 4.648 -5.762 1 27.94 32 ASP B CA 1
ATOM 2569 C C . ASP B 1 32 ? 28.094 5.547 -5.098 1 27.94 32 ASP B C 1
ATOM 2571 O O . ASP B 1 32 ? 28 6.738 -5.398 1 27.94 32 ASP B O 1
ATOM 2575 N N . ALA B 1 33 ? 27.031 4.895 -4.617 1 27.11 33 ALA B N 1
ATOM 2576 C CA . ALA B 1 33 ? 25.938 5.547 -3.893 1 27.11 33 ALA B CA 1
ATOM 2577 C C . ALA B 1 33 ? 26.469 6.289 -2.668 1 27.11 33 ALA B C 1
ATOM 2579 O O . ALA B 1 33 ? 25.688 6.906 -1.93 1 27.11 33 ALA B O 1
ATOM 2580 N N . SER B 1 34 ? 27.594 6.012 -2.178 1 27.92 34 SER B N 1
ATOM 2581 C CA . SER B 1 34 ? 27.953 6.719 -0.95 1 27.92 34 SER B CA 1
ATOM 2582 C C . SER B 1 34 ? 27.703 8.219 -1.084 1 27.92 34 SER B C 1
ATOM 2584 O O . SER B 1 34 ? 27.234 8.859 -0.141 1 27.92 34 SER B O 1
ATOM 2586 N N . ASN B 1 35 ? 28.516 8.992 -1.783 1 25.67 35 ASN B N 1
ATOM 2587 C CA . ASN B 1 35 ? 28.391 10.422 -2.018 1 25.67 35 ASN B CA 1
ATOM 2588 C C . ASN B 1 35 ? 27.297 10.734 -3.037 1 25.67 35 ASN B C 1
ATOM 2590 O O . ASN B 1 35 ? 27.312 11.797 -3.662 1 25.67 35 ASN B O 1
ATOM 2594 N N . PHE B 1 36 ? 26.766 9.812 -3.586 1 25.56 36 PHE B N 1
ATOM 2595 C CA . PHE B 1 36 ? 25.828 10.125 -4.668 1 25.56 36 PHE B CA 1
ATOM 2596 C C . PHE B 1 36 ? 24.625 10.883 -4.141 1 25.56 36 PHE B C 1
ATOM 2598 O O . PHE B 1 36 ? 23.781 10.312 -3.447 1 25.56 36 PHE B O 1
ATOM 2605 N N . GLN B 1 37 ? 24.875 11.977 -3.564 1 23.81 37 GLN B N 1
ATOM 2606 C CA . GLN B 1 37 ? 23.812 12.969 -3.742 1 23.81 37 GLN B CA 1
ATOM 2607 C C . GLN B 1 37 ? 23.203 12.875 -5.137 1 23.81 37 GLN B C 1
ATOM 2609 O O . GLN B 1 37 ? 23.797 13.336 -6.113 1 23.81 37 GLN B O 1
ATOM 2614 N N . LEU B 1 38 ? 22.797 11.797 -5.426 1 26.05 38 LEU B N 1
ATOM 2615 C CA . LEU B 1 38 ? 22.219 11.648 -6.758 1 26.05 38 LEU B CA 1
ATOM 2616 C C . LEU B 1 38 ? 21.422 12.883 -7.152 1 26.05 38 LEU B C 1
ATOM 2618 O O . LEU B 1 38 ? 20.406 13.203 -6.535 1 26.05 38 LEU B O 1
ATOM 2622 N N . MET B 1 39 ? 22.172 13.891 -7.305 1 23.98 39 MET B N 1
ATOM 2623 C CA . MET B 1 39 ? 21.594 14.945 -8.133 1 23.98 39 MET B CA 1
ATOM 2624 C C . MET B 1 39 ? 20.844 14.352 -9.328 1 23.98 39 MET B C 1
ATOM 2626 O O . MET B 1 39 ? 21.359 13.453 -9.992 1 23.98 39 MET B O 1
ATOM 2630 N N . MET B 1 40 ? 19.609 14.203 -9.188 1 25.88 40 MET B N 1
ATOM 2631 C CA . MET B 1 40 ? 18.641 13.922 -10.234 1 25.88 40 MET B CA 1
ATOM 2632 C C . MET B 1 40 ? 19.078 14.516 -11.57 1 25.88 40 MET B C 1
ATOM 2634 O O . MET B 1 40 ? 18.266 14.664 -12.484 1 25.88 40 MET B O 1
ATOM 2638 N N . HIS B 1 41 ? 20.359 15.055 -11.625 1 24.52 41 HIS B N 1
ATOM 2639 C CA . HIS B 1 41 ? 20.625 15.672 -12.922 1 24.52 41 HIS B CA 1
ATOM 2640 C C . HIS B 1 41 ? 20.781 14.609 -14.008 1 24.52 41 HIS B C 1
ATOM 2642 O O . HIS B 1 41 ? 21.078 13.453 -13.719 1 24.52 41 HIS B O 1
ATOM 2648 N N . GLN B 1 42 ? 20.266 15.039 -15.203 1 25.08 42 GLN B N 1
ATOM 2649 C CA . GLN B 1 42 ? 20.312 14.398 -16.516 1 25.08 42 GLN B CA 1
ATOM 2650 C C . GLN B 1 42 ? 21.734 13.961 -16.859 1 25.08 42 GLN B C 1
ATOM 2652 O O . GLN B 1 42 ? 22.688 14.727 -16.672 1 25.08 42 GLN B O 1
ATOM 2657 N N . ILE B 1 43 ? 22.078 12.859 -16.438 1 28.69 43 ILE B N 1
ATOM 2658 C CA . ILE B 1 43 ? 23.328 12.477 -17.062 1 28.69 43 ILE B CA 1
ATOM 2659 C C . ILE B 1 43 ? 23.078 12.133 -18.531 1 28.69 43 ILE B C 1
ATOM 2661 O O . ILE B 1 43 ? 22.203 11.336 -18.844 1 28.69 43 ILE B O 1
ATOM 2665 N N . THR B 1 44 ? 23.266 13.109 -19.422 1 27.14 44 THR B N 1
ATOM 2666 C CA . THR B 1 44 ? 23.297 12.844 -20.859 1 27.14 44 THR B CA 1
ATOM 2667 C C . THR B 1 44 ? 24.562 12.094 -21.25 1 27.14 44 THR B C 1
ATOM 2669 O O . THR B 1 44 ? 25.672 12.555 -20.984 1 27.14 44 THR B O 1
ATOM 2672 N N . ILE B 1 45 ? 24.422 10.812 -21.203 1 29 45 ILE B N 1
ATOM 2673 C CA . ILE B 1 45 ? 25.547 10.094 -21.797 1 29 45 ILE B CA 1
ATOM 2674 C C . ILE B 1 45 ? 25.406 10.07 -23.312 1 29 45 ILE B C 1
ATOM 2676 O O . ILE B 1 45 ? 24.422 9.57 -23.844 1 29 45 ILE B O 1
ATOM 2680 N N . ALA B 1 46 ? 26.016 11 -23.922 1 27.39 46 ALA B N 1
ATOM 2681 C CA . ALA B 1 46 ? 26.109 10.969 -25.375 1 27.39 46 ALA B CA 1
ATOM 2682 C C . ALA B 1 46 ? 27.188 9.992 -25.828 1 27.39 46 ALA B C 1
ATOM 2684 O O . ALA B 1 46 ? 28.344 10.094 -25.422 1 27.39 46 ALA B O 1
ATOM 2685 N N . VAL B 1 47 ? 26.812 8.672 -26.016 1 28.22 47 VAL B N 1
ATOM 2686 C CA . VAL B 1 47 ? 27.75 7.719 -26.609 1 28.22 47 VAL B CA 1
ATOM 2687 C C . VAL B 1 47 ? 27.906 8.016 -28.109 1 28.22 47 VAL B C 1
ATOM 2689 O O . VAL B 1 47 ? 26.938 8.031 -28.844 1 28.22 47 VAL B O 1
ATOM 2692 N N . HIS B 1 48 ? 28.812 8.789 -28.359 1 27.22 48 HIS B N 1
ATOM 2693 C CA . HIS B 1 48 ? 29.281 8.992 -29.719 1 27.22 48 HIS B CA 1
ATOM 2694 C C . HIS B 1 48 ? 30.312 7.934 -30.125 1 27.22 48 HIS B C 1
ATOM 2696 O O . HIS B 1 48 ? 31.422 7.926 -29.609 1 27.22 48 HIS B O 1
ATOM 2702 N N . GLY B 1 49 ? 29.812 6.621 -30.594 1 28.28 49 GLY B N 1
ATOM 2703 C CA . GLY B 1 49 ? 30.562 5.52 -31.188 1 28.28 49 GLY B CA 1
ATOM 2704 C C . GLY B 1 49 ? 29.812 4.195 -31.125 1 28.28 49 GLY B C 1
ATOM 2705 O O . GLY B 1 49 ? 28.672 4.141 -30.656 1 28.28 49 GLY B O 1
ATOM 2706 N N . VAL B 1 50 ? 30.297 3.205 -31.969 1 26.94 50 VAL B N 1
ATOM 2707 C CA . VAL B 1 50 ? 29.734 1.871 -32.156 1 26.94 50 VAL B CA 1
ATOM 2708 C C . VAL B 1 50 ? 30.031 1.009 -30.938 1 26.94 50 VAL B C 1
ATOM 2710 O O . VAL B 1 50 ? 31.188 0.913 -30.5 1 26.94 50 VAL B O 1
ATOM 2713 N N . ILE B 1 51 ? 29.141 0.965 -29.938 1 28.41 51 ILE B N 1
ATOM 2714 C CA . ILE B 1 51 ? 29.375 0.001 -28.875 1 28.41 51 ILE B CA 1
ATOM 2715 C C . ILE B 1 51 ? 29.219 -1.418 -29.422 1 28.41 51 ILE B C 1
ATOM 2717 O O . ILE B 1 51 ? 28.172 -1.768 -29.969 1 28.41 51 ILE B O 1
ATOM 2721 N N . ARG B 1 52 ? 30.234 -2.023 -29.719 1 26.77 52 ARG B N 1
ATOM 2722 C CA . ARG B 1 52 ? 30.234 -3.414 -30.172 1 26.77 52 ARG B CA 1
ATOM 2723 C C . ARG B 1 52 ? 30.172 -4.363 -28.969 1 26.77 52 ARG B C 1
ATOM 2725 O O . ARG B 1 52 ? 30.938 -4.23 -28.016 1 26.77 52 ARG B O 1
ATOM 2732 N N . VAL B 1 53 ? 28.906 -4.816 -28.656 1 28.31 53 VAL B N 1
ATOM 2733 C CA . VAL B 1 53 ? 28.688 -5.816 -27.625 1 28.31 53 VAL B CA 1
ATOM 2734 C C . VAL B 1 53 ? 29.109 -7.195 -28.125 1 28.31 53 VAL B C 1
ATOM 2736 O O . VAL B 1 53 ? 28.609 -7.668 -29.141 1 28.31 53 VAL B O 1
ATOM 2739 N N . GLY B 1 54 ? 30.266 -7.477 -28.016 1 26.69 54 GLY B N 1
ATOM 2740 C CA . GLY B 1 54 ? 30.719 -8.75 -28.547 1 26.69 54 GLY B CA 1
ATOM 2741 C C . GLY B 1 54 ? 29.969 -9.938 -27.984 1 26.69 54 GLY B C 1
ATOM 2742 O O . GLY B 1 54 ? 29.672 -10.891 -28.703 1 26.69 54 GLY B O 1
ATOM 2743 N N . GLY B 1 55 ? 30.344 -10.344 -26.703 1 26 55 GLY B N 1
ATOM 2744 C CA . GLY B 1 55 ? 30.156 -11.75 -26.406 1 26 55 GLY B CA 1
ATOM 2745 C C . GLY B 1 55 ? 28.688 -12.164 -26.422 1 26 55 GLY B C 1
ATOM 2746 O O . GLY B 1 55 ? 27.797 -11.312 -26.453 1 26 55 GLY B O 1
ATOM 2747 N N . SER B 1 56 ? 28.297 -13.531 -26.703 1 25.88 56 SER B N 1
ATOM 2748 C CA . SER B 1 56 ? 26.984 -14.188 -26.812 1 25.88 56 SER B CA 1
ATOM 2749 C C . SER B 1 56 ? 26.062 -13.758 -25.688 1 25.88 56 SER B C 1
ATOM 2751 O O . SER B 1 56 ? 24.844 -13.844 -25.812 1 25.88 56 SER B O 1
ATOM 2753 N N . SER B 1 57 ? 26.578 -13.875 -24.359 1 24.38 57 SER B N 1
ATOM 2754 C CA . SER B 1 57 ? 25.672 -13.797 -23.234 1 24.38 57 SER B CA 1
ATOM 2755 C C . SER B 1 57 ? 25.156 -12.367 -23.031 1 24.38 57 SER B C 1
ATOM 2757 O O . SER B 1 57 ? 25.859 -11.531 -22.453 1 24.38 57 SER B O 1
ATOM 2759 N N . LEU B 1 58 ? 24.781 -11.602 -23.938 1 27.09 58 LEU B N 1
ATOM 2760 C CA . LEU B 1 58 ? 24.156 -10.289 -24.109 1 27.09 58 LEU B CA 1
ATOM 2761 C C . LEU B 1 58 ? 23.031 -10.094 -23.094 1 27.09 58 LEU B C 1
ATOM 2763 O O . LEU B 1 58 ? 22.281 -9.117 -23.188 1 27.09 58 LEU B O 1
ATOM 2767 N N . SER B 1 59 ? 22.594 -11.125 -22.375 1 24.89 59 SER B N 1
ATOM 2768 C CA . SER B 1 59 ? 21.297 -10.93 -21.734 1 24.89 59 SER B CA 1
ATOM 2769 C C . SER B 1 59 ? 21.266 -9.648 -20.906 1 24.89 59 SER B C 1
ATOM 2771 O O . SER B 1 59 ? 20.281 -8.914 -20.938 1 24.89 59 SER B O 1
ATOM 2773 N N . ALA B 1 60 ? 22.047 -9.5 -19.828 1 25.03 60 ALA B N 1
ATOM 2774 C CA . ALA B 1 60 ? 21.719 -8.812 -18.578 1 25.03 60 ALA B CA 1
ATOM 2775 C C . ALA B 1 60 ? 22.016 -7.316 -18.672 1 25.03 60 ALA B C 1
ATOM 2777 O O . ALA B 1 60 ? 21.969 -6.598 -17.672 1 25.03 60 ALA B O 1
ATOM 2778 N N . ALA B 1 61 ? 22.562 -6.766 -19.75 1 25.05 61 ALA B N 1
ATOM 2779 C CA . ALA B 1 61 ? 22.938 -5.359 -19.594 1 25.05 61 ALA B CA 1
ATOM 2780 C C . ALA B 1 61 ? 21.703 -4.457 -19.688 1 25.05 61 ALA B C 1
ATOM 2782 O O . ALA B 1 61 ? 21.156 -4.25 -20.766 1 25.05 61 ALA B O 1
ATOM 2783 N N . ARG B 1 62 ? 20.594 -4.676 -18.969 1 26.17 62 ARG B N 1
ATOM 2784 C CA . ARG B 1 62 ? 19.484 -3.742 -19.062 1 26.17 62 ARG B CA 1
ATOM 2785 C C . ARG B 1 62 ? 19.875 -2.363 -18.547 1 26.17 62 ARG B C 1
ATOM 2787 O O . ARG B 1 62 ? 20.406 -2.234 -17.438 1 26.17 62 ARG B O 1
ATOM 2794 N N . ALA B 1 63 ? 20.312 -1.523 -19.422 1 26.09 63 ALA B N 1
ATOM 2795 C CA . ALA B 1 63 ? 20.484 -0.117 -19.078 1 26.09 63 ALA B CA 1
ATOM 2796 C C . ALA B 1 63 ? 19.172 0.515 -18.656 1 26.09 63 ALA B C 1
ATOM 2798 O O . ALA B 1 63 ? 18.172 0.461 -19.391 1 26.09 63 ALA B O 1
ATOM 2799 N N . ILE B 1 64 ? 18.766 0.292 -17.422 1 26.16 64 ILE B N 1
ATOM 2800 C CA . ILE B 1 64 ? 17.609 1.045 -16.953 1 26.16 64 ILE B CA 1
ATOM 2801 C C . ILE B 1 64 ? 17.953 2.531 -16.891 1 26.16 64 ILE B C 1
ATOM 2803 O O . ILE B 1 64 ? 18.859 2.93 -16.156 1 26.16 64 ILE B O 1
ATOM 2807 N N . ILE B 1 65 ? 17.734 3.303 -18 1 26.61 65 ILE B N 1
ATOM 2808 C CA . ILE B 1 65 ? 17.875 4.754 -18.016 1 26.61 65 ILE B CA 1
ATOM 2809 C C . ILE B 1 65 ? 16.625 5.414 -17.453 1 26.61 65 ILE B C 1
ATOM 2811 O O . ILE B 1 65 ? 15.531 5.254 -18 1 26.61 65 ILE B O 1
ATOM 2815 N N . ALA B 1 66 ? 16.484 5.43 -16.141 1 25.59 66 ALA B N 1
ATOM 2816 C CA . ALA B 1 66 ? 15.328 6.09 -15.523 1 25.59 66 ALA B CA 1
ATOM 2817 C C . ALA B 1 66 ? 15.492 7.605 -15.531 1 25.59 66 ALA B C 1
ATOM 2819 O O . ALA B 1 66 ? 16.516 8.125 -15.07 1 25.59 66 ALA B O 1
ATOM 2820 N N . SER B 1 67 ? 15.117 8.438 -16.625 1 25.25 67 SER B N 1
ATOM 2821 C CA . SER B 1 67 ? 15.195 9.891 -16.688 1 25.25 67 SER B CA 1
ATOM 2822 C C . SER B 1 67 ? 14.07 10.539 -15.891 1 25.25 67 SER B C 1
ATOM 2824 O O . SER B 1 67 ? 12.977 9.984 -15.789 1 25.25 67 SER B O 1
ATOM 2826 N N . SER B 1 68 ? 14.297 11.305 -14.859 1 24.92 68 SER B N 1
ATOM 2827 C CA . SER B 1 68 ? 13.289 12.055 -14.125 1 24.92 68 SER B CA 1
ATOM 2828 C C . SER B 1 68 ? 12.312 12.742 -15.062 1 24.92 68 SER B C 1
ATOM 2830 O O . SER B 1 68 ? 11.117 12.844 -14.773 1 24.92 68 SER B O 1
ATOM 2832 N N . HIS B 1 69 ? 12.719 14.07 -15.625 1 26.7 69 HIS B N 1
ATOM 2833 C CA . HIS B 1 69 ? 11.719 14.906 -16.281 1 26.7 69 HIS B CA 1
ATOM 2834 C C . HIS B 1 69 ? 11.156 14.219 -17.516 1 26.7 69 HIS B C 1
ATOM 2836 O O . HIS B 1 69 ? 9.945 14.227 -17.734 1 26.7 69 HIS B O 1
ATOM 2842 N N . GLY B 1 70 ? 11.852 14.57 -18.734 1 23.39 70 GLY B N 1
ATOM 2843 C CA . GLY B 1 70 ? 11.594 14.539 -20.172 1 23.39 70 GLY B CA 1
ATOM 2844 C C . GLY B 1 70 ? 11.477 13.125 -20.719 1 23.39 70 GLY B C 1
ATOM 2845 O O . GLY B 1 70 ? 11.719 12.156 -20.016 1 23.39 70 GLY B O 1
ATOM 2846 N N . ARG B 1 71 ? 11.008 13.18 -22.125 1 23.92 71 ARG B N 1
ATOM 2847 C CA . ARG B 1 71 ? 10.812 12.055 -23.031 1 23.92 71 ARG B CA 1
ATOM 2848 C C . ARG B 1 71 ? 12.055 11.172 -23.078 1 23.92 71 ARG B C 1
ATOM 2850 O O . ARG B 1 71 ? 13.172 11.672 -23.266 1 23.92 71 ARG B O 1
ATOM 2857 N N . VAL B 1 72 ? 12.18 10.477 -22.156 1 26.19 72 VAL B N 1
ATOM 2858 C CA . VAL B 1 72 ? 13.227 9.508 -22.453 1 26.19 72 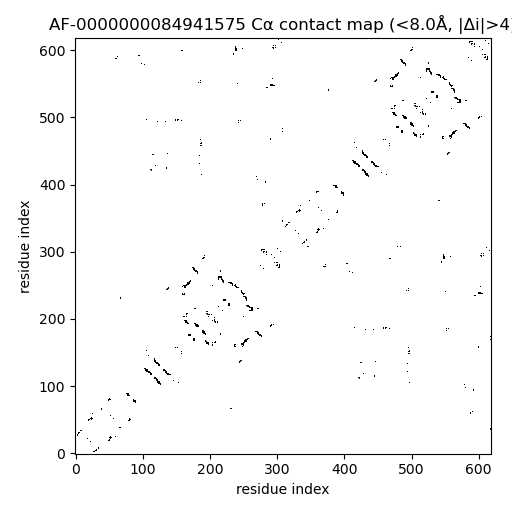VAL B CA 1
ATOM 2859 C C . VAL B 1 72 ? 12.922 8.828 -23.797 1 26.19 72 VAL B C 1
ATOM 2861 O O . VAL B 1 72 ? 11.898 8.156 -23.938 1 26.19 72 VAL B O 1
ATOM 2864 N N . ALA B 1 73 ? 13.109 9.664 -24.781 1 24 73 ALA B N 1
ATOM 2865 C CA . ALA B 1 73 ? 13.055 9.008 -26.078 1 24 73 ALA B CA 1
ATOM 2866 C C . ALA B 1 73 ? 14.047 7.855 -26.156 1 24 73 ALA B C 1
ATOM 2868 O O . ALA B 1 73 ? 15.242 8.039 -25.906 1 24 73 ALA B O 1
ATOM 2869 N N . VAL B 1 74 ? 13.695 6.852 -25.578 1 26.58 74 VAL B N 1
ATOM 2870 C CA . VAL B 1 74 ? 14.469 5.656 -25.922 1 26.58 74 VAL B CA 1
ATOM 2871 C C . VAL B 1 74 ? 14.547 5.512 -27.438 1 26.58 74 VAL B C 1
ATOM 2873 O O . VAL B 1 74 ? 13.531 5.34 -28.109 1 26.58 74 VAL B O 1
ATOM 2876 N N . GLY B 1 75 ? 15.227 6.449 -27.953 1 24.56 75 GLY B N 1
ATOM 2877 C CA . GLY B 1 75 ? 15.43 6.199 -29.359 1 24.56 75 GLY B CA 1
ATOM 2878 C C . GLY B 1 75 ? 15.719 4.746 -29.688 1 24.56 75 GLY B C 1
ATOM 2879 O O . GLY B 1 75 ? 16.219 4.008 -28.828 1 24.56 75 GLY B O 1
ATOM 2880 N N . ARG B 1 76 ? 14.867 4.219 -30.547 1 25.25 76 ARG B N 1
ATOM 2881 C CA . ARG B 1 76 ? 15.117 2.969 -31.266 1 25.25 76 ARG B CA 1
ATOM 2882 C C . ARG B 1 76 ? 16.594 2.814 -31.594 1 25.25 76 ARG B C 1
ATOM 2884 O O . ARG B 1 76 ? 17.062 3.361 -32.594 1 25.25 76 ARG B O 1
ATOM 2891 N N . SER B 1 77 ? 17.375 3.338 -30.766 1 24.67 77 SER B N 1
ATOM 2892 C CA . SER B 1 77 ? 18.703 3.184 -31.344 1 24.67 77 SER B CA 1
ATOM 2893 C C . SER B 1 77 ? 18.953 1.745 -31.781 1 24.67 77 SER B C 1
ATOM 2895 O O . SER B 1 77 ? 18.672 0.805 -31.031 1 24.67 77 SER B O 1
ATOM 2897 N N . ALA B 1 78 ? 18.625 1.592 -32.969 1 24.84 78 ALA B N 1
ATOM 2898 C CA . ALA B 1 78 ? 19.109 0.492 -33.781 1 24.84 78 ALA B CA 1
ATOM 2899 C C . ALA B 1 78 ? 20.578 0.188 -33.5 1 24.84 78 ALA B C 1
ATOM 2901 O O . ALA B 1 78 ? 21.438 1.059 -33.625 1 24.84 78 ALA B O 1
ATOM 2902 N N . PHE B 1 79 ? 20.891 -0.294 -32.281 1 26.88 79 PHE B N 1
ATOM 2903 C CA . PHE B 1 79 ? 22.234 -0.846 -32.188 1 26.88 79 PHE B CA 1
ATOM 2904 C C . PHE B 1 79 ? 22.594 -1.627 -33.438 1 26.88 79 PHE B C 1
ATOM 2906 O O . PHE B 1 79 ? 21.875 -2.555 -33.812 1 26.88 79 PHE B O 1
ATOM 2913 N N . VAL B 1 80 ? 22.781 -0.859 -34.375 1 25.8 80 VAL B N 1
ATOM 2914 C CA . VAL B 1 80 ? 23.359 -1.458 -35.594 1 25.8 80 VAL B CA 1
ATOM 2915 C C . VAL B 1 80 ? 24.75 -1.985 -35.281 1 25.8 80 VAL B C 1
ATOM 2917 O O . VAL B 1 80 ? 25.656 -1.211 -34.969 1 25.8 80 VAL B O 1
ATOM 2920 N N . GLY B 1 81 ? 24.844 -2.961 -34.188 1 26.48 81 GLY B N 1
ATOM 2921 C CA . GLY B 1 81 ? 26.125 -3.629 -34.344 1 26.48 81 GLY B CA 1
ATOM 2922 C C . GLY B 1 81 ? 26.469 -3.969 -35.781 1 26.48 81 GLY B C 1
ATOM 2923 O O . GLY B 1 81 ? 25.594 -4.375 -36.562 1 26.48 81 GLY B O 1
ATOM 2924 N N . ASP B 1 82 ? 27.109 -3.047 -36.312 1 25.62 82 ASP B N 1
ATOM 2925 C CA . ASP B 1 82 ? 27.672 -3.328 -37.625 1 25.62 82 ASP B CA 1
ATOM 2926 C C . ASP B 1 82 ? 28.391 -4.672 -37.656 1 25.62 82 ASP B C 1
ATOM 2928 O O . ASP B 1 82 ? 29.578 -4.75 -37.281 1 25.62 82 ASP B O 1
ATOM 2932 N N . ASN B 1 83 ? 28.062 -5.754 -36.781 1 25.39 83 ASN B N 1
ATOM 2933 C CA . ASN B 1 83 ? 28.719 -6.938 -37.344 1 25.39 83 ASN B CA 1
ATOM 2934 C C . ASN B 1 83 ? 28.266 -7.227 -38.75 1 25.39 83 ASN B C 1
ATOM 2936 O O . ASN B 1 83 ? 27.078 -7.465 -39 1 25.39 83 ASN B O 1
ATOM 2940 N N . GLY B 1 84 ? 29.031 -6.922 -39.844 1 26.31 84 GLY B N 1
ATOM 2941 C CA . GLY B 1 84 ? 28.766 -7.406 -41.188 1 26.31 84 GLY B CA 1
ATOM 2942 C C . GLY B 1 84 ? 27.297 -7.664 -41.469 1 26.31 84 GLY B C 1
ATOM 2943 O O . GLY B 1 84 ? 26.609 -8.281 -40.656 1 26.31 84 GLY B O 1
ATOM 2944 N N . GLY B 1 85 ? 26.5 -6.758 -42.281 1 26.75 85 GLY B N 1
ATOM 2945 C CA . GLY B 1 85 ? 25.219 -6.461 -42.906 1 26.75 85 GLY B CA 1
ATOM 2946 C C . GLY B 1 85 ? 24.031 -6.77 -42.031 1 26.75 85 GLY B C 1
ATOM 2947 O O . GLY B 1 85 ? 22.891 -6.625 -42.469 1 26.75 85 GLY B O 1
ATOM 2948 N N . LYS B 1 86 ? 24.062 -7.707 -41.219 1 26.03 86 LYS B N 1
ATOM 2949 C CA . LYS B 1 86 ? 22.797 -8.117 -40.594 1 26.03 86 LYS B CA 1
ATOM 2950 C C . LYS B 1 86 ? 22.406 -7.191 -39.469 1 26.03 86 LYS B C 1
ATOM 2952 O O . LYS B 1 86 ? 23.234 -6.891 -38.594 1 26.03 86 LYS B O 1
ATOM 2957 N N . ALA B 1 87 ? 21.562 -6.082 -39.562 1 25.88 87 ALA B N 1
ATOM 2958 C CA . ALA B 1 87 ? 20.844 -5.188 -38.688 1 25.88 87 ALA B CA 1
ATOM 2959 C C . ALA B 1 87 ? 20.391 -5.914 -37.406 1 25.88 87 ALA B C 1
ATOM 2961 O O . ALA B 1 87 ? 19.594 -6.852 -37.469 1 25.88 87 ALA B O 1
ATOM 2962 N N . ASN B 1 88 ? 21.328 -6.289 -36.594 1 25.84 88 ASN B N 1
ATOM 2963 C CA . ASN B 1 88 ? 20.812 -6.867 -35.344 1 25.84 88 ASN B CA 1
ATOM 2964 C C . ASN B 1 88 ? 19.859 -5.914 -34.625 1 25.84 88 ASN B C 1
ATOM 2966 O O . ASN B 1 88 ? 20.219 -4.777 -34.344 1 25.84 88 ASN B O 1
ATOM 2970 N N . ARG B 1 89 ? 18.609 -5.68 -35.031 1 25.16 89 ARG B N 1
ATOM 2971 C CA . ARG B 1 89 ? 17.5 -5.02 -34.344 1 25.16 89 ARG B CA 1
ATOM 2972 C C . ARG B 1 89 ? 17.547 -5.266 -32.844 1 25.16 89 ARG B C 1
ATOM 2974 O O . ARG B 1 89 ? 17.734 -6.398 -32.406 1 25.16 89 ARG B O 1
ATOM 2981 N N . CYS B 1 90 ? 18.281 -4.406 -32.156 1 26.31 90 CYS B N 1
ATOM 2982 C CA . CYS B 1 90 ? 18.016 -4.453 -30.719 1 26.31 90 CYS B CA 1
ATOM 2983 C C . CYS B 1 90 ? 16.547 -4.711 -30.438 1 26.31 90 CYS B C 1
ATOM 2985 O O . CYS B 1 90 ? 15.68 -3.93 -30.859 1 26.31 90 CYS B O 1
ATOM 2987 N N . GLU B 1 91 ? 16.031 -5.816 -30.734 1 26.44 91 GLU B N 1
ATOM 2988 C CA . GLU B 1 91 ? 14.695 -6.094 -30.219 1 26.44 91 GLU B CA 1
ATOM 2989 C C . GLU B 1 91 ? 14.539 -5.598 -28.797 1 26.44 91 GLU B C 1
ATOM 2991 O O . GLU B 1 91 ? 15.43 -5.793 -27.969 1 26.44 91 GLU B O 1
ATOM 2996 N N . GLU B 1 92 ? 14.172 -4.34 -28.609 1 28.7 92 GLU B N 1
ATOM 2997 C CA . GLU B 1 92 ? 13.586 -3.965 -27.328 1 28.7 92 GLU B CA 1
ATOM 2998 C C . GLU B 1 92 ? 13.172 -5.195 -26.531 1 28.7 92 GLU B C 1
ATOM 3000 O O . GLU B 1 92 ? 12.336 -5.98 -26.969 1 28.7 92 GLU B O 1
ATOM 3005 N N . ALA B 1 93 ? 14.164 -5.906 -26.141 1 28.03 93 ALA B N 1
ATOM 3006 C CA . ALA B 1 93 ? 13.781 -6.984 -25.234 1 28.03 93 ALA B CA 1
ATOM 3007 C C . ALA B 1 93 ? 12.766 -6.496 -24.203 1 28.03 93 ALA B C 1
ATOM 3009 O O . ALA B 1 93 ? 13.141 -5.879 -23.203 1 28.03 93 ALA B O 1
ATOM 3010 N N . CYS B 1 94 ? 11.836 -5.617 -24.672 1 30.28 94 CYS B N 1
ATOM 3011 C CA . CYS B 1 94 ? 10.719 -5.469 -23.75 1 30.28 94 CYS B CA 1
ATOM 3012 C C . CYS B 1 94 ? 10.391 -6.797 -23.078 1 30.28 94 CYS B C 1
ATOM 3014 O O . CYS B 1 94 ? 10.117 -7.789 -23.75 1 30.28 94 CYS B O 1
ATOM 3016 N N . VAL B 1 95 ? 11.242 -7.098 -22.062 1 31.38 95 VAL B N 1
ATOM 3017 C CA . VAL B 1 95 ? 10.766 -8.227 -21.266 1 31.38 95 VAL B CA 1
ATOM 3018 C C . VAL B 1 95 ? 9.242 -8.258 -21.266 1 31.38 95 VAL B C 1
ATOM 3020 O O . VAL B 1 95 ? 8.594 -7.398 -20.656 1 31.38 95 VAL B O 1
ATOM 3023 N N . ARG B 1 96 ? 8.656 -8.391 -22.562 1 34.72 96 ARG B N 1
ATOM 3024 C CA . ARG B 1 96 ? 7.23 -8.68 -22.516 1 34.72 96 ARG B CA 1
ATOM 3025 C C . ARG B 1 96 ? 6.965 -10.008 -21.812 1 34.72 96 ARG B C 1
ATOM 3027 O O . ARG B 1 96 ? 7.402 -11.062 -22.266 1 34.72 96 ARG B O 1
ATOM 3034 N N . MET B 1 97 ? 6.879 -9.852 -20.5 1 41.81 97 MET B N 1
ATOM 3035 C CA . MET B 1 97 ? 6.379 -11.062 -19.844 1 41.81 97 MET B CA 1
ATOM 3036 C C . MET B 1 97 ? 5.109 -11.562 -20.531 1 41.81 97 MET B C 1
ATOM 3038 O O . MET B 1 97 ? 4.184 -10.789 -20.766 1 41.81 97 MET B O 1
ATOM 3042 N N . GLU B 1 98 ? 5.289 -12.523 -21.5 1 44.5 98 GLU B N 1
ATOM 3043 C CA . GLU B 1 98 ? 4.121 -13.156 -22.109 1 44.5 98 GLU B CA 1
ATOM 3044 C C . GLU B 1 98 ? 3.396 -14.047 -21.109 1 44.5 98 GLU B C 1
ATOM 3046 O O . GLU B 1 98 ? 4.016 -14.891 -20.453 1 44.5 98 GLU B O 1
ATOM 3051 N N . PHE B 1 99 ? 2.318 -13.453 -20.703 1 53.09 99 PHE B N 1
ATOM 3052 C CA . PHE B 1 99 ? 1.497 -14.273 -19.828 1 53.09 99 PHE B CA 1
ATOM 3053 C C . PHE B 1 99 ? 0.617 -15.219 -20.625 1 53.09 99 PHE B C 1
ATOM 3055 O O . PHE B 1 99 ? 0.237 -14.914 -21.766 1 53.09 99 PHE B O 1
ATOM 3062 N N . LYS B 1 100 ? 0.709 -16.5 -20.359 1 51.12 100 LYS B N 1
ATOM 3063 C CA . LYS B 1 100 ? -0.017 -17.547 -21.062 1 51.12 100 LYS B CA 1
ATOM 3064 C C . LYS B 1 100 ? -1.462 -17.141 -21.328 1 51.12 100 LYS B C 1
ATOM 3066 O O . LYS B 1 100 ? -2.072 -17.578 -22.312 1 51.12 100 LYS B O 1
ATOM 3071 N N . GLY B 1 101 ? -1.892 -16.016 -21.047 1 57.28 101 GLY B N 1
ATOM 3072 C CA . GLY B 1 101 ? -3.256 -15.578 -21.281 1 57.28 101 GLY B CA 1
ATOM 3073 C C . GLY B 1 101 ? -4.293 -16.641 -20.953 1 57.28 101 GLY B C 1
ATOM 3074 O O . GLY B 1 101 ? -4.422 -17.625 -21.672 1 57.28 101 GLY B O 1
ATOM 3075 N N . GLY B 1 102 ? -4.594 -17.047 -19.719 1 61.97 102 GLY B N 1
ATOM 3076 C CA . GLY B 1 102 ? -5.602 -18.047 -19.406 1 61.97 102 GLY B CA 1
ATOM 3077 C C . GLY B 1 102 ? -7.02 -17.516 -19.516 1 61.97 102 GLY B C 1
ATOM 3078 O O . GLY B 1 102 ? -7.234 -16.406 -19.984 1 61.97 102 GLY B O 1
ATOM 3079 N N . GLU B 1 103 ? -8.031 -18.469 -19.375 1 81.44 103 GLU B N 1
ATOM 3080 C CA . GLU B 1 103 ? -9.453 -18.109 -19.359 1 81.44 103 GLU B CA 1
ATOM 3081 C C . GLU B 1 103 ? -9.742 -17.078 -18.281 1 81.44 103 GLU B C 1
ATOM 3083 O O . GLU B 1 103 ? -9.195 -17.141 -17.172 1 81.44 103 GLU B O 1
ATOM 3088 N N . THR B 1 104 ? -10.359 -15.945 -18.672 1 90.69 104 THR B N 1
ATOM 3089 C CA . THR B 1 104 ? -10.633 -14.781 -17.844 1 90.69 104 THR B CA 1
ATOM 3090 C C . THR B 1 104 ? -12.102 -14.742 -17.422 1 90.69 104 THR B C 1
ATOM 3092 O O . THR B 1 104 ? -12.992 -14.961 -18.25 1 90.69 104 THR B O 1
ATOM 3095 N N . PRO B 1 105 ? -12.367 -14.562 -16.156 1 95.19 105 PRO B N 1
ATOM 3096 C CA . PRO B 1 105 ? -13.758 -14.336 -15.758 1 95.19 105 PRO B CA 1
ATOM 3097 C C . PRO B 1 105 ? -14.406 -13.172 -16.5 1 95.19 105 PRO B C 1
ATOM 3099 O O . PRO B 1 105 ? -13.727 -12.227 -16.891 1 95.19 105 PRO B O 1
ATOM 3102 N N . ARG B 1 106 ? -15.727 -13.328 -16.688 1 96.44 106 ARG B N 1
ATOM 3103 C CA . ARG B 1 106 ? -16.469 -12.289 -17.391 1 96.44 106 ARG B CA 1
ATOM 3104 C C . ARG B 1 106 ? -17.484 -11.633 -16.469 1 96.44 106 ARG B C 1
ATOM 3106 O O . ARG B 1 106 ? -18.344 -12.312 -15.891 1 96.44 106 ARG B O 1
ATOM 3113 N N . LEU B 1 107 ? -17.469 -10.336 -16.359 1 98.06 107 LEU B N 1
ATOM 3114 C CA . LEU B 1 107 ? -18.422 -9.617 -15.539 1 98.06 107 LEU B CA 1
ATOM 3115 C C . LEU B 1 107 ? -19.812 -9.656 -16.172 1 98.06 107 LEU B C 1
ATOM 3117 O O . LEU B 1 107 ? -19.984 -9.25 -17.328 1 98.06 107 LEU B O 1
ATOM 3121 N N . MET B 1 108 ? -20.766 -10.141 -15.422 1 97.94 108 MET B N 1
ATOM 3122 C CA . MET B 1 108 ? -22.156 -10.219 -15.883 1 97.94 108 MET B CA 1
ATOM 3123 C C . MET B 1 108 ? -22.938 -8.977 -15.477 1 97.94 108 MET B C 1
ATOM 3125 O O . MET B 1 108 ? -23.688 -8.422 -16.281 1 97.94 108 MET B O 1
ATOM 3129 N N . LYS B 1 109 ? -22.766 -8.57 -14.281 1 97.25 109 LYS B N 1
ATOM 3130 C CA . LYS B 1 109 ? -23.453 -7.391 -13.766 1 97.25 109 LYS B CA 1
ATOM 3131 C C . LYS B 1 109 ? -22.828 -6.922 -12.453 1 97.25 109 LYS B C 1
ATOM 3133 O O . LYS B 1 109 ? -22.125 -7.684 -11.781 1 97.25 109 LYS B O 1
ATOM 3138 N N 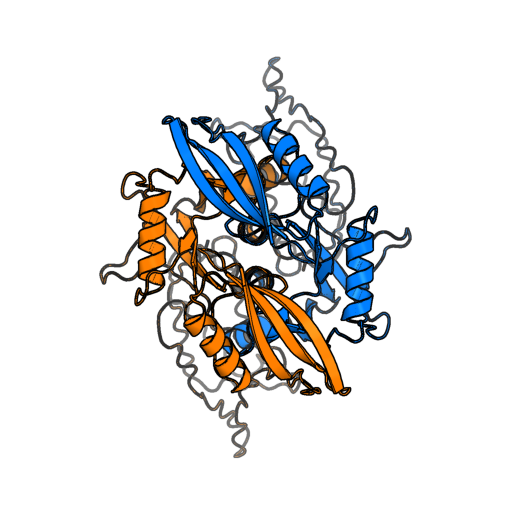. ALA B 1 110 ? -23.062 -5.668 -12.125 1 98.25 110 ALA B N 1
ATOM 3139 C CA . ALA B 1 110 ? -22.688 -5.039 -10.859 1 98.25 110 ALA B CA 1
ATOM 3140 C C . ALA B 1 110 ? -23.906 -4.5 -10.125 1 98.25 110 ALA B C 1
ATOM 3142 O O . ALA B 1 110 ? -24.625 -3.635 -10.648 1 98.25 110 ALA B O 1
ATOM 3143 N N . ASP B 1 111 ? -24.172 -5.031 -8.898 1 98.38 111 ASP B N 1
ATOM 3144 C CA . ASP B 1 111 ? -25.297 -4.559 -8.086 1 98.38 111 ASP B CA 1
ATOM 3145 C C . ASP B 1 111 ? -24.812 -3.605 -6.996 1 98.38 111 ASP B C 1
ATOM 3147 O O . ASP B 1 111 ? -23.969 -3.965 -6.172 1 98.38 111 ASP B O 1
ATOM 3151 N N . LEU B 1 112 ? -25.375 -2.438 -7.027 1 98.44 112 LEU B N 1
ATOM 3152 C CA . LEU B 1 112 ? -25.109 -1.495 -5.949 1 98.44 112 LEU B CA 1
ATOM 3153 C C . LEU B 1 112 ? -25.875 -1.886 -4.688 1 98.44 112 LEU B C 1
ATOM 3155 O O . LEU B 1 112 ? -27.094 -1.758 -4.633 1 98.44 112 LEU B O 1
ATOM 3159 N N . LEU B 1 113 ? -25.156 -2.354 -3.65 1 98.12 113 LEU B N 1
ATOM 3160 C CA . LEU B 1 113 ? -25.766 -2.838 -2.42 1 98.12 113 LEU B CA 1
ATOM 3161 C C . LEU B 1 113 ? -26.031 -1.688 -1.457 1 98.12 113 LEU B C 1
ATOM 3163 O O . LEU B 1 113 ? -27.062 -1.68 -0.765 1 98.12 113 LEU B O 1
ATOM 3167 N N . SER B 1 114 ? -25.141 -0.788 -1.336 1 98.06 114 SER B N 1
ATOM 3168 C CA . SER B 1 114 ? -25.219 0.336 -0.409 1 98.06 114 SER B CA 1
ATOM 3169 C C . SER B 1 114 ? -24.547 1.578 -0.978 1 98.06 114 SER B C 1
ATOM 3171 O O . SER B 1 114 ? -23.328 1.63 -1.078 1 98.06 114 SER B O 1
ATOM 3173 N N . PRO B 1 115 ? -25.359 2.578 -1.329 1 97.25 115 PRO B N 1
ATOM 3174 C CA . PRO B 1 115 ? -24.781 3.814 -1.873 1 97.25 115 PRO B CA 1
ATOM 3175 C C . PRO B 1 115 ? -24.25 4.746 -0.787 1 97.25 115 PRO B C 1
ATOM 3177 O O . PRO B 1 115 ? -24.625 4.621 0.38 1 97.25 115 PRO B O 1
ATOM 3180 N N . GLY B 1 116 ? -23.328 5.629 -1.074 1 96.94 116 GLY B N 1
ATOM 3181 C CA . GLY B 1 116 ? -22.75 6.648 -0.212 1 96.94 116 GLY B CA 1
ATOM 3182 C C . GLY B 1 116 ? -21.438 7.211 -0.746 1 96.94 116 GLY B C 1
ATOM 3183 O O . GLY B 1 116 ? -21.188 7.164 -1.95 1 96.94 116 GLY B O 1
ATOM 3184 N N . TRP B 1 117 ? -20.75 7.848 0.177 1 96.75 117 TRP B N 1
ATOM 3185 C CA . TRP B 1 117 ? -19.406 8.281 -0.188 1 96.75 117 TRP B CA 1
ATOM 3186 C C . TRP B 1 117 ? -18.531 7.094 -0.598 1 96.75 117 TRP B C 1
ATOM 3188 O O . TRP B 1 117 ? -17.703 7.207 -1.495 1 96.75 117 TRP B O 1
ATOM 3198 N N . LEU B 1 118 ? -18.797 6.023 0.05 1 98 118 LEU B N 1
ATOM 3199 C CA . LEU B 1 118 ? -18.234 4.715 -0.276 1 98 118 LEU B CA 1
ATOM 3200 C C . LEU B 1 118 ? -19.328 3.762 -0.756 1 98 118 LEU B C 1
ATOM 3202 O O . LEU B 1 118 ? -20.141 3.303 0.039 1 98 118 LEU B O 1
ATOM 3206 N N . ASN B 1 119 ? -19.328 3.453 -2.051 1 98.69 119 ASN B N 1
ATOM 3207 C CA . ASN B 1 119 ? -20.328 2.559 -2.621 1 98.69 119 ASN B CA 1
ATOM 3208 C C . ASN B 1 119 ? -19.938 1.094 -2.447 1 98.69 119 ASN B C 1
ATOM 3210 O O . ASN B 1 119 ? -18.797 0.712 -2.734 1 98.69 119 ASN B O 1
ATOM 3214 N N . LYS B 1 120 ? -20.828 0.288 -1.984 1 98.81 120 LYS B N 1
ATOM 3215 C CA . LYS B 1 120 ? -20.609 -1.153 -1.896 1 98.81 120 LYS B CA 1
ATOM 3216 C C . LYS B 1 120 ? -21.344 -1.89 -3.02 1 98.81 120 LYS B C 1
ATOM 3218 O O . LYS B 1 120 ? -22.516 -1.634 -3.277 1 98.81 120 LYS B O 1
ATOM 3223 N N . PHE B 1 121 ? -20.641 -2.803 -3.668 1 98.75 121 PHE B N 1
ATOM 3224 C CA . PHE B 1 121 ? -21.188 -3.533 -4.809 1 98.75 121 PHE B CA 1
ATOM 3225 C C . PHE B 1 121 ? -21.047 -5.035 -4.602 1 98.75 121 PHE B C 1
ATOM 3227 O O . PHE B 1 121 ? -20.125 -5.5 -3.924 1 98.75 121 PHE B O 1
ATOM 3234 N N . ASP B 1 122 ? -22 -5.766 -5.234 1 98.56 122 ASP B N 1
ATOM 3235 C CA . ASP B 1 122 ? -21.812 -7.156 -5.637 1 98.56 122 ASP B CA 1
ATOM 3236 C C . ASP B 1 122 ? -21.469 -7.254 -7.121 1 98.56 122 ASP B C 1
ATOM 3238 O O . ASP B 1 122 ? -22.266 -6.855 -7.973 1 98.56 122 ASP B O 1
ATOM 3242 N N . LEU B 1 123 ? -20.328 -7.734 -7.355 1 98.69 123 LEU B N 1
ATOM 3243 C CA . LEU B 1 123 ? -19.953 -8.016 -8.734 1 98.69 123 LEU B CA 1
ATOM 3244 C C . LEU B 1 123 ? -20.203 -9.477 -9.086 1 98.69 123 LEU B C 1
ATOM 3246 O O . LEU B 1 123 ? -19.688 -10.375 -8.398 1 98.69 123 LEU B O 1
ATOM 3250 N N . HIS B 1 124 ? -20.984 -9.719 -10.086 1 98.5 124 HIS B N 1
ATOM 3251 C CA . HIS B 1 124 ? -21.281 -11.086 -10.523 1 98.5 124 HIS B CA 1
ATOM 3252 C C . HIS B 1 124 ? -20.469 -11.453 -11.758 1 98.5 124 HIS B C 1
ATOM 3254 O O . HIS B 1 124 ? -20.594 -10.82 -12.805 1 98.5 124 HIS B O 1
ATOM 3260 N N . PHE B 1 125 ? -19.641 -12.477 -11.578 1 98.25 125 PHE B N 1
ATOM 3261 C CA . PHE B 1 125 ? -18.797 -12.938 -12.664 1 98.25 125 PHE B CA 1
ATOM 3262 C C . PHE B 1 125 ? -19.188 -14.328 -13.125 1 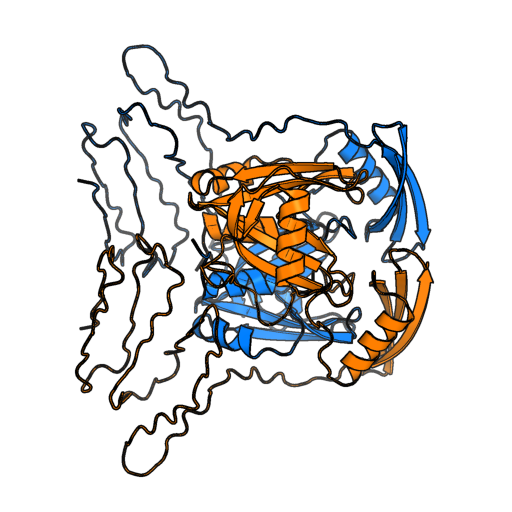98.25 125 PHE B C 1
ATOM 3264 O O . PHE B 1 125 ? -19.547 -15.18 -12.305 1 98.25 125 PHE B O 1
ATOM 3271 N N . GLU B 1 126 ? -19.156 -14.547 -14.422 1 97.69 126 GLU B N 1
ATOM 3272 C CA . GLU B 1 126 ? -19.125 -15.906 -14.961 1 97.69 126 GLU B CA 1
ATOM 3273 C C . GLU B 1 126 ? -17.688 -16.422 -15.07 1 97.69 126 GLU B C 1
ATOM 3275 O O . GLU B 1 126 ? -16.859 -15.828 -15.742 1 97.69 126 GLU B O 1
ATOM 3280 N N . LEU B 1 127 ? -17.469 -17.531 -14.375 1 95.56 127 LEU B N 1
ATOM 3281 C CA . LEU B 1 127 ? -16.141 -18.141 -14.406 1 95.56 127 LEU B CA 1
ATOM 3282 C C . LEU B 1 127 ? -15.969 -19 -15.648 1 95.56 127 LEU B C 1
ATOM 3284 O O . LEU B 1 127 ? -16.938 -19.312 -16.344 1 95.56 127 LEU B O 1
ATOM 3288 N N . PRO B 1 128 ? -14.766 -19.359 -16.016 1 91.81 128 PRO B N 1
ATOM 3289 C CA . PRO B 1 128 ? -14.508 -20.156 -17.219 1 91.81 128 PRO B CA 1
ATOM 3290 C C . PRO B 1 128 ? -15.234 -21.5 -17.188 1 91.81 128 PRO B C 1
ATOM 3292 O O . PRO B 1 128 ? -15.578 -22.047 -18.25 1 91.81 128 PRO B O 1
ATOM 3295 N N . ASP B 1 129 ? -15.477 -21.984 -16.047 1 91.81 129 ASP B N 1
ATOM 3296 C CA . ASP B 1 129 ? -16.172 -23.266 -15.961 1 91.81 129 ASP B CA 1
ATOM 3297 C C . ASP B 1 129 ? -17.672 -23.078 -16.047 1 91.81 129 ASP B C 1
ATOM 3299 O O . ASP B 1 129 ? -18.438 -24.047 -15.914 1 91.81 129 ASP B O 1
ATOM 3303 N N . GLY B 1 130 ? -18.078 -21.875 -16.188 1 93.62 130 GLY B N 1
ATOM 3304 C CA . GLY B 1 130 ? -19.5 -21.578 -16.375 1 93.62 130 GLY B CA 1
ATOM 3305 C C . GLY B 1 130 ? -20.203 -21.203 -15.086 1 93.62 130 GLY B C 1
ATOM 3306 O O . GLY B 1 130 ? -21.328 -20.703 -15.109 1 93.62 130 GLY B O 1
ATOM 3307 N N . SER B 1 131 ? -19.562 -21.422 -13.969 1 95.31 131 SER B N 1
ATOM 3308 C CA . SER B 1 131 ? -20.188 -21.094 -12.695 1 95.31 131 SER B CA 1
ATOM 3309 C C . SER B 1 131 ? -20.188 -19.578 -12.453 1 95.31 131 SER B C 1
ATOM 3311 O O . SER B 1 131 ? -19.422 -18.844 -13.078 1 95.31 131 SER B O 1
ATOM 3313 N N . VAL B 1 132 ? -21.109 -19.234 -11.609 1 96.88 132 VAL B N 1
ATOM 3314 C CA . VAL B 1 132 ? -21.234 -17.812 -11.266 1 96.88 132 VAL B CA 1
ATOM 3315 C C . VAL B 1 132 ? -20.578 -17.562 -9.914 1 96.88 132 VAL B C 1
ATOM 3317 O O . VAL B 1 132 ? -20.734 -18.344 -8.977 1 96.88 132 VAL B O 1
ATOM 3320 N N . HIS B 1 133 ? -19.766 -16.516 -9.875 1 96.81 133 HIS B N 1
ATOM 3321 C CA . HIS B 1 133 ? -19.078 -16.094 -8.656 1 96.81 133 HIS B CA 1
ATOM 3322 C C . HIS B 1 133 ? -19.438 -14.648 -8.305 1 96.81 133 HIS B C 1
ATOM 3324 O O . HIS B 1 133 ? -19.359 -13.758 -9.148 1 96.81 133 HIS B O 1
ATOM 3330 N N . THR B 1 134 ? -19.906 -14.445 -7.102 1 97.94 134 THR B N 1
ATOM 3331 C CA . THR B 1 134 ? -20.219 -13.109 -6.617 1 97.94 134 THR B CA 1
ATOM 3332 C C . THR B 1 134 ? -19.109 -12.586 -5.711 1 97.94 134 THR B C 1
ATOM 3334 O O . THR B 1 134 ? -18.656 -13.289 -4.812 1 97.94 134 THR B O 1
ATOM 3337 N N . TYR B 1 135 ? -18.688 -11.359 -6.008 1 98.31 135 TYR B N 1
ATOM 3338 C CA . TYR B 1 135 ? -17.609 -10.742 -5.258 1 98.31 135 TYR B CA 1
ATOM 3339 C C . TYR B 1 135 ? -18.016 -9.383 -4.703 1 98.31 135 TYR B C 1
ATOM 3341 O O . TYR B 1 135 ? -18.516 -8.531 -5.441 1 98.31 135 TYR B O 1
ATOM 3349 N N . GLU B 1 136 ? -17.828 -9.18 -3.379 1 98.62 136 GLU B N 1
ATOM 3350 C CA . GLU B 1 136 ? -18.141 -7.891 -2.762 1 98.62 136 GLU B CA 1
ATOM 3351 C C . GLU B 1 136 ? -16.953 -6.934 -2.855 1 98.62 136 GLU B C 1
ATOM 3353 O O . GLU B 1 136 ? -15.805 -7.336 -2.674 1 98.62 136 GLU B O 1
ATOM 3358 N N . THR B 1 137 ? -17.266 -5.668 -3.189 1 98.75 137 THR B N 1
ATOM 3359 C CA . THR B 1 137 ? -16.234 -4.645 -3.293 1 98.75 137 THR B CA 1
ATOM 3360 C C . THR B 1 137 ? -16.812 -3.268 -2.957 1 98.75 137 THR B C 1
ATOM 3362 O O . THR B 1 137 ? -18.016 -3.119 -2.758 1 98.75 137 THR B O 1
ATOM 3365 N N . VAL B 1 138 ? -15.859 -2.291 -2.789 1 98.75 138 VAL B N 1
ATOM 3366 C CA . VAL B 1 138 ? -16.281 -0.916 -2.562 1 98.75 138 VAL B CA 1
ATOM 3367 C C . VAL B 1 138 ? -15.523 0.024 -3.494 1 98.75 138 VAL B C 1
ATOM 3369 O O . VAL B 1 138 ? -14.422 -0.294 -3.938 1 98.75 138 VAL B O 1
ATOM 3372 N N . SER B 1 139 ? -16.141 1.106 -3.828 1 98.25 139 SER B N 1
ATOM 3373 C CA . SER B 1 139 ? -15.523 2.146 -4.641 1 98.25 139 SER B CA 1
ATOM 3374 C C . SER B 1 139 ? -15.992 3.535 -4.215 1 98.25 139 SER B C 1
ATOM 3376 O O . SER B 1 139 ? -17.172 3.73 -3.898 1 98.25 139 SER B O 1
ATOM 3378 N N . ARG B 1 140 ? -15.039 4.473 -4.23 1 97.31 140 ARG B N 1
ATOM 3379 C CA . ARG B 1 140 ? -15.406 5.859 -3.975 1 97.31 140 ARG B CA 1
ATOM 3380 C C . ARG B 1 140 ? -15.906 6.539 -5.246 1 97.31 140 ARG B C 1
ATOM 3382 O O . ARG B 1 140 ? -16.375 7.676 -5.207 1 97.31 140 ARG B O 1
ATOM 3389 N N . LYS B 1 141 ? -15.797 5.867 -6.379 1 95.38 141 LYS B N 1
ATOM 3390 C CA . LYS B 1 141 ? -16.344 6.402 -7.621 1 95.38 141 LYS B CA 1
ATOM 3391 C C . LYS B 1 141 ? -17.875 6.371 -7.609 1 95.38 141 LYS B C 1
ATOM 3393 O O . LYS B 1 141 ? -18.469 5.469 -7.023 1 95.38 141 LYS B O 1
ATOM 3398 N N . LYS B 1 142 ? -18.391 7.398 -8.273 1 95.5 142 LYS B N 1
ATOM 3399 C CA . LYS B 1 142 ? -19.828 7.344 -8.477 1 95.5 142 LYS B CA 1
ATOM 3400 C C . LYS B 1 142 ? -20.219 6.086 -9.242 1 95.5 142 LYS B C 1
ATOM 3402 O O . LYS B 1 142 ? -19.453 5.57 -10.047 1 95.5 142 LYS B O 1
ATOM 3407 N N . ASP B 1 143 ? -21.438 5.645 -9.016 1 97.12 143 ASP B N 1
ATOM 3408 C CA . ASP B 1 143 ? -21.922 4.387 -9.562 1 97.12 143 ASP B CA 1
ATOM 3409 C C . ASP B 1 143 ? -21.672 4.305 -11.062 1 97.12 143 ASP B C 1
ATOM 3411 O O . ASP B 1 143 ? -21.016 3.379 -11.539 1 97.12 143 ASP B O 1
ATOM 3415 N N . ALA B 1 144 ? -22.109 5.277 -11.805 1 96.25 144 ALA B N 1
ATOM 3416 C CA . ALA B 1 144 ? -21.969 5.277 -13.258 1 96.25 144 ALA B CA 1
ATOM 3417 C C . ALA B 1 144 ? -20.5 5.262 -13.664 1 96.25 144 ALA B C 1
ATOM 3419 O O . ALA B 1 144 ? -20.125 4.625 -14.656 1 96.25 144 ALA B O 1
ATOM 3420 N N . VAL B 1 145 ? -19.656 5.957 -12.922 1 94.5 145 VAL B N 1
ATOM 3421 C CA . VAL B 1 145 ? -18.234 6.062 -13.234 1 94.5 145 VAL B CA 1
ATOM 3422 C C . VAL B 1 145 ? -17.547 4.723 -12.984 1 94.5 145 VAL B C 1
ATOM 3424 O O . VAL B 1 145 ? -16.719 4.281 -13.789 1 94.5 145 VAL B O 1
ATOM 3427 N N . TYR B 1 146 ? -17.922 4.082 -11.914 1 96.88 146 TYR B N 1
ATOM 3428 C CA . TYR B 1 146 ? -17.328 2.785 -11.602 1 96.88 146 TYR B CA 1
ATOM 3429 C C . TYR B 1 146 ? -17.719 1.739 -12.633 1 96.88 146 TYR B C 1
ATOM 3431 O O . TYR B 1 146 ? -16.875 0.975 -13.109 1 96.88 146 TYR B O 1
ATOM 3439 N N . ARG B 1 147 ? -18.984 1.692 -13.039 1 96.81 147 ARG B N 1
ATOM 3440 C CA . ARG B 1 147 ? -19.469 0.757 -14.055 1 96.81 147 ARG B CA 1
ATOM 3441 C C . ARG B 1 147 ? -18.734 0.973 -15.375 1 96.81 147 ARG B C 1
ATOM 3443 O O . ARG B 1 147 ? -18.359 0.011 -16.047 1 96.81 147 ARG B O 1
ATOM 3450 N N . ALA B 1 148 ? -18.547 2.203 -15.656 1 95.19 148 ALA B N 1
ATOM 3451 C CA . ALA B 1 148 ? -17.828 2.521 -16.891 1 95.19 148 ALA B CA 1
ATOM 3452 C C . ALA B 1 148 ? -16.391 2.039 -16.812 1 95.19 148 ALA B C 1
ATOM 3454 O O . ALA B 1 148 ? -15.836 1.562 -17.812 1 95.19 148 ALA B O 1
ATOM 3455 N N . ALA B 1 149 ? -15.773 2.205 -15.648 1 95.31 149 ALA B N 1
ATOM 3456 C CA . ALA B 1 149 ? -14.398 1.737 -15.461 1 95.31 149 ALA B CA 1
ATOM 3457 C C . ALA B 1 149 ? -14.312 0.222 -15.617 1 95.31 149 ALA B C 1
ATOM 3459 O O . ALA B 1 149 ? -13.375 -0.292 -16.234 1 95.31 149 ALA B O 1
ATOM 3460 N N . LEU B 1 150 ? -15.289 -0.505 -15.062 1 97.25 150 LEU B N 1
ATOM 3461 C CA . LEU B 1 150 ? -15.336 -1.958 -15.188 1 97.25 150 LEU B CA 1
ATOM 3462 C C . LEU B 1 150 ? -15.484 -2.373 -16.656 1 97.25 150 LEU B C 1
ATOM 3464 O O . LEU B 1 150 ? -14.828 -3.316 -17.109 1 97.25 150 LEU B O 1
ATOM 3468 N N . ASP B 1 151 ? -16.312 -1.668 -17.391 1 95.88 151 ASP B N 1
ATOM 3469 C CA . ASP B 1 151 ? -16.516 -1.942 -18.797 1 95.88 151 ASP B CA 1
ATOM 3470 C C . ASP B 1 151 ? -15.242 -1.663 -19.609 1 95.88 151 ASP B C 1
ATOM 3472 O O . ASP B 1 151 ? -14.883 -2.436 -20.484 1 95.88 151 ASP B O 1
ATOM 3476 N N . ALA B 1 152 ? -14.625 -0.58 -19.266 1 94.06 152 ALA B N 1
ATOM 3477 C CA . ALA B 1 152 ? -13.383 -0.218 -19.953 1 94.06 152 ALA B CA 1
ATOM 3478 C C . ALA B 1 152 ? -12.312 -1.282 -19.734 1 94.06 152 ALA B C 1
ATOM 3480 O O . ALA B 1 152 ? -11.586 -1.64 -20.672 1 94.06 152 ALA B O 1
ATOM 3481 N N . ALA B 1 153 ? -12.234 -1.752 -18.531 1 93.88 153 ALA B N 1
ATOM 3482 C CA . ALA B 1 153 ? -11.273 -2.811 -18.219 1 93.88 153 ALA B CA 1
ATOM 3483 C C . ALA B 1 153 ? -11.555 -4.062 -19.047 1 93.88 153 ALA B C 1
ATOM 3485 O O . ALA B 1 153 ? -10.625 -4.68 -19.578 1 93.88 153 ALA B O 1
ATOM 3486 N N . ALA B 1 154 ? -12.797 -4.406 -19.156 1 92 154 ALA B N 1
ATOM 3487 C CA . ALA B 1 154 ? -13.203 -5.57 -19.938 1 92 154 ALA B CA 1
ATOM 3488 C C . ALA B 1 154 ? -12.773 -5.426 -21.391 1 92 154 ALA B C 1
ATOM 3490 O O . ALA B 1 154 ? -12.461 -6.422 -22.062 1 92 154 ALA B O 1
ATOM 3491 N N . ALA B 1 155 ? -12.688 -4.184 -21.828 1 90.38 155 ALA B N 1
ATOM 3492 C CA . ALA B 1 155 ? -12.328 -3.896 -23.219 1 90.38 155 ALA B CA 1
ATOM 3493 C C . ALA B 1 155 ? -10.812 -3.803 -23.375 1 90.38 155 ALA B C 1
ATOM 3495 O O . ALA B 1 155 ? -10.312 -3.562 -24.484 1 90.38 155 ALA B O 1
ATOM 3496 N N . GLY B 1 156 ? -10.102 -3.945 -22.25 1 86.44 156 GLY B N 1
ATOM 3497 C CA . GLY B 1 156 ? -8.648 -3.92 -22.312 1 86.44 156 GLY B CA 1
ATOM 3498 C C . GLY B 1 156 ? -8.078 -2.52 -22.219 1 86.44 156 GLY B C 1
ATOM 3499 O O . GLY B 1 156 ? -6.91 -2.295 -22.547 1 86.44 156 GLY B O 1
ATOM 3500 N N . GLU B 1 157 ? -8.914 -1.629 -21.812 1 83.31 157 GLU B N 1
ATOM 3501 C CA . GLU B 1 157 ? -8.469 -0.249 -21.656 1 83.31 157 GLU B CA 1
ATOM 3502 C C . GLU B 1 157 ? -7.812 -0.032 -20.297 1 83.31 157 GLU B C 1
ATOM 3504 O O . GLU B 1 157 ? -7.988 -0.837 -19.375 1 83.31 157 GLU B O 1
ATOM 3509 N N . ASP B 1 158 ? -7 1.035 -20.312 1 77.31 158 ASP B N 1
ATOM 3510 C CA . ASP B 1 158 ? -6.387 1.425 -19.047 1 77.31 158 ASP B CA 1
ATOM 3511 C C . ASP B 1 158 ? -7.434 1.945 -18.062 1 77.31 158 ASP B C 1
ATOM 3513 O O . ASP B 1 158 ? -8.141 2.912 -18.359 1 77.31 158 ASP B O 1
ATOM 3517 N N . VAL B 1 159 ? -7.531 1.257 -16.938 1 72.06 159 VAL B N 1
ATOM 3518 C CA . VAL B 1 159 ? -8.562 1.646 -15.977 1 72.06 159 VAL B CA 1
ATOM 3519 C C . VAL B 1 159 ? -7.938 2.438 -14.836 1 72.06 159 VAL B C 1
ATOM 3521 O O . VAL B 1 159 ? -8.648 3.025 -14.016 1 72.06 159 VAL B O 1
ATOM 3524 N N . ALA B 1 160 ? -6.637 2.418 -14.719 1 73.62 160 ALA B N 1
ATOM 3525 C CA . ALA B 1 160 ? -5.984 3.08 -13.586 1 73.62 160 ALA B CA 1
ATOM 3526 C C . ALA B 1 160 ? -6.02 4.598 -13.75 1 73.62 160 ALA B C 1
ATOM 3528 O O . ALA B 1 160 ? -6.145 5.328 -12.766 1 73.62 160 ALA B O 1
ATOM 3529 N N . GLY B 1 161 ? -6.082 5.09 -15 1 79.62 161 GLY B N 1
ATOM 3530 C CA . GLY B 1 161 ? -5.961 6.523 -15.203 1 79.62 161 GLY B CA 1
ATOM 3531 C C . GLY B 1 161 ? -4.781 7.129 -14.469 1 79.62 161 GLY B C 1
ATOM 3532 O O . GLY B 1 161 ? -3.715 6.516 -14.375 1 79.62 161 GLY B O 1
ATOM 3533 N N . ASP B 1 162 ? -4.91 8.43 -13.969 1 82.31 162 ASP B N 1
ATOM 3534 C CA . ASP B 1 162 ? -3.785 9.102 -13.32 1 82.31 162 ASP B CA 1
ATOM 3535 C C . ASP B 1 162 ? -3.746 8.789 -11.828 1 82.31 162 ASP B C 1
ATOM 3537 O O . ASP B 1 162 ? -2.725 9 -11.172 1 82.31 162 ASP B O 1
ATOM 3541 N N . GLY B 1 163 ? -4.836 8.18 -11.336 1 92.69 163 GLY B N 1
ATOM 3542 C CA . GLY B 1 163 ? -4.914 7.887 -9.914 1 92.69 163 GLY B CA 1
ATOM 3543 C C . GLY B 1 163 ? -6.062 8.594 -9.219 1 92.69 163 GLY B C 1
ATOM 3544 O O . GLY B 1 163 ? -6.367 9.75 -9.531 1 92.69 163 GLY B O 1
ATOM 3545 N N . ASP B 1 164 ? -6.711 7.898 -8.297 1 95.81 164 ASP B N 1
ATOM 3546 C CA . ASP B 1 164 ? -7.797 8.469 -7.5 1 95.81 164 ASP B CA 1
ATOM 3547 C C . ASP B 1 164 ? -7.25 9.367 -6.395 1 95.81 164 ASP B C 1
ATOM 3549 O O . ASP B 1 164 ? -7.941 10.281 -5.93 1 95.81 164 ASP B O 1
ATOM 3553 N N . ALA B 1 165 ? -6.059 9.07 -5.926 1 97.5 165 ALA B N 1
ATOM 3554 C CA . ALA B 1 165 ? -5.387 9.773 -4.836 1 97.5 165 ALA B CA 1
ATOM 3555 C C . ALA B 1 165 ? -3.9 9.945 -5.129 1 97.5 165 ALA B C 1
ATOM 3557 O O . ALA B 1 165 ? -3.365 9.328 -6.051 1 97.5 165 ALA B O 1
ATOM 3558 N N . VAL B 1 166 ? -3.328 10.891 -4.41 1 97.88 166 VAL B N 1
ATOM 3559 C CA . VAL B 1 166 ? -1.88 11.07 -4.445 1 97.88 166 VAL B CA 1
ATOM 3560 C C . VAL B 1 166 ? -1.291 10.797 -3.064 1 97.88 166 VAL B C 1
ATOM 3562 O O . VAL B 1 166 ? -1.968 10.977 -2.049 1 97.88 166 VAL B O 1
ATOM 3565 N N . CYS B 1 167 ? -0.187 10.258 -3.023 1 98.25 167 CYS B N 1
ATOM 3566 C CA . CYS B 1 167 ? 0.658 10.109 -1.845 1 98.25 167 CYS B CA 1
ATOM 3567 C C . CYS B 1 167 ? 2.039 10.703 -2.086 1 98.25 167 CYS B C 1
ATOM 3569 O O . CYS B 1 167 ? 2.705 10.367 -3.066 1 98.25 167 CYS B O 1
ATOM 3571 N N . ILE B 1 168 ? 2.508 11.586 -1.223 1 97.94 168 ILE B N 1
ATOM 3572 C CA . ILE B 1 168 ? 3.721 12.344 -1.495 1 97.94 168 ILE B CA 1
ATOM 3573 C C . ILE B 1 168 ? 4.844 11.875 -0.574 1 97.94 168 ILE B C 1
ATOM 3575 O O . ILE B 1 168 ? 4.73 11.969 0.651 1 97.94 168 ILE B O 1
ATOM 3579 N N . VAL B 1 169 ? 5.84 11.367 -1.157 1 97.25 169 VAL B N 1
ATOM 3580 C CA . VAL B 1 169 ? 7.078 11.078 -0.442 1 97.25 169 VAL B CA 1
ATOM 3581 C C . VAL B 1 169 ? 8.031 12.273 -0.561 1 97.25 169 VAL B C 1
ATOM 3583 O O . VAL B 1 169 ? 8.867 12.312 -1.461 1 97.25 169 VAL B O 1
ATOM 3586 N N . GLY B 1 170 ? 7.836 13.195 0.336 1 96.69 170 GLY B N 1
ATOM 3587 C CA . GLY B 1 170 ? 8.641 14.406 0.347 1 96.69 170 GLY B CA 1
ATOM 3588 C C . GLY B 1 170 ? 9.898 14.281 1.191 1 96.69 170 GLY B C 1
ATOM 3589 O O . GLY B 1 170 ? 9.828 13.867 2.352 1 96.69 170 GLY B O 1
ATOM 3590 N N . VAL B 1 171 ? 10.992 14.664 0.602 1 94.5 171 VAL B N 1
ATOM 3591 C CA . VAL B 1 171 ? 12.266 14.648 1.302 1 94.5 171 VAL B CA 1
ATOM 3592 C C . VAL B 1 171 ? 12.859 16.047 1.334 1 94.5 171 VAL B C 1
ATOM 3594 O O . VAL B 1 171 ? 12.922 16.734 0.305 1 94.5 171 VAL B O 1
ATOM 3597 N N . THR B 1 172 ? 13.281 16.5 2.492 1 95.25 172 THR B N 1
ATOM 3598 C CA . THR B 1 172 ? 13.883 17.812 2.627 1 95.25 172 THR B CA 1
ATOM 3599 C C . THR B 1 172 ? 15.32 17.812 2.127 1 95.25 172 THR B C 1
ATOM 3601 O O . THR B 1 172 ? 15.891 16.75 1.865 1 95.25 172 THR B O 1
ATOM 3604 N N . ARG B 1 173 ? 15.875 18.984 2.072 1 89.44 173 ARG B N 1
ATOM 3605 C CA . ARG B 1 173 ? 17.266 19.109 1.653 1 89.44 173 ARG B CA 1
ATOM 3606 C C . ARG B 1 173 ? 18.203 18.391 2.637 1 89.44 173 ARG B C 1
ATOM 3608 O O . ARG B 1 173 ? 19.234 17.875 2.242 1 89.44 173 ARG B O 1
ATOM 3615 N N . ALA B 1 174 ? 17.75 18.312 3.865 1 89.44 174 ALA B N 1
ATOM 3616 C CA . ALA B 1 174 ? 18.531 17.641 4.898 1 89.44 174 ALA B CA 1
ATOM 3617 C C . ALA B 1 174 ? 18.359 16.125 4.832 1 89.44 174 ALA B C 1
ATOM 3619 O O . ALA B 1 174 ? 19 15.391 5.586 1 89.44 174 ALA B O 1
ATOM 3620 N N . GLY B 1 175 ? 17.453 15.641 3.994 1 89.62 175 GLY B N 1
ATOM 3621 C CA . GLY B 1 175 ? 17.266 14.211 3.811 1 89.62 175 GLY B CA 1
ATOM 3622 C C . GLY B 1 175 ? 16.172 13.633 4.699 1 89.62 175 GLY B C 1
ATOM 3623 O O . GLY B 1 175 ? 16 12.414 4.758 1 89.62 175 GLY B O 1
ATOM 3624 N N . ALA B 1 176 ? 15.469 14.5 5.379 1 92.94 176 ALA B N 1
ATOM 3625 C CA . ALA B 1 176 ? 14.391 14.047 6.25 1 92.94 176 ALA B CA 1
ATOM 3626 C C . ALA B 1 176 ? 13.102 13.836 5.465 1 92.94 176 ALA B C 1
ATOM 3628 O O . ALA B 1 176 ? 12.797 14.609 4.547 1 92.94 176 ALA B O 1
ATOM 3629 N N . PHE B 1 177 ? 12.383 12.789 5.828 1 96.25 177 PHE B N 1
ATOM 3630 C CA . PHE B 1 177 ? 11.055 12.594 5.262 1 96.25 177 PHE B CA 1
ATOM 3631 C C . PHE B 1 177 ? 10.023 13.469 5.969 1 96.25 177 PHE B C 1
ATOM 3633 O O . PHE B 1 177 ? 10.07 13.625 7.191 1 96.25 177 PHE B O 1
ATOM 3640 N N . VAL B 1 178 ? 9.109 14.023 5.207 1 97.69 178 VAL B N 1
ATOM 3641 C CA . VAL B 1 178 ? 7.961 14.719 5.777 1 97.69 178 VAL B CA 1
ATOM 3642 C C . VAL B 1 178 ? 6.785 13.758 5.91 1 97.69 178 VAL B C 1
ATOM 3644 O O . VAL B 1 178 ? 6.277 13.25 4.906 1 97.69 178 VAL B O 1
ATOM 3647 N N . LEU B 1 179 ? 6.395 13.508 7.152 1 98 179 LEU B N 1
ATOM 3648 C CA . LEU B 1 179 ? 5.328 12.562 7.461 1 98 179 LEU B CA 1
ATOM 3649 C C . LEU B 1 179 ? 4.18 13.258 8.18 1 98 179 LEU B C 1
ATOM 3651 O O . LEU B 1 179 ? 4.305 14.414 8.586 1 98 179 LEU B O 1
ATOM 3655 N N . THR B 1 180 ? 3.074 12.539 8.25 1 97.56 180 THR B N 1
ATOM 3656 C CA . THR B 1 180 ? 1.926 13.016 9.016 1 97.56 180 THR B CA 1
ATOM 3657 C C . THR B 1 180 ? 1.501 11.977 10.055 1 97.56 180 THR B C 1
ATOM 3659 O O . THR B 1 180 ? 1.611 10.773 9.82 1 97.56 180 THR B O 1
ATOM 3662 N N . ARG B 1 181 ? 1.173 12.422 11.203 1 95.38 181 ARG B N 1
ATOM 3663 C CA . ARG B 1 181 ? 0.338 11.688 12.148 1 95.38 181 ARG B CA 1
ATOM 3664 C C . ARG B 1 181 ? -1.11 12.164 12.078 1 95.38 181 ARG B C 1
ATOM 3666 O O . ARG B 1 181 ? -1.411 13.312 12.414 1 95.38 181 ARG B O 1
ATOM 3673 N N . GLU B 1 182 ? -2.012 11.328 11.602 1 96.31 182 GLU B N 1
ATOM 3674 C CA . GLU B 1 182 ? -3.396 11.703 11.328 1 96.31 182 GLU B CA 1
ATOM 3675 C C . GLU B 1 182 ? -4.371 10.734 11.992 1 96.31 182 GLU B C 1
ATOM 3677 O O . GLU B 1 182 ? -4.16 9.523 11.977 1 96.31 182 GLU B O 1
ATOM 3682 N N . PHE B 1 183 ? -5.41 11.344 12.633 1 96.12 183 PHE B N 1
ATOM 3683 C CA . PHE B 1 183 ? -6.469 10.484 13.156 1 96.12 183 PHE B CA 1
ATOM 3684 C C . PHE B 1 183 ? -7.285 9.883 12.023 1 96.12 183 PHE B C 1
ATOM 3686 O O . PHE B 1 183 ? -7.785 10.609 11.156 1 96.12 183 PHE B O 1
ATOM 3693 N N . ARG B 1 184 ? -7.406 8.531 12.008 1 97.12 184 ARG B N 1
ATOM 3694 C CA . ARG B 1 184 ? -8.164 7.859 10.953 1 97.12 184 ARG B CA 1
ATOM 3695 C C . ARG B 1 184 ? -9.336 7.078 11.539 1 97.12 184 ARG B C 1
ATOM 3697 O O . ARG B 1 184 ? -9.141 6.148 12.328 1 97.12 184 ARG B O 1
ATOM 3704 N N . CYS B 1 185 ? -10.508 7.359 11.109 1 97.81 185 CYS B N 1
ATOM 3705 C CA . CYS B 1 185 ? -11.766 6.844 11.648 1 97.81 185 CYS B CA 1
ATOM 3706 C C . CYS B 1 185 ? -11.828 5.328 11.516 1 97.81 185 CYS B C 1
ATOM 3708 O O . CYS B 1 185 ? -12.227 4.637 12.453 1 97.81 185 CYS B O 1
ATOM 3710 N N . PRO B 1 186 ? -11.406 4.707 10.406 1 98 186 PRO B N 1
ATOM 3711 C CA . PRO B 1 186 ? -11.586 3.266 10.219 1 98 186 PRO B CA 1
ATOM 3712 C C . PRO B 1 186 ? -10.875 2.441 11.289 1 98 186 PRO B C 1
ATOM 3714 O O . PRO B 1 186 ? -11.258 1.297 11.555 1 98 186 PRO B O 1
ATOM 3717 N N . VAL B 1 187 ? -9.82 3.043 11.898 1 97.38 187 VAL B N 1
ATOM 3718 C CA . VAL B 1 187 ? -9.102 2.277 12.906 1 97.38 187 VAL B CA 1
ATOM 3719 C C . VAL B 1 187 ? -9.211 2.971 14.266 1 97.38 187 VAL B C 1
ATOM 3721 O O . VAL B 1 187 ? -8.609 2.535 15.242 1 97.38 187 VAL B O 1
ATOM 3724 N N . ASN B 1 188 ? -9.945 4.051 14.336 1 97.12 188 ASN B N 1
ATOM 3725 C CA . ASN B 1 188 ? -10.164 4.82 15.562 1 97.12 188 ASN B CA 1
ATOM 3726 C C . ASN B 1 188 ? -8.852 5.105 16.281 1 97.12 188 ASN B C 1
ATOM 3728 O O . ASN B 1 188 ? -8.734 4.859 17.484 1 97.12 188 ASN B O 1
ATOM 3732 N N . ALA B 1 189 ? -7.902 5.602 15.516 1 95.12 189 ALA B N 1
ATOM 3733 C CA . ALA B 1 189 ? -6.582 5.824 16.094 1 95.12 189 ALA B CA 1
ATOM 3734 C C . ALA B 1 189 ? -5.789 6.844 15.289 1 95.12 189 ALA B C 1
ATOM 3736 O O . ALA B 1 189 ? -6.094 7.086 14.117 1 95.12 189 ALA B O 1
ATOM 3737 N N . TRP B 1 190 ? 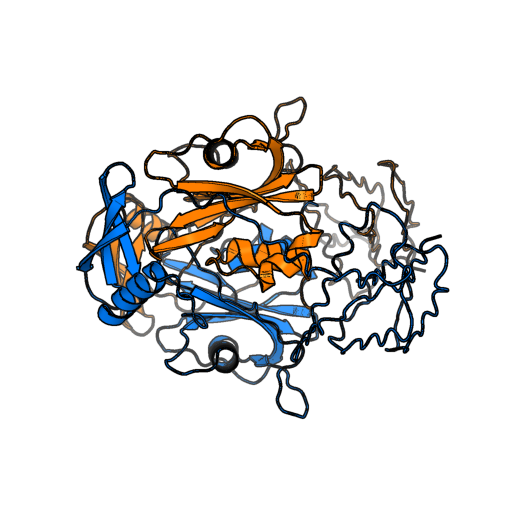-4.844 7.457 15.945 1 94.19 190 TRP B N 1
ATOM 3738 C CA . TRP B 1 190 ? -3.816 8.203 15.227 1 94.19 190 TRP B CA 1
ATOM 3739 C C . TRP B 1 190 ? -2.902 7.262 14.445 1 94.19 190 TRP B C 1
ATOM 3741 O O . TRP B 1 190 ? -2.537 6.191 14.938 1 94.19 190 TRP B O 1
ATOM 3751 N N . THR B 1 191 ? -2.582 7.656 13.234 1 95.81 191 THR B N 1
ATOM 3752 C CA . THR B 1 191 ? -1.809 6.801 12.344 1 95.81 191 THR B CA 1
ATOM 3753 C C . THR B 1 191 ? -0.67 7.582 11.695 1 95.81 191 THR B C 1
ATOM 3755 O O . THR B 1 191 ? -0.707 8.812 11.641 1 95.81 191 THR B O 1
ATOM 3758 N N . ILE B 1 192 ? 0.346 6.848 11.266 1 96.5 192 ILE B N 1
ATOM 3759 C CA . ILE B 1 192 ? 1.495 7.441 10.586 1 96.5 192 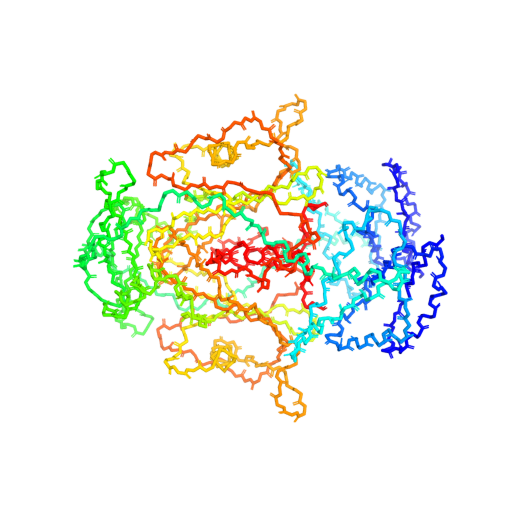ILE B CA 1
ATOM 3760 C C . ILE B 1 192 ? 1.41 7.164 9.086 1 96.5 192 ILE B C 1
ATOM 3762 O O . ILE B 1 192 ? 1.167 6.031 8.672 1 96.5 192 ILE B O 1
ATOM 3766 N N . ALA B 1 193 ? 1.583 8.234 8.328 1 98.38 193 ALA B N 1
ATOM 3767 C CA . ALA B 1 193 ? 1.572 8.086 6.875 1 98.38 193 ALA B CA 1
ATOM 3768 C C . ALA B 1 193 ? 2.33 9.227 6.203 1 98.38 193 ALA B C 1
ATOM 3770 O O . ALA B 1 193 ? 2.666 10.227 6.852 1 98.38 193 ALA B O 1
ATOM 3771 N N . PHE B 1 194 ? 2.639 9 4.926 1 98.5 194 PHE B N 1
ATOM 3772 C CA . PHE B 1 194 ? 2.959 10.148 4.09 1 98.5 194 PHE B CA 1
ATOM 3773 C C . PHE B 1 194 ? 1.714 10.992 3.82 1 98.5 194 PHE B C 1
ATOM 3775 O O . PHE B 1 194 ? 0.596 10.469 3.826 1 98.5 194 PHE B O 1
ATOM 3782 N N . PRO B 1 195 ? 1.947 12.328 3.66 1 98.56 195 PRO B N 1
ATOM 3783 C CA . PRO B 1 195 ? 0.782 13.117 3.26 1 98.56 195 PRO B CA 1
ATOM 3784 C C . PRO B 1 195 ? 0.135 12.609 1.975 1 98.56 195 PRO B C 1
ATOM 3786 O O . PRO B 1 195 ? 0.835 12.164 1.059 1 98.56 195 PRO B O 1
ATOM 3789 N N . ALA B 1 196 ? -1.169 12.633 1.943 1 98.38 196 ALA B N 1
ATOM 3790 C CA . ALA B 1 196 ? -1.942 12.086 0.833 1 98.38 196 ALA B CA 1
ATOM 3791 C C . ALA B 1 196 ? -3.314 12.75 0.74 1 98.38 196 ALA B C 1
ATOM 3793 O O . ALA B 1 196 ? -3.766 13.391 1.691 1 98.38 196 ALA B O 1
ATOM 3794 N N . GLY B 1 197 ? -3.939 12.586 -0.406 1 97.31 197 GLY B N 1
ATOM 3795 C CA . GLY B 1 197 ? -5.289 13.094 -0.591 1 97.31 197 GLY B CA 1
ATOM 3796 C C . GLY B 1 197 ? -5.879 12.742 -1.942 1 97.31 197 GLY B C 1
ATOM 3797 O O . GLY B 1 197 ? -5.176 12.25 -2.826 1 97.31 197 GLY B O 1
ATOM 3798 N N . LEU B 1 198 ? -7.156 13.008 -2.037 1 96.5 198 LEU B N 1
ATOM 3799 C CA . LEU B 1 198 ? -7.867 12.695 -3.273 1 96.5 198 LEU B CA 1
ATOM 3800 C C . LEU B 1 198 ? -7.52 13.703 -4.367 1 96.5 198 LEU B C 1
ATOM 3802 O O . LEU B 1 198 ? -7.281 14.883 -4.078 1 96.5 198 LEU B O 1
ATOM 3806 N N . VAL B 1 199 ? -7.516 13.188 -5.57 1 96.69 199 VAL B N 1
ATOM 3807 C CA . VAL B 1 199 ? -7.32 14.039 -6.734 1 96.69 199 VAL B CA 1
ATOM 3808 C C . VAL B 1 199 ? -8.656 14.641 -7.164 1 96.69 199 VAL B C 1
ATOM 3810 O O . VAL B 1 199 ? -9.641 13.914 -7.348 1 96.69 199 VAL B O 1
ATOM 3813 N N . GLU B 1 200 ? -8.703 15.938 -7.285 1 94.44 200 GLU B N 1
ATOM 3814 C CA . GLU B 1 200 ? -9.922 16.578 -7.77 1 94.44 200 GLU B CA 1
ATOM 3815 C C . GLU B 1 200 ? -10.125 16.312 -9.258 1 94.44 200 GLU B C 1
ATOM 3817 O O . GLU B 1 200 ? -9.164 16.109 -10 1 94.44 200 GLU B O 1
ATOM 3822 N N . PRO B 1 201 ? -11.383 16.312 -9.688 1 90.5 201 PRO B N 1
ATOM 3823 C CA . PRO B 1 201 ? -11.641 16.078 -11.109 1 90.5 201 PRO B CA 1
ATOM 3824 C C . PRO B 1 201 ? -10.891 17.047 -12.016 1 90.5 201 PRO B C 1
ATOM 3826 O O . PRO B 1 201 ? -10.977 18.266 -11.82 1 90.5 201 PRO B O 1
ATOM 3829 N N . GLY B 1 202 ? -10.125 16.516 -12.945 1 89.19 202 GLY B N 1
ATOM 3830 C CA . GLY B 1 202 ? -9.43 17.328 -13.922 1 89.19 202 GLY B CA 1
ATOM 3831 C C . GLY B 1 202 ? -8.094 17.859 -13.422 1 89.19 202 GLY B C 1
ATOM 3832 O O . GLY B 1 202 ? -7.359 18.516 -14.164 1 89.19 202 GLY B O 1
ATOM 3833 N N . GLU B 1 203 ? -7.75 17.609 -12.219 1 94 203 GLU B N 1
ATOM 3834 C CA . GLU B 1 203 ? -6.52 18.109 -11.617 1 94 203 GLU B CA 1
ATOM 3835 C C . GLU B 1 203 ? -5.309 17.297 -12.055 1 94 203 GLU B C 1
ATOM 3837 O O . GLU B 1 203 ? -5.371 16.062 -12.109 1 94 203 GLU B O 1
ATOM 3842 N N . ASP B 1 204 ? -4.254 18.031 -12.406 1 92.75 204 ASP B N 1
ATOM 3843 C CA . ASP B 1 204 ? -2.986 17.359 -12.664 1 92.75 204 ASP B CA 1
ATOM 3844 C C . ASP B 1 204 ? -2.445 16.703 -11.391 1 92.75 204 ASP B C 1
ATOM 3846 O O . ASP B 1 204 ? -2.545 17.281 -10.305 1 92.75 204 ASP B O 1
ATOM 3850 N N . ILE B 1 205 ? -1.801 15.547 -11.586 1 94.81 205 ILE B N 1
ATOM 3851 C CA . ILE B 1 205 ? -1.363 14.742 -10.445 1 94.81 205 ILE B CA 1
ATOM 3852 C C . ILE B 1 205 ? -0.338 15.523 -9.633 1 94.81 205 ILE B C 1
ATOM 3854 O O . ILE B 1 205 ? -0.387 15.523 -8.398 1 94.81 205 ILE B O 1
ATOM 3858 N N . LEU B 1 206 ? 0.571 16.188 -10.258 1 93.69 206 LEU B N 1
ATOM 3859 C CA . LEU B 1 206 ? 1.589 16.938 -9.531 1 93.69 206 LEU B CA 1
ATOM 3860 C C . LEU B 1 206 ? 0.975 18.141 -8.82 1 93.69 206 LEU B C 1
ATOM 3862 O O . LEU B 1 206 ? 1.406 18.5 -7.723 1 93.69 206 LEU B O 1
ATOM 3866 N N . GLU B 1 207 ? -0.01 18.688 -9.445 1 94.56 207 GLU B N 1
ATOM 3867 C CA . GLU B 1 207 ? -0.731 19.797 -8.805 1 94.56 207 GLU B CA 1
ATOM 3868 C C . GLU B 1 207 ? -1.482 19.312 -7.566 1 94.56 207 GLU B C 1
ATOM 3870 O O . GLU B 1 207 ? -1.453 19.969 -6.523 1 94.56 207 GLU B O 1
ATOM 3875 N N . ALA B 1 208 ? -2.104 18.188 -7.715 1 97.06 208 ALA B N 1
ATOM 3876 C CA . ALA B 1 208 ? -2.801 17.594 -6.574 1 97.06 208 ALA B CA 1
ATOM 3877 C C . ALA B 1 208 ? -1.828 17.266 -5.441 1 97.06 208 ALA B C 1
ATOM 3879 O O . ALA B 1 208 ? -2.111 17.547 -4.277 1 97.06 208 ALA B O 1
ATOM 3880 N N . ALA B 1 209 ? -0.685 16.734 -5.84 1 97.5 209 ALA B N 1
ATOM 3881 C CA . ALA B 1 209 ? 0.332 16.359 -4.855 1 97.5 209 ALA B CA 1
ATOM 3882 C C . ALA B 1 209 ? 0.829 17.594 -4.094 1 97.5 209 ALA B C 1
ATOM 3884 O O . ALA B 1 209 ? 0.89 17.578 -2.863 1 97.5 209 ALA B O 1
ATOM 3885 N N . ASP B 1 210 ? 1.101 18.609 -4.832 1 97 210 ASP B N 1
ATOM 3886 C CA . ASP B 1 210 ? 1.593 19.828 -4.199 1 97 210 ASP B CA 1
ATOM 3887 C C . ASP B 1 210 ? 0.519 20.469 -3.318 1 97 210 ASP B C 1
ATOM 3889 O O . ASP B 1 210 ? 0.809 20.922 -2.211 1 97 210 ASP B O 1
ATOM 3893 N N . ARG B 1 211 ? -0.658 20.5 -3.789 1 97.19 211 ARG B N 1
ATOM 3894 C CA . ARG B 1 211 ? -1.762 21.078 -3.02 1 97.19 211 ARG B CA 1
ATOM 3895 C C . ARG B 1 211 ? -1.952 20.328 -1.704 1 97.19 211 ARG B C 1
ATOM 3897 O O . ARG B 1 211 ? -1.974 20.938 -0.634 1 97.19 211 ARG B O 1
ATOM 3904 N N . GLU B 1 212 ? -2.082 19 -1.767 1 97.94 212 GLU B N 1
ATOM 3905 C CA . GLU B 1 212 ? -2.289 18.188 -0.567 1 97.94 212 GLU B CA 1
ATOM 3906 C C . GLU B 1 212 ? -1.104 18.297 0.386 1 97.94 212 GLU B C 1
ATOM 3908 O O . GLU B 1 212 ? -1.281 18.328 1.606 1 97.94 212 GLU B O 1
ATOM 3913 N N . LEU B 1 213 ? 0.092 18.328 -0.163 1 98.44 213 LEU B N 1
ATOM 3914 C CA . LEU B 1 213 ? 1.29 18.516 0.649 1 98.44 213 LEU B CA 1
ATOM 3915 C C . LEU B 1 213 ? 1.221 19.828 1.435 1 98.44 213 LEU B C 1
ATOM 3917 O O . LEU B 1 213 ? 1.443 19.828 2.646 1 98.44 213 LEU B O 1
ATOM 3921 N N . ARG B 1 214 ? 0.854 20.875 0.791 1 98.12 214 ARG B N 1
ATOM 3922 C CA . ARG B 1 214 ? 0.76 22.188 1.427 1 98.12 214 ARG B CA 1
ATOM 3923 C C . ARG B 1 214 ? -0.332 22.203 2.492 1 98.12 214 ARG B C 1
ATOM 3925 O O . ARG B 1 214 ? -0.115 22.688 3.604 1 98.12 214 ARG B O 1
ATOM 3932 N N . GLU B 1 215 ? -1.447 21.688 2.15 1 98 215 GLU B N 1
ATOM 3933 C CA . GLU B 1 215 ? -2.59 21.719 3.061 1 98 215 GLU B CA 1
ATOM 3934 C C . GLU B 1 215 ? -2.301 20.922 4.332 1 98 215 GLU B C 1
ATOM 3936 O O . GLU B 1 215 ? -2.602 21.375 5.438 1 98 215 GLU B O 1
ATOM 3941 N N . GLU B 1 216 ? -1.661 19.766 4.164 1 98 216 GLU B N 1
ATOM 3942 C CA . GLU B 1 216 ? -1.537 18.844 5.297 1 98 216 GLU B CA 1
ATOM 3943 C C . GLU B 1 216 ? -0.269 19.125 6.098 1 98 216 GLU B C 1
ATOM 3945 O O . GLU B 1 216 ? -0.204 18.828 7.293 1 98 216 GLU B O 1
ATOM 3950 N N . THR B 1 217 ? 0.811 19.719 5.496 1 98.06 217 THR B N 1
ATOM 3951 C CA . THR B 1 217 ? 2.104 19.703 6.172 1 98.06 217 THR B CA 1
ATOM 3952 C C . THR B 1 217 ? 2.709 21.109 6.188 1 98.06 217 THR B C 1
ATOM 3954 O O . THR B 1 217 ? 3.635 21.375 6.957 1 98.06 217 THR B O 1
ATOM 3957 N N . GLY B 1 218 ? 2.242 22.016 5.324 1 98.25 218 GLY B N 1
ATOM 3958 C CA . GLY B 1 218 ? 2.873 23.312 5.168 1 98.25 218 GLY B CA 1
ATOM 3959 C C . GLY B 1 218 ? 4.117 23.266 4.301 1 98.25 218 GLY B C 1
ATOM 3960 O O . GLY B 1 218 ? 4.754 24.297 4.07 1 98.25 218 GLY B O 1
ATOM 3961 N N . TYR B 1 219 ? 4.488 22.125 3.793 1 98.25 219 TYR B N 1
ATOM 3962 C CA . TYR B 1 219 ? 5.617 22 2.877 1 98.25 219 TYR B CA 1
ATOM 3963 C C . TYR B 1 219 ? 5.16 22.125 1.43 1 98.25 219 TYR B C 1
ATOM 3965 O O . TYR B 1 219 ? 3.979 21.938 1.125 1 98.25 219 TYR B O 1
ATOM 3973 N N . ALA B 1 220 ? 6.094 22.438 0.585 1 98 220 ALA B N 1
ATOM 3974 C CA . ALA B 1 220 ? 5.859 22.516 -0.854 1 98 220 ALA B CA 1
ATOM 3975 C C . ALA B 1 220 ? 7.02 21.906 -1.635 1 98 220 ALA B C 1
ATOM 3977 O O . ALA B 1 220 ? 8.109 21.719 -1.089 1 98 220 ALA B O 1
ATOM 3978 N N . PHE B 1 221 ? 6.727 21.656 -2.9 1 97.06 221 PHE B N 1
ATOM 3979 C CA . PHE B 1 221 ? 7.801 21.219 -3.779 1 97.06 221 PHE B CA 1
ATOM 3980 C C . PHE B 1 221 ? 8.844 22.312 -3.955 1 97.06 221 PHE B C 1
ATOM 3982 O O . PHE B 1 221 ? 8.492 23.484 -4.145 1 97.06 221 PHE B O 1
ATOM 3989 N N . VAL B 1 222 ? 10.086 21.938 -3.832 1 94.88 222 VAL B N 1
ATOM 3990 C CA . VAL B 1 222 ? 11.133 22.828 -4.344 1 94.88 222 VAL B CA 1
ATOM 3991 C C . VAL B 1 222 ? 11.047 22.891 -5.867 1 94.88 222 VAL B C 1
ATOM 3993 O O . VAL B 1 222 ? 10.852 21.875 -6.531 1 94.88 222 VAL B O 1
ATOM 3996 N N . ARG B 1 223 ? 11.18 24.078 -6.355 1 92.69 223 ARG B N 1
ATOM 3997 C CA . ARG B 1 223 ? 11 24.219 -7.797 1 92.69 223 ARG B CA 1
ATOM 3998 C C . ARG B 1 223 ? 12.227 24.859 -8.43 1 92.69 223 ARG B C 1
ATOM 4000 O O . ARG B 1 223 ? 12.906 25.688 -7.809 1 92.69 223 ARG B O 1
ATOM 4007 N N . GLU B 1 224 ? 12.375 24.438 -9.727 1 86.25 224 GLU B N 1
ATOM 4008 C CA . GLU B 1 224 ? 13.391 25.078 -10.562 1 86.25 224 GLU B CA 1
ATOM 4009 C C . GLU B 1 224 ? 12.938 26.438 -11.047 1 86.25 224 GLU B C 1
ATOM 4011 O O . GLU B 1 224 ? 11.805 26.859 -10.781 1 86.25 224 GLU B O 1
ATOM 4016 N N . ALA B 1 225 ? 13.859 27.062 -11.781 1 87.62 225 ALA B N 1
ATOM 4017 C CA . ALA B 1 225 ? 13.586 28.422 -12.25 1 87.62 225 ALA B CA 1
ATOM 4018 C C . ALA B 1 225 ? 12.391 28.438 -13.195 1 87.62 225 ALA B C 1
ATOM 4020 O O . ALA B 1 225 ? 11.633 29.422 -13.227 1 87.62 225 ALA B O 1
ATOM 4021 N N . ASP B 1 226 ? 12.125 27.375 -13.844 1 84.5 226 ASP B N 1
ATOM 4022 C CA . ASP B 1 226 ? 11.039 27.328 -14.812 1 84.5 226 ASP B CA 1
ATOM 4023 C C . ASP B 1 226 ? 9.742 26.859 -14.156 1 84.5 226 ASP B C 1
ATOM 4025 O O . ASP B 1 226 ? 8.734 26.656 -14.836 1 84.5 226 ASP B O 1
ATOM 4029 N N . GLY B 1 227 ? 9.797 26.531 -12.898 1 87.69 227 GLY B N 1
ATOM 4030 C CA . GLY B 1 227 ? 8.594 26.172 -12.156 1 87.69 227 GLY B CA 1
ATOM 4031 C C . GLY B 1 227 ? 8.43 24.688 -11.969 1 87.69 227 GLY B C 1
ATOM 4032 O O . GLY B 1 227 ? 7.547 24.25 -11.227 1 87.69 227 GLY B O 1
ATOM 4033 N N . THR B 1 228 ? 9.273 23.969 -12.586 1 84.56 228 THR B N 1
ATOM 4034 C CA . THR B 1 228 ? 9.172 22.516 -12.492 1 84.56 228 THR B CA 1
ATOM 4035 C C . THR B 1 228 ? 9.672 22.016 -11.141 1 84.56 228 THR B C 1
ATOM 4037 O O . THR B 1 228 ? 10.695 22.5 -10.641 1 84.56 228 THR B O 1
ATOM 4040 N N . PRO B 1 229 ? 8.906 21.141 -10.57 1 84.69 229 PRO B N 1
ATOM 4041 C CA . PRO B 1 229 ? 9.398 20.594 -9.297 1 84.69 229 PRO B CA 1
ATOM 4042 C C . PRO B 1 229 ? 10.773 19.953 -9.422 1 84.69 229 PRO B C 1
ATOM 4044 O O . PRO B 1 229 ? 11.039 19.234 -10.391 1 84.69 229 PRO B O 1
ATOM 4047 N N . THR B 1 230 ? 11.578 20.266 -8.469 1 77.75 230 THR B N 1
ATOM 4048 C CA . THR B 1 230 ? 12.938 19.734 -8.43 1 77.75 230 THR B CA 1
ATOM 4049 C C . THR B 1 230 ? 12.945 18.281 -7.957 1 77.75 230 THR B C 1
ATOM 4051 O O . THR B 1 230 ? 12.383 17.969 -6.906 1 77.75 230 THR B O 1
ATOM 4054 N N . ARG B 1 231 ? 13.484 17.375 -8.766 1 76.06 231 ARG B N 1
ATOM 4055 C CA . ARG B 1 231 ? 13.711 15.977 -8.406 1 76.06 231 ARG B CA 1
ATOM 4056 C C . ARG B 1 231 ? 12.391 15.266 -8.117 1 76.06 231 ARG B C 1
ATOM 4058 O O . ARG B 1 231 ? 12.289 14.492 -7.168 1 76.06 231 ARG B O 1
ATOM 4065 N N . ALA B 1 232 ? 11.43 15.742 -8.883 1 82.19 232 ALA B N 1
ATOM 4066 C CA . ALA B 1 232 ? 10.141 15.078 -8.703 1 82.19 232 ALA B CA 1
ATOM 4067 C C . ALA B 1 232 ? 10.031 13.844 -9.594 1 82.19 232 ALA B C 1
ATOM 4069 O O . ALA B 1 232 ? 10.477 13.852 -10.742 1 82.19 232 ALA B O 1
ATOM 4070 N N . PHE B 1 233 ? 9.492 12.727 -8.938 1 83.38 233 PHE B N 1
ATOM 4071 C CA . PHE B 1 233 ? 9.305 11.461 -9.625 1 83.38 233 PHE B CA 1
ATOM 4072 C C . PHE B 1 233 ? 7.941 10.859 -9.297 1 83.38 233 PHE B C 1
ATOM 4074 O O . PHE B 1 233 ? 7.477 10.953 -8.156 1 83.38 233 PHE B O 1
ATOM 4081 N N . ARG B 1 234 ? 7.422 10.352 -10.359 1 85.06 234 ARG B N 1
ATOM 4082 C CA . ARG B 1 234 ? 6.262 9.484 -10.18 1 85.06 234 ARG B CA 1
ATOM 4083 C C . ARG B 1 234 ? 6.305 8.312 -11.148 1 85.06 234 ARG B C 1
ATOM 4085 O O . ARG B 1 234 ? 6.922 8.391 -12.211 1 85.06 234 ARG B O 1
ATOM 4092 N N . PHE B 1 235 ? 5.715 7.203 -10.75 1 83.69 235 PHE B N 1
ATOM 4093 C CA . PHE B 1 235 ? 5.586 6.066 -11.656 1 83.69 235 PHE B CA 1
ATOM 4094 C C . PHE B 1 235 ? 4.668 6.41 -12.828 1 83.69 235 PHE B C 1
ATOM 4096 O O . PHE B 1 235 ? 3.859 7.336 -12.734 1 83.69 235 PHE B O 1
ATOM 4103 N N . ALA B 1 236 ? 4.824 5.652 -13.938 1 77.56 236 ALA B N 1
ATOM 4104 C CA . ALA B 1 236 ? 4.023 5.887 -15.133 1 77.56 236 ALA B CA 1
ATOM 4105 C C . ALA B 1 236 ? 2.539 5.68 -14.852 1 77.56 236 ALA B C 1
ATOM 4107 O O . ALA B 1 236 ? 1.691 6.371 -15.422 1 77.56 236 ALA B O 1
ATOM 4108 N N . HIS B 1 237 ? 2.277 4.773 -14.008 1 87.38 237 HIS B N 1
ATOM 4109 C CA . HIS B 1 237 ? 0.906 4.449 -13.633 1 87.38 237 HIS B CA 1
ATOM 4110 C C . HIS B 1 237 ? 0.736 4.449 -12.117 1 87.38 237 HIS B C 1
ATOM 4112 O O . HIS B 1 237 ? 1.695 4.207 -11.383 1 87.38 237 HIS B O 1
ATOM 4118 N N . PRO B 1 238 ? -0.472 4.812 -11.688 1 95 238 PRO B N 1
ATOM 4119 C CA . PRO B 1 238 ? -0.706 4.676 -10.25 1 95 238 PRO B CA 1
ATOM 4120 C C . PRO B 1 238 ? -0.721 3.221 -9.789 1 95 238 PRO B C 1
ATOM 4122 O O . PRO B 1 238 ? -0.769 2.309 -10.617 1 95 238 PRO B O 1
ATOM 4125 N N . GLY B 1 239 ? -0.491 3.012 -8.508 1 96.38 239 GLY B N 1
ATOM 4126 C CA . GLY B 1 239 ? -0.667 1.706 -7.891 1 96.38 239 GLY B CA 1
ATOM 4127 C C . GLY B 1 239 ? -2.002 1.553 -7.188 1 96.38 239 GLY B C 1
ATOM 4128 O O . GLY B 1 239 ? -2.58 2.535 -6.719 1 96.38 239 GLY B O 1
ATOM 4129 N N . PHE B 1 240 ? -2.467 0.346 -7.105 1 97.75 240 PHE B N 1
ATOM 4130 C CA . PHE B 1 240 ? -3.75 0.087 -6.465 1 97.75 240 PHE B CA 1
ATOM 4131 C C . PHE B 1 240 ? -3.557 -0.31 -5.008 1 97.75 240 PHE B C 1
ATOM 4133 O O . PHE B 1 240 ? -2.672 -1.108 -4.688 1 97.75 240 PHE B O 1
ATOM 4140 N N . SER B 1 241 ? -4.367 0.248 -4.133 1 97.5 241 SER B N 1
ATOM 4141 C CA . SER B 1 241 ? -4.137 0.207 -2.691 1 97.5 241 SER B CA 1
ATOM 4142 C C . SER B 1 241 ? -4.359 -1.196 -2.137 1 97.5 241 SER B C 1
ATOM 4144 O O . SER B 1 241 ? -3.527 -1.712 -1.389 1 97.5 241 SER B O 1
ATOM 4146 N N . THR B 1 242 ? -5.477 -1.825 -2.371 1 97.62 242 THR B N 1
ATOM 4147 C CA . THR B 1 242 ? -5.812 -3.176 -1.935 1 97.62 242 THR B CA 1
ATOM 4148 C C . THR B 1 242 ? -6.852 -3.801 -2.861 1 97.62 242 THR B C 1
ATOM 4150 O O . THR B 1 242 ? -8.055 -3.715 -2.604 1 97.62 242 THR B O 1
ATOM 4153 N N . LEU B 1 243 ? -6.402 -4.543 -3.799 1 96.69 243 LEU B N 1
ATOM 4154 C CA . LEU B 1 243 ? -7.18 -4.992 -4.949 1 96.69 243 LEU B CA 1
ATOM 4155 C C . LEU B 1 243 ? -8.195 -6.055 -4.539 1 96.69 243 LEU B C 1
ATOM 4157 O O . LEU B 1 243 ? -9.086 -6.398 -5.32 1 96.69 243 LEU B O 1
ATOM 4161 N N . GLY B 1 244 ? -8.125 -6.539 -3.395 1 96.75 244 GLY B N 1
ATOM 4162 C CA . GLY B 1 244 ? -9.133 -7.461 -2.893 1 96.75 244 GLY B CA 1
ATOM 4163 C C . GLY B 1 244 ? -10.344 -6.762 -2.309 1 96.75 244 GLY B C 1
ATOM 4164 O O . GLY B 1 244 ? -11.336 -7.406 -1.977 1 96.75 244 GLY B O 1
ATOM 4165 N N . VAL B 1 245 ? -10.25 -5.418 -2.215 1 98.12 245 VAL B N 1
ATOM 4166 C CA . VAL B 1 245 ? -11.289 -4.711 -1.484 1 98.12 245 VAL B CA 1
ATOM 4167 C C . VAL B 1 245 ? -11.852 -3.58 -2.348 1 98.12 245 VAL B C 1
ATOM 4169 O O . VAL B 1 245 ? -13.062 -3.328 -2.344 1 98.12 245 VAL B O 1
ATOM 4172 N N . THR B 1 246 ? -11.023 -2.867 -3.043 1 98.31 246 THR B N 1
ATOM 4173 C CA . THR B 1 246 ? -11.43 -1.625 -3.689 1 98.31 246 THR B CA 1
ATOM 4174 C C . THR B 1 246 ? -10.641 -1.398 -4.977 1 98.31 246 THR B C 1
ATOM 4176 O O . THR B 1 246 ? -9.602 -2.025 -5.191 1 98.31 246 THR B O 1
ATOM 4179 N N . ASP B 1 247 ? -11.164 -0.511 -5.812 1 97.44 247 ASP B N 1
ATOM 4180 C CA . ASP B 1 247 ? -10.469 -0.12 -7.039 1 97.44 247 ASP B CA 1
ATOM 4181 C C . ASP B 1 247 ? -9.641 1.147 -6.82 1 97.44 247 ASP B C 1
ATOM 4183 O O . ASP B 1 247 ? -9.188 1.769 -7.781 1 97.44 247 ASP B O 1
ATOM 4187 N N . GLU B 1 248 ? -9.445 1.571 -5.586 1 97.44 248 GLU B N 1
ATOM 4188 C CA . GLU B 1 248 ? -8.703 2.799 -5.293 1 97.44 248 GLU B CA 1
ATOM 4189 C C . GLU B 1 248 ? -7.281 2.729 -5.832 1 97.44 248 GLU B C 1
ATOM 4191 O O . GLU B 1 248 ? -6.547 1.783 -5.539 1 97.44 248 GLU B O 1
ATOM 4196 N N . SER B 1 249 ? -6.918 3.689 -6.645 1 96.81 249 SER B N 1
ATOM 4197 C CA . SER B 1 249 ? -5.555 3.82 -7.152 1 96.81 249 SER B CA 1
ATOM 4198 C C . SER B 1 249 ? -4.879 5.074 -6.609 1 96.81 249 SER B C 1
ATOM 4200 O O . SER B 1 249 ? -5.539 6.09 -6.383 1 96.81 249 SER B O 1
ATOM 4202 N N . VAL B 1 250 ? -3.553 4.992 -6.355 1 97.62 250 VAL B N 1
ATOM 4203 C CA . VAL B 1 250 ? -2.791 6.074 -5.746 1 97.62 250 VAL B CA 1
ATOM 4204 C C . VAL B 1 250 ? -1.538 6.355 -6.574 1 97.62 250 VAL B C 1
ATOM 4206 O O . VAL B 1 250 ? -0.768 5.441 -6.875 1 97.62 250 VAL B O 1
ATOM 4209 N N . ALA B 1 251 ? -1.367 7.586 -6.98 1 96.38 251 ALA B N 1
ATOM 4210 C CA . ALA B 1 251 ? -0.117 8.023 -7.594 1 96.38 251 ALA B CA 1
ATOM 4211 C C . ALA B 1 251 ? 0.906 8.422 -6.535 1 96.38 251 ALA B C 1
ATOM 4213 O O . ALA B 1 251 ? 0.678 9.352 -5.758 1 96.38 251 ALA B O 1
ATOM 4214 N N . LEU B 1 252 ? 1.937 7.703 -6.492 1 95.62 252 LEU B N 1
ATOM 4215 C CA . LEU B 1 252 ? 3.027 8.023 -5.578 1 95.62 252 LEU B CA 1
ATOM 4216 C C . LEU B 1 252 ? 3.967 9.055 -6.195 1 95.62 252 LEU B C 1
ATOM 4218 O O . LEU B 1 252 ? 4.488 8.852 -7.293 1 95.62 252 LEU B O 1
ATOM 4222 N N . VAL B 1 253 ? 4.164 10.156 -5.508 1 94.12 253 VAL B N 1
ATOM 4223 C CA . VAL B 1 253 ? 5.023 11.227 -5.996 1 94.12 253 VAL B CA 1
ATOM 4224 C C . VAL B 1 253 ? 6.188 11.438 -5.031 1 94.12 253 VAL B C 1
ATOM 4226 O O . VAL B 1 253 ? 5.98 11.68 -3.84 1 94.12 253 VAL B O 1
ATOM 4229 N N . PHE B 1 254 ? 7.363 11.281 -5.527 1 91.31 254 PHE B N 1
ATOM 4230 C CA . PHE B 1 254 ? 8.578 11.617 -4.793 1 91.31 254 PHE B CA 1
ATOM 4231 C C . PHE B 1 254 ? 9.062 13.016 -5.156 1 91.31 254 PHE B C 1
ATOM 4233 O O . PHE B 1 254 ? 9.047 13.398 -6.328 1 91.31 254 PHE B O 1
ATOM 4240 N N . ALA B 1 255 ? 9.469 13.773 -4.109 1 91.31 255 ALA B N 1
ATOM 4241 C CA . ALA B 1 255 ? 9.945 15.102 -4.465 1 91.31 255 ALA B CA 1
ATOM 4242 C C . ALA B 1 255 ? 10.789 15.695 -3.344 1 91.31 255 ALA B C 1
ATOM 4244 O O . ALA B 1 255 ? 10.656 15.305 -2.184 1 91.31 255 ALA B O 1
ATOM 4245 N N . LEU B 1 256 ? 11.641 16.641 -3.787 1 92.56 256 LEU B N 1
ATOM 4246 C CA . LEU B 1 256 ? 12.281 17.547 -2.834 1 92.56 256 LEU B CA 1
ATOM 4247 C C . LEU B 1 256 ? 11.297 18.609 -2.34 1 92.56 256 LEU B C 1
ATOM 4249 O O . LEU B 1 256 ? 10.586 19.219 -3.137 1 92.56 256 LEU B O 1
ATOM 4253 N N . VAL B 1 257 ? 11.297 18.719 -1.049 1 97.5 257 VAL B N 1
ATOM 4254 C CA . VAL B 1 257 ? 10.289 19.625 -0.501 1 97.5 257 VAL B CA 1
ATOM 4255 C C . VAL B 1 257 ? 10.938 20.578 0.508 1 97.5 257 VAL B C 1
ATOM 4257 O O . VAL B 1 257 ? 12.047 20.328 0.982 1 97.5 257 VAL B O 1
ATOM 4260 N N . GLU B 1 258 ? 10.258 21.688 0.777 1 96.94 258 GLU B N 1
ATOM 4261 C CA . GLU B 1 258 ? 10.688 22.688 1.747 1 96.94 258 GLU B CA 1
ATOM 4262 C C . GLU B 1 258 ? 9.484 23.344 2.434 1 96.94 258 GLU B C 1
ATOM 4264 O O . GLU B 1 258 ? 8.375 23.312 1.906 1 96.94 258 GLU B O 1
ATOM 4269 N N . ARG B 1 259 ? 9.789 23.859 3.623 1 97 259 ARG B N 1
ATOM 4270 C CA . ARG B 1 259 ? 8.727 24.562 4.328 1 97 259 ARG B CA 1
ATOM 4271 C C . ARG B 1 259 ? 8.266 25.781 3.543 1 97 259 ARG B C 1
ATOM 4273 O O . ARG B 1 259 ? 9.086 26.578 3.074 1 97 259 ARG B O 1
ATOM 4280 N N . ALA B 1 260 ? 7.004 25.875 3.424 1 96.75 260 ALA B N 1
ATOM 4281 C CA . ALA B 1 260 ? 6.457 26.953 2.611 1 96.75 260 ALA B CA 1
ATOM 4282 C C . ALA B 1 260 ? 5.391 27.734 3.379 1 96.75 260 ALA B C 1
ATOM 4284 O O . ALA B 1 260 ? 4.98 28.812 2.957 1 96.75 260 ALA B O 1
ATOM 4285 N N . GLY B 1 261 ? 4.926 27.266 4.414 1 96.38 261 GLY B N 1
ATOM 4286 C CA . GLY B 1 261 ? 3.889 27.891 5.215 1 96.38 261 GLY B CA 1
ATOM 4287 C C . GLY B 1 261 ? 3.369 27 6.324 1 96.38 261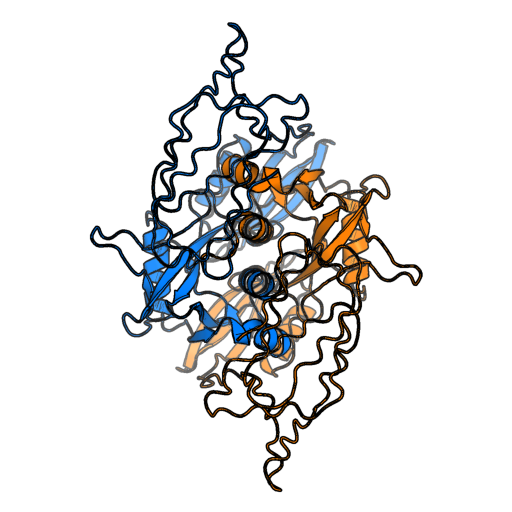 GLY B C 1
ATOM 4288 O O . GLY B 1 261 ? 4.098 26.141 6.836 1 96.38 261 GLY B O 1
ATOM 4289 N N . GLU B 1 262 ? 2.18 27.297 6.762 1 95.31 262 GLU B N 1
ATOM 4290 C CA . GLU B 1 262 ? 1.507 26.5 7.781 1 95.31 262 GLU B CA 1
ATOM 4291 C C . GLU B 1 262 ? 0.481 25.547 7.156 1 95.31 262 GLU B C 1
ATOM 4293 O O . GLU B 1 262 ? -0.117 25.875 6.129 1 95.31 262 GLU B O 1
ATOM 4298 N N . PRO B 1 263 ? 0.364 24.375 7.793 1 95.94 263 PRO B N 1
ATOM 4299 C CA . PRO B 1 263 ? -0.695 23.5 7.301 1 95.94 263 PRO B CA 1
ATOM 4300 C C . PRO B 1 263 ? -2.082 24.125 7.387 1 95.94 263 PRO B C 1
ATOM 4302 O O . PRO B 1 263 ? -2.314 25 8.227 1 95.94 263 PRO B O 1
ATOM 4305 N N . HIS B 1 264 ? -2.916 23.797 6.535 1 93.75 264 HIS B N 1
ATOM 4306 C CA . HIS B 1 264 ? -4.316 24.203 6.5 1 93.75 264 HIS B CA 1
ATOM 4307 C C . HIS B 1 264 ? -5.223 23.016 6.168 1 93.75 264 HIS B C 1
ATOM 4309 O O . HIS B 1 264 ? -5.645 22.859 5.02 1 93.75 264 HIS B O 1
ATOM 4315 N N . THR B 1 265 ? -5.602 22.312 7.191 1 91.5 265 THR B N 1
ATOM 4316 C CA . THR B 1 265 ? -6.406 21.109 6.992 1 91.5 265 THR B CA 1
ATOM 4317 C C . THR B 1 265 ? -7.891 21.422 7.133 1 91.5 265 THR B C 1
ATOM 4319 O O . THR B 1 265 ? -8.258 22.484 7.641 1 91.5 265 THR B O 1
ATOM 4322 N N . GLU B 1 266 ? -8.711 20.594 6.613 1 89.31 266 GLU B N 1
ATOM 4323 C CA . GLU B 1 266 ? -10.156 20.703 6.82 1 89.31 266 GLU B CA 1
ATOM 4324 C C . GLU B 1 266 ? -10.523 20.453 8.281 1 89.31 266 GLU B C 1
ATOM 4326 O O . GLU B 1 266 ? -9.773 19.812 9.016 1 89.31 266 GLU B O 1
ATOM 4331 N N . PRO B 1 267 ? -11.656 20.984 8.695 1 88.88 267 PRO B N 1
ATOM 4332 C CA . PRO B 1 267 ? -12.07 20.859 10.094 1 88.88 267 PRO B CA 1
ATOM 4333 C C . PRO B 1 267 ? -12.172 19.406 10.547 1 88.88 267 PRO B C 1
ATOM 4335 O O . PRO B 1 267 ? -12.023 19.109 11.734 1 88.88 267 PRO B O 1
ATOM 4338 N N . THR B 1 268 ? -12.406 18.562 9.625 1 91.88 268 THR B N 1
ATOM 4339 C CA . THR B 1 268 ? -12.594 17.172 10 1 91.88 268 THR B CA 1
ATOM 4340 C C . THR B 1 268 ? -11.273 16.406 9.938 1 91.88 268 THR B C 1
ATOM 4342 O O . THR B 1 268 ? -11.227 15.203 10.25 1 91.88 268 THR B O 1
ATOM 4345 N N . GLU B 1 269 ? -10.25 17.078 9.508 1 93.62 269 GLU B N 1
ATOM 4346 C CA . GLU B 1 269 ? -8.938 16.453 9.414 1 93.62 269 GLU B CA 1
ATOM 4347 C C . GLU B 1 269 ? -8.07 16.812 10.617 1 93.62 269 GLU B C 1
ATOM 4349 O O . GLU B 1 269 ? -7.828 17.984 10.891 1 93.62 269 GLU B O 1
ATOM 4354 N N . PHE B 1 270 ? -7.688 15.82 11.32 1 94.56 270 PHE B N 1
ATOM 4355 C CA . PHE B 1 270 ? -6.762 15.977 12.438 1 94.56 270 PHE B CA 1
ATOM 4356 C C . PHE B 1 270 ? -5.387 15.422 12.078 1 94.56 270 PHE B C 1
ATOM 4358 O O . PHE B 1 270 ? -5.168 14.211 12.141 1 94.56 270 PHE B O 1
ATOM 4365 N N . ILE B 1 271 ? -4.492 16.359 11.727 1 95.69 271 ILE B N 1
ATOM 4366 C CA . ILE B 1 271 ? -3.205 15.977 11.156 1 95.69 271 ILE B CA 1
ATOM 4367 C C . ILE B 1 271 ? -2.088 16.781 11.82 1 95.69 271 ILE B C 1
ATOM 4369 O O . ILE B 1 271 ? -2.217 17.984 12.023 1 95.69 271 ILE B O 1
ATOM 4373 N N . GLU B 1 272 ? -1.096 16.094 12.211 1 93.12 272 GLU B N 1
ATOM 4374 C CA . GLU B 1 272 ? 0.168 16.688 12.648 1 93.12 272 GLU B CA 1
ATOM 4375 C C . GLU B 1 272 ? 1.313 16.281 11.727 1 93.12 272 GLU B C 1
ATOM 4377 O O . GLU B 1 272 ? 1.58 15.086 11.539 1 93.12 272 GLU B O 1
ATOM 4382 N N . ALA B 1 273 ? 1.965 17.297 11.219 1 95.38 273 ALA B N 1
ATOM 4383 C CA . ALA B 1 273 ? 3.109 17.031 10.359 1 95.38 273 ALA B CA 1
ATOM 4384 C C . ALA B 1 273 ? 4.402 16.969 11.164 1 95.38 273 ALA B C 1
ATOM 4386 O O . ALA B 1 273 ? 4.543 17.641 12.18 1 95.38 273 ALA B O 1
ATOM 4387 N N . PHE B 1 274 ? 5.367 16.109 10.695 1 93.94 274 PHE B N 1
ATOM 4388 C CA . PHE B 1 274 ? 6.676 16.062 11.336 1 93.94 274 PHE B CA 1
ATOM 4389 C C . PHE B 1 274 ? 7.738 15.57 10.352 1 93.94 274 PHE B C 1
ATOM 4391 O O . PHE B 1 274 ? 7.414 14.977 9.32 1 93.94 274 PHE B O 1
ATOM 4398 N N . GLU B 1 275 ? 8.922 15.883 10.719 1 94.38 275 GLU B N 1
ATOM 4399 C CA . GLU B 1 275 ? 10.07 15.391 9.961 1 94.38 275 GLU B CA 1
ATOM 4400 C C . GLU B 1 275 ? 10.688 14.164 10.625 1 94.38 275 GLU B C 1
ATOM 4402 O O . GLU B 1 275 ? 10.789 14.102 11.852 1 94.38 275 GLU B O 1
ATOM 4407 N N . LEU B 1 276 ? 11.016 13.242 9.812 1 94.12 276 LEU B N 1
ATOM 4408 C CA . LEU B 1 276 ? 11.766 12.086 10.289 1 94.12 276 LEU B CA 1
ATOM 4409 C C . LEU B 1 276 ? 13.125 12 9.602 1 94.12 276 LEU B C 1
ATOM 4411 O O . LEU B 1 276 ? 13.211 11.75 8.398 1 94.12 276 LEU B O 1
ATOM 4415 N N . ALA B 1 277 ? 14.109 12.188 10.406 1 88.12 277 ALA B N 1
ATOM 4416 C CA . ALA B 1 277 ? 15.461 12.078 9.867 1 88.12 277 ALA B CA 1
ATOM 4417 C C . ALA B 1 277 ? 15.758 10.656 9.414 1 88.12 277 ALA B C 1
ATOM 4419 O O . ALA B 1 277 ? 15.328 9.688 10.055 1 88.12 277 ALA B O 1
ATOM 4420 N N . ARG B 1 278 ? 16.516 10.57 8.375 1 84.88 278 ARG B N 1
ATOM 4421 C CA . ARG B 1 278 ? 16.844 9.266 7.816 1 84.88 278 ARG B CA 1
ATOM 4422 C C . ARG B 1 278 ? 17.5 8.367 8.867 1 84.88 278 ARG B C 1
ATOM 4424 O O . ARG B 1 278 ? 17.188 7.18 8.945 1 84.88 278 ARG B O 1
ATOM 4431 N N . ALA B 1 279 ? 18.297 8.938 9.648 1 78.06 279 ALA B N 1
ATOM 4432 C CA . ALA B 1 279 ? 19.062 8.188 10.648 1 78.06 279 ALA B CA 1
ATOM 4433 C C . ALA B 1 279 ? 18.141 7.625 11.727 1 78.06 279 ALA B C 1
ATOM 4435 O O . ALA B 1 279 ? 18.469 6.641 12.391 1 78.06 279 ALA B O 1
ATOM 4436 N N . ASP B 1 280 ? 16.984 8.188 11.867 1 83.25 280 ASP B N 1
ATOM 4437 C CA . ASP B 1 280 ? 16.078 7.816 12.953 1 83.25 280 ASP B CA 1
ATOM 4438 C C . ASP B 1 280 ? 15.062 6.777 12.484 1 83.25 280 ASP B C 1
ATOM 4440 O O . ASP B 1 280 ? 14.305 6.238 13.297 1 83.25 280 ASP B O 1
ATOM 4444 N N . ILE B 1 281 ? 15.094 6.379 11.211 1 88.5 281 ILE B N 1
ATOM 4445 C CA . ILE B 1 281 ? 14.047 5.547 10.625 1 88.5 281 ILE B CA 1
ATOM 4446 C C . ILE B 1 281 ? 14.031 4.176 11.297 1 88.5 281 ILE B C 1
ATOM 4448 O O . ILE B 1 281 ? 12.977 3.689 11.711 1 88.5 281 ILE B O 1
ATOM 4452 N N . PRO B 1 282 ? 15.203 3.545 11.492 1 81.81 282 PRO B N 1
ATOM 4453 C CA . PRO B 1 282 ? 15.164 2.219 12.109 1 81.81 282 PRO B CA 1
ATOM 4454 C C . PRO B 1 282 ? 14.547 2.242 13.508 1 81.81 282 PRO B C 1
ATOM 4456 O O . PRO B 1 282 ? 13.672 1.427 13.82 1 81.81 282 PRO B O 1
ATOM 4459 N N . SER B 1 283 ? 14.914 3.215 14.266 1 78.31 283 SER B N 1
ATOM 4460 C CA . SER B 1 283 ? 14.383 3.326 15.625 1 78.31 283 SER B CA 1
ATOM 4461 C C . SER B 1 283 ? 12.906 3.684 15.609 1 78.31 283 SER B C 1
ATOM 4463 O O . SER B 1 283 ? 12.133 3.195 16.438 1 78.31 283 SER B O 1
ATOM 4465 N N . PHE B 1 284 ? 12.586 4.488 14.719 1 86.56 284 PHE B N 1
ATOM 4466 C CA . PHE B 1 284 ? 11.195 4.898 14.594 1 86.56 284 PHE B CA 1
ATOM 4467 C C . PHE B 1 284 ? 10.312 3.705 14.258 1 86.56 284 PHE B C 1
ATOM 4469 O O . PHE B 1 284 ? 9.266 3.506 14.883 1 86.56 284 PHE B O 1
ATOM 4476 N N . LEU B 1 285 ? 10.734 2.879 13.328 1 84.69 285 LEU B N 1
ATOM 4477 C CA . LEU B 1 285 ? 9.961 1.715 12.898 1 84.69 285 LEU B CA 1
ATOM 4478 C C . LEU B 1 285 ? 9.828 0.701 14.023 1 84.69 285 LEU B C 1
ATOM 4480 O O . LEU B 1 285 ? 8.812 0.016 14.133 1 84.69 285 LEU B O 1
ATOM 4484 N N . GLU B 1 286 ? 10.766 0.626 14.797 1 77.75 286 GLU B N 1
ATOM 4485 C CA . GLU B 1 286 ? 10.75 -0.327 15.906 1 77.75 286 GLU B CA 1
ATOM 4486 C C . GLU B 1 286 ? 9.883 0.173 17.062 1 77.75 286 GLU B C 1
ATOM 4488 O O . GLU B 1 286 ? 9.156 -0.605 17.672 1 77.75 286 GLU B O 1
ATOM 4493 N N . ALA B 1 287 ? 9.883 1.443 17.297 1 73.88 287 ALA B N 1
ATOM 4494 C CA . ALA B 1 287 ? 9.289 1.991 18.516 1 73.88 287 ALA B CA 1
ATOM 4495 C C . ALA B 1 287 ? 7.871 2.5 18.25 1 73.88 287 ALA B C 1
ATOM 4497 O O . ALA B 1 287 ? 7.082 2.658 19.188 1 73.88 287 ALA B O 1
ATOM 4498 N N . CYS B 1 288 ? 7.625 2.775 17.031 1 82.38 288 CYS B N 1
ATOM 4499 C CA . CYS B 1 288 ? 6.352 3.424 16.734 1 82.38 288 CYS B CA 1
ATOM 4500 C C . CYS B 1 288 ? 5.18 2.521 17.109 1 82.38 288 CYS B C 1
ATOM 4502 O O . CYS B 1 288 ? 5.094 1.384 16.641 1 82.38 288 CYS B O 1
ATOM 4504 N N . ALA B 1 289 ? 4.324 3.07 17.922 1 79.5 289 ALA B N 1
ATOM 4505 C CA . ALA B 1 289 ? 3.17 2.309 18.391 1 79.5 289 ALA B CA 1
ATOM 4506 C C . ALA B 1 289 ? 1.928 2.635 17.562 1 79.5 289 ALA B C 1
ATOM 4508 O O . ALA B 1 289 ? 0.939 1.898 17.594 1 79.5 289 ALA B O 1
ATOM 4509 N N . ASP B 1 290 ? 1.976 3.793 16.844 1 89.25 290 ASP B N 1
ATOM 4510 C CA . ASP B 1 290 ? 0.834 4.164 16.016 1 89.25 290 ASP B CA 1
ATOM 4511 C C . ASP B 1 290 ? 0.739 3.271 14.773 1 89.25 290 ASP B C 1
ATOM 4513 O O . ASP B 1 290 ? 1.756 2.938 14.164 1 89.25 290 ASP B O 1
ATOM 4517 N N . PRO B 1 291 ? -0.51 2.871 14.477 1 93.5 291 PRO B N 1
ATOM 4518 C CA . PRO B 1 291 ? -0.67 2.213 13.18 1 93.5 291 PRO B CA 1
ATOM 4519 C C . PRO B 1 291 ? -0.021 2.994 12.039 1 93.5 291 PRO B C 1
ATOM 4521 O O . PRO B 1 291 ? 0.004 4.227 12.07 1 93.5 291 PRO B O 1
ATOM 4524 N N . MET B 1 292 ? 0.534 2.232 11.086 1 96 292 MET B N 1
ATOM 4525 C CA . MET B 1 292 ? 1.238 2.875 9.984 1 96 292 MET B CA 1
ATOM 4526 C C . MET B 1 292 ? 0.718 2.373 8.641 1 96 292 MET B C 1
ATOM 4528 O O . MET B 1 292 ? 0.451 1.181 8.477 1 96 292 MET B O 1
ATOM 4532 N N . CYS B 1 293 ? 0.603 3.305 7.742 1 97.94 293 CYS B N 1
ATOM 4533 C CA . CYS B 1 293 ? 0.263 2.914 6.379 1 97.94 293 CYS B CA 1
ATOM 4534 C C . CYS B 1 293 ? 1.34 2.016 5.785 1 97.94 293 CYS B C 1
ATOM 4536 O O . CYS B 1 293 ? 2.533 2.273 5.953 1 97.94 293 CYS B O 1
ATOM 4538 N N . VAL B 1 294 ? 0.92 1.049 5.062 1 97.06 294 VAL B N 1
ATOM 4539 C CA . VAL B 1 294 ? 1.857 0.055 4.547 1 97.06 294 VAL B CA 1
ATOM 4540 C C . VAL B 1 294 ? 2.803 0.708 3.541 1 97.06 294 VAL B C 1
ATOM 4542 O O . VAL B 1 294 ? 3.977 0.341 3.457 1 97.06 294 VAL B O 1
ATOM 4545 N N . ARG B 1 295 ? 2.332 1.664 2.748 1 97 295 ARG B N 1
ATOM 4546 C CA . ARG B 1 295 ? 3.195 2.383 1.818 1 97 295 ARG B CA 1
ATOM 4547 C C . ARG B 1 295 ? 4.316 3.104 2.559 1 97 295 ARG B C 1
ATOM 4549 O O . ARG B 1 295 ? 5.469 3.09 2.117 1 97 295 ARG B O 1
ATOM 4556 N N . THR B 1 296 ? 3.936 3.689 3.627 1 97.5 296 THR B N 1
ATOM 4557 C CA . THR B 1 296 ? 4.898 4.395 4.465 1 97.5 296 THR B CA 1
ATOM 4558 C C . THR B 1 296 ? 5.906 3.42 5.066 1 97.5 296 THR B C 1
ATOM 4560 O O . THR B 1 296 ? 7.113 3.666 5.031 1 97.5 296 THR B O 1
ATOM 4563 N N . GLN B 1 297 ? 5.391 2.367 5.508 1 95.25 297 GLN B N 1
ATOM 4564 C CA . GLN B 1 297 ? 6.234 1.345 6.117 1 95.25 297 GLN B CA 1
ATOM 4565 C C . GLN B 1 297 ? 7.262 0.814 5.125 1 95.25 297 GLN B C 1
ATOM 4567 O O . GLN B 1 297 ? 8.438 0.67 5.461 1 95.25 297 GLN B O 1
ATOM 4572 N N . ILE B 1 298 ? 6.855 0.554 3.93 1 95.31 298 ILE B N 1
ATOM 4573 C CA . ILE B 1 298 ? 7.73 0.005 2.9 1 95.31 298 ILE B CA 1
ATOM 4574 C C . ILE B 1 298 ? 8.797 1.03 2.533 1 95.31 298 ILE B C 1
ATOM 4576 O O . ILE B 1 298 ? 9.984 0.703 2.477 1 95.31 298 ILE B O 1
ATOM 4580 N N . VAL B 1 299 ? 8.414 2.266 2.326 1 94.88 299 VAL B N 1
ATOM 4581 C CA . VAL B 1 299 ? 9.367 3.297 1.928 1 94.88 299 VAL B CA 1
ATOM 4582 C C . VAL B 1 299 ? 10.406 3.492 3.027 1 94.88 299 VAL B C 1
ATOM 4584 O O . VAL B 1 299 ? 11.609 3.488 2.762 1 94.88 299 VAL B O 1
ATOM 4587 N N . LEU B 1 300 ? 9.93 3.6 4.258 1 93.06 300 LEU B N 1
ATOM 4588 C CA . LEU B 1 300 ? 10.852 3.791 5.367 1 93.06 300 LEU B CA 1
ATOM 4589 C C . LEU B 1 300 ? 11.742 2.566 5.551 1 93.06 300 LEU B C 1
ATOM 4591 O O . LEU B 1 300 ? 12.953 2.695 5.719 1 93.06 300 LEU B O 1
ATOM 4595 N N . GLY B 1 301 ? 11.07 1.435 5.516 1 88.5 301 GLY B N 1
ATOM 4596 C CA . GLY B 1 301 ? 11.82 0.205 5.703 1 88.5 301 GLY B CA 1
ATOM 4597 C C . GLY B 1 301 ? 12.906 0 4.66 1 88.5 301 GLY B C 1
ATOM 4598 O O . GLY B 1 301 ? 14.039 -0.332 4.992 1 88.5 301 GLY B O 1
ATOM 4599 N N . MET B 1 302 ? 12.539 0.188 3.408 1 87.31 302 MET B N 1
ATOM 4600 C CA . MET B 1 302 ? 13.5 -0.014 2.33 1 87.31 302 MET B CA 1
ATOM 4601 C C . MET B 1 302 ? 14.578 1.066 2.354 1 87.31 302 MET B C 1
ATOM 4603 O O . MET B 1 302 ? 15.719 0.819 1.963 1 87.31 302 MET B O 1
ATOM 4607 N N . THR B 1 303 ? 14.203 2.234 2.795 1 84.81 303 THR B N 1
ATOM 4608 C CA . THR B 1 303 ? 15.211 3.281 2.961 1 84.81 303 THR B CA 1
ATOM 4609 C C . THR B 1 303 ? 16.219 2.898 4.039 1 84.81 303 THR B C 1
ATOM 4611 O O . THR B 1 303 ? 17.422 3.086 3.863 1 84.81 303 THR B O 1
ATOM 4614 N N . ALA B 1 304 ? 15.703 2.352 5.082 1 77.12 304 ALA B N 1
ATOM 4615 C CA . ALA B 1 304 ? 16.547 2.053 6.238 1 77.12 304 ALA B CA 1
ATOM 4616 C C . ALA B 1 304 ? 17.359 0.779 6.012 1 77.12 304 ALA B C 1
ATOM 4618 O O . ALA B 1 304 ? 18.531 0.707 6.387 1 77.12 304 ALA B O 1
ATOM 4619 N N . PHE B 1 305 ? 16.672 -0.182 5.395 1 71.06 305 PHE B N 1
ATOM 4620 C CA . PHE B 1 305 ? 17.266 -1.518 5.441 1 71.06 305 PHE B CA 1
ATOM 4621 C C . PHE B 1 305 ? 17.625 -1.998 4.043 1 71.06 305 PHE B C 1
ATOM 4623 O O . PHE B 1 305 ? 18.375 -2.963 3.889 1 71.06 305 PHE B O 1
ATOM 4630 N N . GLY B 1 306 ? 17.344 -1.196 3.061 1 64.25 306 GLY B N 1
ATOM 4631 C CA . GLY B 1 306 ? 17.547 -1.704 1.712 1 64.25 306 GLY B CA 1
ATOM 4632 C C . GLY B 1 306 ? 16.781 -2.98 1.433 1 64.25 306 GLY B C 1
ATOM 4633 O O . GLY B 1 306 ? 15.969 -3.416 2.254 1 64.25 306 GLY B O 1
ATOM 4634 N N . LEU B 1 307 ? 16.719 -3.422 0.079 1 56.06 307 LEU B N 1
ATOM 4635 C CA . LEU B 1 307 ? 16.125 -4.707 -0.248 1 56.06 307 LEU B CA 1
ATOM 4636 C C . LEU B 1 307 ? 17.062 -5.855 0.103 1 56.06 307 LEU B C 1
ATOM 4638 O O . LEU B 1 307 ? 18.281 -5.703 0.058 1 56.06 307 LEU B O 1
ATOM 4642 N N . VAL B 1 308 ? 16.594 -6.969 0.92 1 42.03 308 VAL B N 1
ATOM 4643 C CA . VAL B 1 308 ? 17.297 -8.18 1.337 1 42.03 308 VAL B CA 1
ATOM 4644 C C . VAL B 1 308 ? 18.078 -8.75 0.161 1 42.03 308 VAL B C 1
ATOM 4646 O O . VAL B 1 308 ? 17.516 -9.047 -0.891 1 42.03 308 VAL B O 1
ATOM 4649 N N . GLY B 1 309 ? 18.422 -8.031 -0.915 1 37.53 309 GLY B N 1
ATOM 4650 C CA . GLY B 1 309 ? 19.25 -8.859 -1.767 1 37.53 309 GLY B CA 1
ATOM 4651 C C . GLY B 1 309 ? 20.609 -9.164 -1.155 1 37.53 309 GLY B C 1
ATOM 4652 O O . GLY B 1 309 ? 21.109 -8.398 -0.327 1 37.53 309 GLY B O 1
#

Radius of gyration: 25.66 Å; Cα contacts (8 Å, |Δi|>4): 1175; chains: 2; bounding box: 68×56×80 Å

InterPro domains:
  IPR000086 NUDIX hydrolase domain [PF00293] (164-277)
  IPR000086 NUDIX hydrolase domain [PS51462] (161-301)
  IPR015797 NUDIX hydrolase-like domain superfamily [SSF55811] (112-286)
  IPR020084 NUDIX hydrolase, conserved site [PS00893] (197-218)

Organism: Slackia exigua (strain ATCC 700122 / DSM 15923 / CIP 105133 / JCM 11022 / KCTC 5966 / S-7) (NCBI:txid649764)

pLDDT: mean 71.01, std 31.4, range [17.66, 98.81]

Foldseek 3Di:
DQDAPADPCPDPPPDPDPDDQDPDLANDHDHDVPNCPVQLDPPPPPPPDQNQNDDPVNPDNPPPPPRQDDDPCPPQPQSQNPPPPDSPRPPPVPVPVDDPDDFDKDWDDWAFPDDDCKTKIWTWTQGPVRDIDTAIAIESDDPVLVVVLVVCVVVVHDSQPAFQKEFEFEAEPLGWTKWKFWQDDVVRFTEIGGQMDGDDPPDDRLRRVQVSCCQFAQKGFDADPVGHGRSKDWDPGFDAQDVSYYRGTYIYIYGYMDHHGDHHYDPVIDMDMDIGHLVCLVVCLVPPPHHYRVVRVVVSCCSNPNDPD/DQDACADLCPDPPPDPPPDDQDPDLANDHDHDPPNCPVQLDDPPPPPPDQNQNDDPVNPPNPPPPPRADDDPCPPQPQSCPPPPPDSPRPPPVPVPVDDPPDFDKDWDDWAFPDDDCKTKIWTWTQGPVRDIDTAIAIESDDPVLVVVLVVCVVVVHDSQPAFQKEFEFEAEPLGWTKWKFWQDDVVRFTEIGGQMDGDDPPDDRLRRRQVSCCQFAQKGFDADPVGHGRPKDWDPGFDAQDVSYYRGTYIYIYGYMDHHGDHHYDPVIDMDMDIGHLVCLVVCLVPPPHHYRVVRVVVSCCSNPNDPD

Nearest PDB structures (foldseek):
  5c7q-assembly1_B  TM=8.816E-01  e=2.062E-15  Bdellovibrio bacteriovorus HD100
  5qkb-assembly2_D  TM=7.858E-01  e=3.297E-16  Homo sapiens
  5c8l-assembly1_B  TM=8.701E-01  e=7.437E-15  Bdellovibrio bacteriovorus HD100
  8wv3-assembly1_E  TM=7.843E-01  e=1.339E-12  Bacillus methanolicus
  8wv3-assembly1_F  TM=8.111E-01  e=8.900E-12  Bacillus methanolicus

Secondary structure (DSSP, 8-state):
----------S---------SSS-S-------SSS-------------S-----SS--TT-------SSS------------STT----------------PPPPEEEEEEEEE-SSSEEEEEEEE-TTS-EEEEEEEESS-HHHHHHHHHHHHTT---STT-SEEEEEEE-TTS-EEEEEEEEGGGTEEEEE--EEEPPTT--HHHHHHHHHHHHHSEEE-B-TTSPBTT-EE-SSPEES-TTTB--EEEEEEEEEEE-S-----TT--EEEEEE-GGGHHHHHHH--S-EEHHHHHHHHHHHH----/----------S---------SSS-S-------SSS-------------S-----SS--TT-------SSS------------STT----------------PPPPEEEEEEEEE-SSSEEEEEEEE-TTS-EEEEEEEESS-HHHHHHHHHHHHTT---STT-SEEEEEEE-TTS-EEEEEEEEGGGTEEEEE--EEEPPTT--HHHHHHHHHHHHHSEEE-B-TTSPBTT-EE-SSPEES-TTTB--EEEEEEEEEEE-S-----TT--EEEEEE-GGGHHHHHHH--S-EEHHHHHHHHHHHH----